Protein AF-0000000079072093 (afdb_homodimer)

Foldseek 3Di:
DKKKKKKFAQDAQLRLCVLLPADSQLWDWDFPVQQVCLQPDALPDDCVVRPVDPPVPPVRVVSCVVQPSDDHHAPWKWFWHDWDRMIMIMIDPDQSSLVRQLSRQLVAKMKMWMADPVLWIKIWIYGNNDTAKIATAPCQVRIDHDGCCVVPVDHHPPPDRRSVSVVVVCCVPVVTDDDPVVNRGIGTMGGHHDPPPD/DKKKKKKFAQDAQLRLCVLLPADSQLWDWDFPVQQVCLQPDALPDDCVVRPVDPPVPPVRVVSCVVQPSDDHHAPWKWFWHDWDRMIMIMIDPDQSSLVRQLSRQLVAKMKMWMADPVLWIKIWIYGNNDTAKIATAPCQVRIDHDGCCVVPVDHHPPPDRRSVSVVVVCCVPVVTDDDPVVNRGIGTMGGHHDPPPD

InterPro domains:
  IPR045592 Protein of unknown function DUF6461 [PF20062] (2-149)

Radius of gyration: 21.22 Å; Cα contacts (8 Å, |Δi|>4): 914; chains: 2; bounding box: 56×59×53 Å

Structure (mmCIF, N/CA/C/O backbone):
data_AF-0000000079072093-model_v1
#
loop_
_entity.id
_entity.type
_entity.pdbx_description
1 polymer 'DUF6461 domain-containing protein'
#
loop_
_atom_site.group_PDB
_atom_site.id
_atom_site.type_symbol
_atom_site.label_atom_id
_atom_site.label_alt_id
_atom_site.label_comp_id
_atom_site.label_asym_id
_atom_site.label_entity_id
_atom_site.label_seq_id
_atom_site.pdbx_PDB_ins_code
_atom_site.Cartn_x
_atom_site.Cartn_y
_atom_site.Cartn_z
_atom_site.occupancy
_atom_site.B_iso_or_equiv
_atom_site.auth_seq_id
_atom_site.auth_comp_id
_atom_site.auth_asym_id
_atom_site.auth_atom_id
_atom_site.pdbx_PDB_model_num
ATOM 1 N N . MET A 1 1 ? -5.574 -4.199 9.773 1 78.12 1 MET A N 1
ATOM 2 C CA . MET A 1 1 ? -4.887 -2.916 9.883 1 78.12 1 MET A CA 1
ATOM 3 C C . MET A 1 1 ? -5.621 -1.832 9.102 1 78.12 1 MET A C 1
ATOM 5 O O . MET A 1 1 ? -6.242 -2.113 8.078 1 78.12 1 MET A O 1
ATOM 9 N N . GLY A 1 2 ? -5.816 -0.678 9.812 1 84.88 2 GLY A N 1
ATOM 10 C CA . GLY A 1 2 ? -6.504 0.453 9.211 1 84.88 2 GLY A CA 1
ATOM 11 C C . GLY A 1 2 ? -5.57 1.419 8.516 1 84.88 2 GLY A C 1
ATOM 12 O O . GLY A 1 2 ? -4.355 1.371 8.719 1 84.88 2 GLY A O 1
ATOM 13 N N . PHE A 1 3 ? -6.059 2.174 7.527 1 92.31 3 PHE A N 1
ATOM 14 C CA . PHE A 1 3 ? -5.285 3.229 6.883 1 92.31 3 PHE A CA 1
ATOM 15 C C . PHE A 1 3 ? -6.145 4.461 6.637 1 92.31 3 PHE A C 1
ATOM 17 O O . PHE A 1 3 ? -7.371 4.395 6.73 1 92.31 3 PHE A O 1
ATOM 24 N N . THR A 1 4 ? -5.457 5.578 6.414 1 97.06 4 THR A N 1
ATOM 25 C CA . THR A 1 4 ? -6.102 6.82 6.008 1 97.06 4 THR A CA 1
ATOM 26 C C . THR A 1 4 ? -5.387 7.438 4.809 1 97.06 4 THR A C 1
ATOM 28 O O . THR A 1 4 ? -4.156 7.492 4.777 1 97.06 4 THR A O 1
ATOM 31 N N . LEU A 1 5 ? -6.125 7.746 3.787 1 98.06 5 LEU A N 1
ATOM 32 C CA . LEU A 1 5 ? -5.652 8.539 2.656 1 98.06 5 LEU A CA 1
ATOM 33 C C . LEU A 1 5 ? -6.359 9.891 2.602 1 98.06 5 LEU A C 1
ATOM 35 O O . LEU A 1 5 ? -7.59 9.945 2.555 1 98.06 5 LEU A O 1
ATOM 39 N N . THR A 1 6 ? -5.629 10.906 2.676 1 98.75 6 THR A N 1
ATOM 40 C CA . THR A 1 6 ? -6.18 12.258 2.615 1 98.75 6 THR A CA 1
ATOM 41 C C . THR A 1 6 ? -5.691 12.984 1.364 1 98.75 6 THR A C 1
ATOM 43 O O . THR A 1 6 ? -4.523 12.859 0.983 1 98.75 6 THR A O 1
ATOM 46 N N . LEU A 1 7 ? -6.547 13.734 0.727 1 98.75 7 LEU A N 1
ATOM 47 C CA . LEU A 1 7 ? -6.242 14.531 -0.456 1 98.75 7 LEU A CA 1
ATOM 48 C C . LEU A 1 7 ? -6.59 16 -0.226 1 98.75 7 LEU A C 1
ATOM 50 O O . LEU A 1 7 ? -7.664 16.312 0.292 1 98.75 7 LEU A O 1
ATOM 54 N N . SER A 1 8 ? -5.715 16.844 -0.529 1 98.81 8 SER A N 1
ATOM 55 C CA . SER A 1 8 ? -5.934 18.281 -0.416 1 98.81 8 SER A CA 1
ATOM 56 C C . SER A 1 8 ? -5.574 19 -1.714 1 98.81 8 SER A C 1
ATOM 58 O O . SER A 1 8 ? -4.449 18.875 -2.203 1 98.81 8 SER A O 1
ATOM 60 N N . GLU A 1 9 ? -6.52 19.734 -2.229 1 98.62 9 GLU A N 1
ATOM 61 C CA . GLU A 1 9 ? -6.352 20.438 -3.492 1 98.62 9 GLU A CA 1
ATOM 62 C C . GLU A 1 9 ? -5.484 21.688 -3.314 1 98.62 9 GLU A C 1
ATOM 64 O O . GLU A 1 9 ? -5.738 22.5 -2.43 1 98.62 9 GLU A O 1
ATOM 69 N N . GLY A 1 10 ? -4.43 21.766 -4.133 1 98 10 GLY A N 1
ATOM 70 C CA . GLY A 1 10 ? -3.688 23 -4.23 1 98 10 GLY A CA 1
ATOM 71 C C . GLY A 1 10 ? -2.582 23.125 -3.201 1 98 10 GLY A C 1
ATOM 72 O O . GLY A 1 10 ? -1.859 24.125 -3.172 1 98 10 GLY A O 1
ATOM 73 N N . LEU A 1 11 ? -2.404 22.188 -2.324 1 98.38 11 LEU A N 1
ATOM 74 C CA . LEU A 1 11 ? -1.326 22.203 -1.343 1 98.38 11 LEU A CA 1
ATOM 75 C C . LEU A 1 11 ? -0.128 21.406 -1.826 1 98.38 11 LEU A C 1
ATOM 77 O O . LEU A 1 11 ? -0.285 20.453 -2.605 1 98.38 11 LEU A O 1
ATOM 81 N N . SER A 1 12 ? 1.025 21.828 -1.411 1 98.38 12 SER A N 1
ATOM 82 C CA . SER A 1 12 ? 2.195 20.953 -1.511 1 98.38 12 SER A CA 1
ATOM 83 C C . SER A 1 12 ? 2.223 19.938 -0.381 1 98.38 12 SER A C 1
ATOM 85 O O . SER A 1 12 ? 1.521 20.094 0.622 1 98.38 12 SER A O 1
ATOM 87 N N . PRO A 1 13 ? 3.002 18.875 -0.515 1 98.69 13 PRO A N 1
ATOM 88 C CA . PRO A 1 13 ? 3.129 17.891 0.558 1 98.69 13 PRO A CA 1
ATOM 89 C C . PRO A 1 13 ? 3.562 18.5 1.884 1 98.69 13 PRO A C 1
ATOM 91 O O . PRO A 1 13 ? 2.988 18.203 2.932 1 98.69 13 PRO A O 1
ATOM 94 N N . ASN A 1 14 ? 4.559 19.406 1.824 1 98.69 14 ASN A N 1
ATOM 95 C CA . ASN A 1 14 ? 5.02 20.047 3.049 1 98.69 14 ASN A CA 1
ATOM 96 C C . ASN A 1 14 ? 3.945 20.953 3.648 1 98.69 14 ASN A C 1
ATOM 98 O O . ASN A 1 14 ? 3.793 21.016 4.867 1 98.69 14 ASN A O 1
ATOM 102 N N . GLU A 1 15 ? 3.221 21.656 2.814 1 98.44 15 GLU A N 1
ATOM 103 C CA . GLU A 1 15 ? 2.115 22.484 3.303 1 98.44 15 GLU A CA 1
ATOM 104 C C . GLU A 1 15 ? 1.047 21.625 3.973 1 98.44 15 GLU A C 1
ATOM 106 O O . GLU A 1 15 ? 0.492 22 5.004 1 98.44 15 GLU A O 1
ATOM 111 N N . LEU A 1 16 ? 0.738 20.484 3.385 1 98.81 16 LEU A N 1
ATOM 112 C CA . LEU A 1 16 ? -0.215 19.562 3.988 1 98.81 16 LEU A CA 1
ATOM 113 C C . LEU A 1 16 ? 0.259 19.109 5.367 1 98.81 16 LEU A C 1
ATOM 115 O O . LEU A 1 16 ? -0.506 19.156 6.336 1 98.81 16 LEU A O 1
ATOM 119 N N . LEU A 1 17 ? 1.549 18.719 5.488 1 98.81 17 LEU A N 1
ATOM 120 C CA . LEU A 1 17 ? 2.09 18.281 6.77 1 98.81 17 LEU A CA 1
ATOM 121 C C . LEU A 1 17 ? 2.025 19.391 7.805 1 98.81 17 LEU A C 1
ATOM 123 O O . LEU A 1 17 ? 1.647 19.156 8.953 1 98.81 17 LEU A O 1
ATOM 127 N N . ARG A 1 18 ? 2.344 20.594 7.402 1 98.44 18 ARG A N 1
ATOM 128 C CA . ARG A 1 18 ? 2.279 21.719 8.32 1 98.44 18 ARG A CA 1
ATOM 129 C C . ARG A 1 18 ? 0.842 22 8.75 1 98.44 18 ARG A C 1
ATOM 131 O O . ARG A 1 18 ? 0.587 22.328 9.914 1 98.44 18 ARG A O 1
ATOM 138 N N . SER A 1 19 ? -0.071 21.859 7.852 1 98.19 19 SER A N 1
ATOM 139 C CA . SER A 1 19 ? -1.48 22.125 8.125 1 98.19 19 SER A CA 1
ATOM 140 C C . SER A 1 19 ? -2.02 21.172 9.188 1 98.19 19 SER A C 1
ATOM 142 O O . SER A 1 19 ? -2.988 21.484 9.875 1 98.19 19 SER A O 1
ATOM 144 N N . VAL A 1 20 ? -1.357 20.016 9.297 1 97.94 20 VAL A N 1
ATOM 145 C CA . VAL A 1 20 ? -1.863 19.062 10.289 1 97.94 20 VAL A CA 1
ATOM 146 C C . VAL A 1 20 ? -0.978 19.094 11.531 1 97.94 20 VAL A C 1
ATOM 148 O O . VAL A 1 20 ? -1.057 18.203 12.383 1 97.94 20 VAL A O 1
ATOM 151 N N . GLY A 1 21 ? -0.077 20.047 11.609 1 97.44 21 GLY A N 1
ATOM 152 C CA . GLY A 1 21 ? 0.593 20.312 12.867 1 97.44 21 GLY A CA 1
ATOM 153 C C . GLY A 1 21 ? 2.072 19.969 12.844 1 97.44 21 GLY A C 1
ATOM 154 O O . GLY A 1 21 ? 2.75 20.062 13.867 1 97.44 21 GLY A O 1
ATOM 155 N N . ALA A 1 22 ? 2.613 19.625 11.758 1 98.06 22 ALA A N 1
ATOM 156 C CA . ALA A 1 22 ? 4.031 19.281 11.688 1 98.06 22 ALA A CA 1
ATOM 157 C C . ALA A 1 22 ? 4.906 20.531 11.703 1 98.06 22 ALA A C 1
ATOM 159 O O . ALA A 1 22 ? 4.547 21.547 11.117 1 98.06 22 ALA A O 1
ATOM 160 N N . GLU A 1 23 ? 6.031 20.422 12.398 1 97.31 23 GLU A N 1
ATOM 161 C CA . GLU A 1 23 ? 7.082 21.422 12.273 1 97.31 23 GLU A CA 1
ATOM 162 C C . GLU A 1 23 ? 8.016 21.125 11.109 1 97.31 23 GLU A C 1
ATOM 164 O O . GLU A 1 23 ? 8.469 19.984 10.953 1 97.31 23 GLU A O 1
ATOM 169 N N . GLU A 1 24 ? 8.312 22.094 10.367 1 96.94 24 GLU A N 1
ATOM 170 C CA . GLU A 1 24 ? 9.094 21.938 9.141 1 96.94 24 GLU A CA 1
ATOM 171 C C . GLU A 1 24 ? 10.422 21.234 9.422 1 96.94 24 GLU A C 1
ATOM 173 O O . GLU A 1 24 ? 10.844 20.359 8.656 1 96.94 24 GLU A O 1
ATOM 178 N N . ARG A 1 25 ? 11.07 21.547 10.508 1 96.62 25 ARG A N 1
ATOM 179 C CA . ARG A 1 25 ? 12.406 21.047 10.82 1 96.62 25 ARG A CA 1
ATOM 180 C C . ARG A 1 25 ? 12.344 19.578 11.234 1 96.62 25 ARG A C 1
ATOM 182 O O . ARG A 1 25 ? 13.375 18.906 11.297 1 96.62 25 ARG A O 1
ATOM 189 N N . HIS A 1 26 ? 11.133 19.109 11.484 1 97.62 26 HIS A N 1
ATOM 190 C CA . HIS A 1 26 ? 10.977 17.734 11.977 1 97.62 26 HIS A CA 1
ATOM 191 C C . HIS A 1 26 ? 10.461 16.812 10.883 1 97.62 26 HIS A C 1
ATOM 193 O O . HIS A 1 26 ? 10.125 15.656 11.148 1 97.62 26 HIS A O 1
ATOM 199 N N . ILE A 1 27 ? 10.375 17.328 9.664 1 98.38 27 ILE A N 1
ATOM 200 C CA . ILE A 1 27 ? 9.953 16.516 8.523 1 98.38 27 ILE A CA 1
ATOM 201 C C . ILE A 1 27 ? 11.141 15.727 7.977 1 98.38 27 ILE A C 1
ATOM 203 O O . ILE A 1 27 ? 12.211 16.297 7.73 1 98.38 27 ILE A O 1
ATOM 207 N N . VAL A 1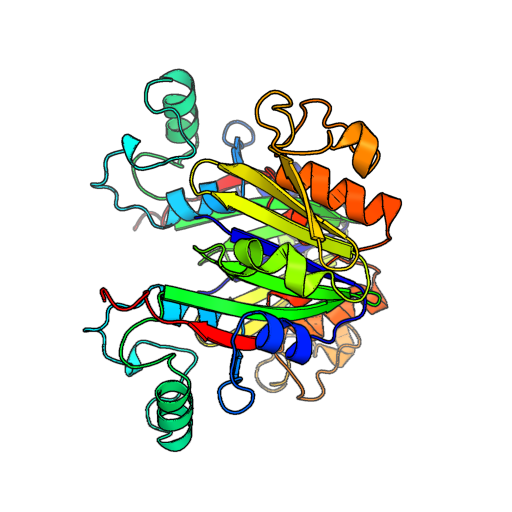 28 ? 11.008 14.43 7.887 1 98 28 VAL A N 1
ATOM 208 C CA . VAL A 1 28 ? 12.07 13.562 7.383 1 98 28 VAL A CA 1
ATOM 209 C C . VAL A 1 28 ? 11.516 12.641 6.301 1 98 28 VAL A C 1
ATOM 211 O O . VAL A 1 28 ? 10.328 12.305 6.305 1 98 28 VAL A O 1
ATOM 214 N N . PRO A 1 29 ? 12.328 12.266 5.352 1 96.81 29 PRO A N 1
ATOM 215 C CA . PRO A 1 29 ? 11.867 11.305 4.34 1 96.81 29 PRO A CA 1
ATOM 216 C C . PRO A 1 29 ? 11.773 9.883 4.879 1 96.81 29 PRO A C 1
ATOM 218 O O . PRO A 1 29 ? 12.711 9.391 5.504 1 96.81 29 PRO A O 1
ATOM 221 N N . LEU A 1 30 ? 10.648 9.234 4.68 1 96.31 30 LEU A N 1
ATOM 222 C CA . LEU A 1 30 ? 10.477 7.844 5.074 1 96.31 30 LEU A CA 1
ATOM 223 C C . LEU A 1 30 ? 9.734 7.062 3.994 1 96.31 30 LEU A C 1
ATOM 225 O O . LEU A 1 30 ? 8.789 7.578 3.393 1 96.31 30 LEU A O 1
ATOM 229 N N . SER A 1 31 ? 10.195 5.883 3.725 1 93.81 31 SER A N 1
ATOM 230 C CA . SER A 1 31 ? 9.398 4.938 2.945 1 93.81 31 SER A CA 1
ATOM 231 C C . SER A 1 31 ? 8.227 4.395 3.76 1 93.81 31 SER A C 1
ATOM 233 O O . SER A 1 31 ? 8.172 4.582 4.977 1 93.81 31 SER A O 1
ATOM 235 N N . ARG A 1 32 ? 7.324 3.762 3.107 1 93.44 32 ARG A N 1
ATOM 236 C CA . ARG A 1 32 ? 6.211 3.143 3.816 1 93.44 32 ARG A CA 1
ATOM 237 C C . ARG A 1 32 ? 6.707 2.117 4.832 1 93.44 32 ARG A C 1
ATOM 239 O O . ARG A 1 32 ? 6.262 2.107 5.98 1 93.44 32 ARG A O 1
ATOM 246 N N . SER A 1 33 ? 7.625 1.246 4.422 1 90.75 33 SER A N 1
ATOM 247 C CA . SER A 1 33 ? 8.141 0.184 5.277 1 90.75 33 SER A CA 1
ATOM 248 C C . SER A 1 33 ? 8.836 0.757 6.512 1 90.75 33 SER A C 1
ATOM 250 O O . SER A 1 33 ? 8.648 0.254 7.621 1 90.75 33 SER A O 1
ATOM 252 N N . ALA A 1 34 ? 9.625 1.799 6.305 1 93.12 34 ALA A N 1
ATOM 253 C CA . ALA A 1 34 ? 10.32 2.434 7.426 1 93.12 34 ALA A CA 1
ATOM 254 C C . ALA A 1 34 ? 9.328 3.027 8.422 1 93.12 34 ALA A C 1
ATOM 256 O O . ALA A 1 34 ? 9.477 2.857 9.633 1 93.12 34 ALA A O 1
ATOM 257 N N . ALA A 1 35 ? 8.312 3.691 7.883 1 95.44 35 ALA A N 1
ATOM 258 C CA . ALA A 1 35 ? 7.285 4.281 8.742 1 95.44 35 ALA A CA 1
ATOM 259 C C . ALA A 1 35 ? 6.555 3.209 9.539 1 95.44 35 ALA A C 1
ATOM 261 O O . ALA A 1 35 ? 6.309 3.377 10.734 1 95.44 35 ALA A O 1
ATOM 262 N N . TYR A 1 36 ? 6.242 2.197 8.906 1 91.81 36 TYR A N 1
ATOM 263 C CA . TYR A 1 36 ? 5.531 1.103 9.555 1 91.81 36 TYR A CA 1
ATOM 264 C C . TYR A 1 36 ? 6.375 0.485 10.664 1 91.81 36 TYR A C 1
ATOM 266 O O . TYR A 1 36 ? 5.875 0.214 11.758 1 91.81 36 TYR A O 1
ATOM 274 N N . ASP A 1 37 ? 7.645 0.255 10.422 1 91.69 37 ASP A N 1
ATOM 275 C CA . ASP A 1 37 ? 8.562 -0.284 11.422 1 91.69 37 ASP A CA 1
ATOM 276 C C . ASP A 1 37 ? 8.625 0.615 12.656 1 91.69 37 ASP A C 1
ATOM 278 O O . ASP A 1 37 ? 8.625 0.126 13.789 1 91.69 37 ASP A O 1
ATOM 282 N N . LEU A 1 38 ? 8.672 1.835 12.383 1 95.06 38 LEU A N 1
ATOM 283 C CA . LEU A 1 38 ? 8.75 2.805 13.469 1 95.06 38 LEU A CA 1
ATOM 284 C C . LEU A 1 38 ? 7.469 2.801 14.297 1 95.06 38 LEU A C 1
ATOM 286 O O . LEU A 1 38 ? 7.512 2.977 15.516 1 95.06 38 LEU A O 1
ATOM 290 N N . LEU A 1 39 ? 6.355 2.578 13.656 1 94.06 39 LEU A N 1
ATOM 291 C CA . LEU A 1 39 ? 5.059 2.613 14.32 1 94.06 39 LEU A CA 1
ATOM 292 C C . LEU A 1 39 ? 4.848 1.368 15.18 1 94.06 39 LEU A C 1
ATOM 294 O O . LEU A 1 39 ? 4.285 1.449 16.266 1 94.06 39 LEU A O 1
ATOM 298 N N . LEU A 1 40 ? 5.32 0.259 14.727 1 89.75 40 LEU A N 1
ATOM 299 C CA . LEU A 1 40 ? 4.961 -1.015 15.344 1 89.75 40 LEU A CA 1
ATOM 300 C C . LEU A 1 40 ? 6.02 -1.444 16.359 1 89.75 40 LEU A C 1
ATOM 302 O O . LEU A 1 40 ? 5.805 -2.393 17.109 1 89.75 40 LEU A O 1
ATOM 306 N N . ARG A 1 41 ? 7.078 -0.749 16.359 1 91.19 41 ARG A N 1
ATOM 307 C CA . ARG A 1 41 ? 8.141 -1.159 17.266 1 91.19 41 ARG A CA 1
ATOM 308 C C . ARG A 1 41 ? 7.73 -0.963 18.719 1 91.19 41 ARG A C 1
ATOM 310 O O . ARG A 1 41 ? 6.879 -0.122 19.016 1 91.19 41 ARG A O 1
ATOM 317 N N . ASP A 1 42 ? 8.336 -1.819 19.625 1 90.31 42 ASP A N 1
ATOM 318 C CA . ASP A 1 42 ? 8.219 -1.602 21.062 1 90.31 42 ASP A CA 1
ATOM 319 C C . ASP A 1 42 ? 9.281 -0.63 21.562 1 90.31 42 ASP A C 1
ATOM 321 O O . ASP A 1 42 ? 10.43 -0.667 21.094 1 90.31 42 ASP A O 1
ATOM 325 N N . GLU A 1 43 ? 8.875 0.175 22.453 1 88.06 43 GLU A N 1
ATOM 326 C CA . GLU A 1 43 ? 9.828 1.137 22.984 1 88.06 43 GLU A CA 1
ATOM 327 C C . GLU A 1 43 ? 11.07 0.436 23.531 1 88.06 43 GLU A C 1
ATOM 329 O O . GLU A 1 43 ? 12.172 0.979 23.484 1 88.06 43 GLU A O 1
ATOM 334 N N . GLY A 1 44 ? 10.875 -0.776 24.062 1 90.38 44 GLY A N 1
ATOM 335 C CA . GLY A 1 44 ? 11.977 -1.521 24.656 1 90.38 44 GLY A CA 1
ATOM 336 C C . GLY A 1 44 ? 12.898 -2.139 23.609 1 90.38 44 GLY A C 1
ATOM 337 O O . GLY A 1 44 ? 13.984 -2.613 23.938 1 90.38 44 GLY A O 1
ATOM 338 N N . ASP A 1 45 ? 12.492 -2.145 22.391 1 91.38 45 ASP A N 1
ATOM 339 C CA . ASP A 1 45 ? 13.305 -2.705 21.328 1 91.38 45 ASP A CA 1
ATOM 340 C C . ASP A 1 45 ? 14.531 -1.832 21.047 1 91.38 45 ASP A C 1
ATOM 342 O O . ASP A 1 45 ? 14.438 -0.603 21.078 1 91.38 45 ASP A O 1
ATOM 346 N N . HIS A 1 46 ? 15.594 -2.457 20.875 1 93.06 46 HIS A N 1
ATOM 347 C CA . HIS A 1 46 ? 16.766 -1.688 20.469 1 93.06 46 HIS A CA 1
ATOM 348 C C . HIS A 1 46 ? 16.594 -1.117 19.078 1 93.06 46 HIS A C 1
ATOM 350 O O . HIS A 1 46 ? 16.031 -1.781 18.188 1 93.06 46 HIS A O 1
ATOM 356 N N . ILE A 1 47 ? 17.062 -0.015 18.812 1 92.44 47 ILE A N 1
ATOM 357 C CA . ILE A 1 47 ? 16.859 0.667 17.531 1 92.44 47 ILE A CA 1
ATOM 358 C C . ILE A 1 47 ? 17.625 -0.06 16.438 1 92.44 47 ILE A C 1
ATOM 360 O O . ILE A 1 47 ? 17.391 0.171 15.25 1 92.44 47 ILE A O 1
ATOM 364 N N . SER A 1 48 ? 18.625 -0.959 16.812 1 91.31 48 SER A N 1
ATOM 365 C CA . SER A 1 48 ? 19.344 -1.783 15.836 1 91.31 48 SER A CA 1
ATOM 366 C C . SER A 1 48 ? 18.391 -2.752 15.133 1 91.31 48 SER A C 1
ATOM 368 O O . SER A 1 48 ? 18.75 -3.338 14.109 1 91.31 48 SER A O 1
ATOM 370 N N . ASP A 1 49 ? 17.172 -2.891 15.734 1 90.69 49 ASP A N 1
ATOM 371 C CA . ASP A 1 49 ? 16.172 -3.775 15.133 1 90.69 49 ASP A CA 1
ATOM 372 C C . ASP A 1 49 ? 15.508 -3.115 13.922 1 90.69 49 ASP A C 1
ATOM 374 O O . ASP A 1 49 ? 14.82 -3.777 13.148 1 90.69 49 ASP A O 1
ATOM 378 N N . LEU A 1 50 ? 15.695 -1.821 13.766 1 91.62 50 LEU A N 1
ATOM 379 C CA . LEU A 1 50 ? 15.172 -1.104 12.609 1 91.62 50 LEU A CA 1
ATOM 380 C C . LEU A 1 50 ? 16.109 -1.259 11.414 1 91.62 50 LEU A C 1
ATOM 382 O O . LEU A 1 50 ? 17.109 -0.564 11.32 1 91.62 50 LEU A O 1
ATOM 386 N N . ASP A 1 51 ? 15.711 -1.999 10.461 1 85.56 51 ASP A N 1
ATOM 387 C CA . ASP A 1 51 ? 16.578 -2.391 9.352 1 85.56 51 ASP A CA 1
ATOM 388 C C . ASP A 1 51 ? 16.906 -1.194 8.461 1 85.56 51 ASP A C 1
ATOM 390 O O . ASP A 1 51 ? 17.984 -1.132 7.867 1 85.56 51 ASP A O 1
ATOM 394 N N . PHE A 1 52 ? 16 -0.218 8.383 1 87.88 52 PHE A N 1
ATOM 395 C CA . PHE A 1 52 ? 16.188 0.904 7.473 1 87.88 52 PHE A CA 1
ATOM 396 C C . PHE A 1 52 ? 17.188 1.907 8.055 1 87.88 52 PHE A C 1
ATOM 398 O O . PHE A 1 52 ? 17.672 2.789 7.34 1 87.88 52 PHE A O 1
ATOM 405 N N . LEU A 1 53 ? 17.484 1.814 9.281 1 91.69 53 LEU A N 1
ATOM 406 C CA . LEU A 1 53 ? 18.312 2.779 9.992 1 91.69 53 LEU A CA 1
ATOM 407 C C . LEU A 1 53 ? 19.688 2.195 10.297 1 91.69 53 LEU A C 1
ATOM 409 O O . LEU A 1 53 ? 19.797 1.102 10.852 1 91.69 53 LEU A O 1
ATOM 413 N N . ASP A 1 54 ? 20.703 2.865 9.812 1 92 54 ASP A N 1
ATOM 414 C CA . ASP A 1 54 ? 22.031 2.578 10.352 1 92 54 ASP A CA 1
ATOM 415 C C . ASP A 1 54 ? 22.188 3.131 11.766 1 92 54 ASP A C 1
ATOM 417 O O . ASP A 1 54 ? 22.5 4.312 11.945 1 92 54 ASP A O 1
ATOM 421 N N . TRP A 1 55 ? 22.016 2.305 12.719 1 91.94 55 TRP A N 1
ATOM 422 C CA . TRP A 1 55 ? 21.953 2.744 14.109 1 91.94 55 TRP A CA 1
ATOM 423 C C . TRP A 1 55 ? 23.297 3.305 14.57 1 91.94 55 TRP A C 1
ATOM 425 O O . TRP A 1 55 ? 23.375 4.004 15.578 1 91.94 55 TRP A O 1
ATOM 435 N N . GLU A 1 56 ? 24.375 3.008 13.867 1 94.69 56 GLU A N 1
ATOM 436 C CA . GLU A 1 56 ? 25.688 3.547 14.203 1 94.69 56 GLU A CA 1
ATOM 437 C C . GLU A 1 56 ? 25.859 4.965 13.672 1 94.69 56 GLU A C 1
ATOM 439 O O . GLU A 1 56 ? 26.797 5.668 14.039 1 94.69 56 GLU A O 1
ATOM 444 N N . ASP A 1 57 ? 25.016 5.371 12.781 1 95.88 57 ASP A N 1
ATOM 445 C CA . ASP A 1 57 ? 24.984 6.75 12.305 1 95.88 57 ASP A CA 1
ATOM 446 C C . ASP A 1 57 ? 24.312 7.672 13.32 1 95.88 57 ASP A C 1
ATOM 448 O O . ASP A 1 57 ? 23.094 7.875 13.266 1 95.88 57 ASP A O 1
ATOM 452 N N . ALA A 1 58 ? 25.047 8.281 14.125 1 96.12 58 ALA A N 1
ATOM 453 C CA . ALA A 1 58 ? 24.547 9.094 15.234 1 96.12 58 ALA A CA 1
ATOM 454 C C . ALA A 1 58 ? 23.703 10.258 14.734 1 96.12 58 ALA A C 1
ATOM 456 O O . ALA A 1 58 ? 22.734 10.648 15.383 1 96.12 58 ALA A O 1
ATOM 457 N N . ALA A 1 59 ? 24.109 10.766 13.648 1 96.75 59 ALA A N 1
ATOM 458 C CA . ALA A 1 59 ? 23.375 11.906 13.094 1 96.75 59 ALA A CA 1
ATOM 459 C C . ALA A 1 59 ? 21.984 11.484 12.641 1 96.75 59 ALA A C 1
ATOM 461 O O . ALA A 1 59 ? 21 12.195 12.875 1 96.75 59 ALA A O 1
ATOM 462 N N . ALA A 1 60 ? 21.906 10.352 12.016 1 95.38 60 ALA A N 1
ATOM 463 C CA . ALA A 1 60 ? 20.625 9.836 11.555 1 95.38 60 ALA A CA 1
ATOM 464 C C . ALA A 1 60 ? 19.703 9.523 12.734 1 95.38 60 ALA A C 1
ATOM 466 O O . ALA A 1 60 ? 18.516 9.852 12.711 1 95.38 60 ALA A O 1
ATOM 467 N N . VAL A 1 61 ? 20.266 8.953 13.734 1 96.44 61 VAL A N 1
ATOM 468 C CA . VAL A 1 61 ? 19.5 8.609 14.93 1 96.44 61 VAL A CA 1
ATOM 469 C C . VAL A 1 61 ? 19.031 9.891 15.617 1 96.44 61 VAL A C 1
ATOM 471 O O . VAL A 1 61 ? 17.859 9.984 16.016 1 96.44 61 VAL A O 1
ATOM 474 N N . ALA A 1 62 ? 19.891 10.852 15.711 1 97.19 62 ALA A N 1
ATOM 475 C CA . ALA A 1 62 ? 19.562 12.117 16.359 1 97.19 62 ALA A CA 1
ATOM 476 C C . ALA A 1 62 ? 18.438 12.836 15.602 1 97.19 62 ALA A C 1
ATOM 478 O O . ALA A 1 62 ? 17.562 13.438 16.219 1 97.19 62 ALA A O 1
ATOM 479 N N . ARG A 1 63 ? 18.5 12.789 14.359 1 97 63 ARG A N 1
ATOM 480 C CA . ARG A 1 63 ? 17.484 13.438 13.531 1 97 63 ARG A CA 1
ATOM 481 C C . ARG A 1 63 ? 16.109 12.836 13.781 1 97 63 ARG A C 1
ATOM 483 O O . ARG A 1 63 ? 15.133 13.562 13.977 1 97 63 ARG A O 1
ATOM 490 N N . LEU A 1 64 ? 16.047 11.516 13.797 1 97.69 64 LEU A N 1
ATOM 491 C CA . LEU A 1 64 ? 14.773 10.836 14.047 1 97.69 64 LEU A CA 1
ATOM 492 C C . LEU A 1 64 ? 14.289 11.094 15.469 1 97.69 64 LEU A C 1
ATOM 494 O O . LEU A 1 64 ? 13.086 11.234 15.703 1 97.69 64 LEU A O 1
ATOM 498 N N . THR A 1 65 ? 15.211 11.156 16.344 1 96.69 65 THR A N 1
ATOM 499 C CA . THR A 1 65 ? 14.875 11.414 17.75 1 96.69 65 THR A CA 1
ATOM 500 C C . THR A 1 65 ? 14.32 12.82 17.922 1 96.69 65 THR A C 1
ATOM 502 O O . THR A 1 65 ? 13.266 13.008 18.516 1 96.69 65 THR A O 1
ATOM 505 N N . SER A 1 66 ? 15.016 13.742 17.344 1 97.19 66 SER A N 1
ATOM 506 C CA . SER A 1 66 ? 14.594 15.133 17.469 1 97.19 66 SER A CA 1
ATOM 507 C C . SER A 1 66 ? 13.258 15.367 16.766 1 97.19 66 SER A C 1
ATOM 509 O O . SER A 1 66 ? 12.484 16.234 17.172 1 97.19 66 SER A O 1
ATOM 511 N N . ALA A 1 67 ? 12.961 14.547 15.805 1 97.94 67 ALA A N 1
ATOM 512 C CA . ALA A 1 67 ? 11.75 14.719 15.008 1 97.94 67 ALA A CA 1
ATOM 513 C C . ALA A 1 67 ? 10.586 13.938 15.609 1 97.94 67 ALA A C 1
ATOM 515 O O . ALA A 1 67 ? 9.469 13.977 15.086 1 97.94 67 ALA A O 1
ATOM 516 N N . GLY A 1 68 ? 10.797 13.195 16.641 1 96.88 68 GLY A N 1
ATOM 517 C CA . GLY A 1 68 ? 9.727 12.562 17.391 1 96.88 68 GLY A CA 1
ATOM 518 C C . GLY A 1 68 ? 9.438 11.148 16.938 1 96.88 68 GLY A C 1
ATOM 519 O O . GLY A 1 68 ? 8.445 10.547 17.359 1 96.88 68 GLY A O 1
ATOM 520 N N . PHE A 1 69 ? 10.336 10.547 16.109 1 97.38 69 PHE A N 1
ATOM 521 C CA . PHE A 1 69 ? 10.148 9.188 15.633 1 97.38 69 PHE A CA 1
ATOM 522 C C . PHE A 1 69 ? 10.734 8.18 16.609 1 97.38 69 PHE A C 1
ATOM 524 O O . PHE A 1 69 ? 10.312 7.02 16.656 1 97.38 69 PHE A O 1
ATOM 531 N N . LEU A 1 70 ? 11.734 8.562 17.328 1 95.12 70 LEU A N 1
ATOM 532 C CA . LEU A 1 70 ? 12.438 7.797 18.344 1 95.12 70 LEU A CA 1
ATOM 533 C C . LEU A 1 70 ? 12.555 8.594 19.641 1 95.12 70 LEU A C 1
ATOM 535 O O . LEU A 1 70 ? 12.398 9.82 19.641 1 95.12 70 LEU A O 1
ATOM 539 N N . PRO A 1 71 ? 12.766 7.895 20.812 1 92.56 71 PRO A N 1
ATOM 540 C CA . PRO A 1 71 ? 12.883 6.445 20.969 1 92.56 71 PRO A CA 1
ATOM 541 C C . PRO A 1 71 ? 11.531 5.746 21.062 1 92.56 71 PRO A C 1
ATOM 543 O O . PRO A 1 71 ? 11.414 4.57 20.719 1 92.56 71 PRO A O 1
ATOM 546 N N . ALA A 1 72 ? 10.523 6.477 21.641 1 93.25 72 ALA A N 1
ATOM 547 C CA . ALA A 1 72 ? 9.188 5.891 21.734 1 93.25 72 ALA A CA 1
ATOM 548 C C . ALA A 1 72 ? 8.461 5.965 20.391 1 93.25 72 ALA A C 1
ATOM 550 O O . ALA A 1 72 ? 8.57 6.969 19.672 1 93.25 72 ALA A O 1
ATOM 551 N N . PRO A 1 73 ? 7.777 4.93 20.062 1 95.06 73 PRO A N 1
ATOM 552 C CA . PRO A 1 73 ? 6.992 5.008 18.828 1 95.06 73 PRO A CA 1
ATOM 553 C C . PRO A 1 73 ? 5.945 6.121 18.859 1 95.06 73 PRO A C 1
ATOM 555 O O . PRO A 1 73 ? 5.289 6.32 19.891 1 95.06 73 PRO A O 1
ATOM 558 N N . PRO A 1 74 ? 5.852 6.902 17.828 1 96.12 74 PRO A N 1
ATOM 559 C CA . PRO A 1 74 ? 4.789 7.906 17.766 1 96.12 74 PRO A CA 1
ATOM 560 C C . PRO A 1 74 ? 3.395 7.289 17.672 1 96.12 74 PRO A C 1
ATOM 562 O O . PRO A 1 74 ? 3.264 6.09 17.406 1 96.12 74 PRO A O 1
ATOM 565 N N . GLU A 1 75 ? 2.379 8.109 18.031 1 95.06 75 GLU A N 1
ATOM 566 C CA . GLU A 1 75 ? 0.995 7.672 17.875 1 95.06 75 GLU A CA 1
ATOM 567 C C . GLU A 1 75 ? 0.662 7.434 16.391 1 95.06 75 GLU A C 1
ATOM 569 O O . GLU A 1 75 ? -0.02 6.465 16.062 1 95.06 75 GLU A O 1
ATOM 574 N N . THR A 1 76 ? 1.127 8.375 15.586 1 96.81 76 THR A N 1
ATOM 575 C CA . THR A 1 76 ? 0.893 8.234 14.156 1 96.81 76 THR A CA 1
ATOM 576 C C . THR A 1 76 ? 2.008 8.906 13.359 1 96.81 76 THR A C 1
ATOM 578 O O . THR A 1 76 ? 2.73 9.75 13.883 1 96.81 76 THR A O 1
ATOM 581 N N . ILE A 1 77 ? 2.248 8.422 12.195 1 98.31 77 ILE A N 1
ATOM 582 C CA . ILE A 1 77 ? 3.141 9.008 11.203 1 98.31 77 ILE A CA 1
ATOM 583 C C . ILE A 1 77 ? 2.35 9.367 9.953 1 98.31 77 ILE A C 1
ATOM 585 O O . ILE A 1 77 ? 1.58 8.555 9.438 1 98.31 77 ILE A O 1
ATOM 589 N N . VAL A 1 78 ? 2.443 10.586 9.539 1 98.75 78 VAL A N 1
ATOM 590 C CA . VAL A 1 78 ? 1.818 11.055 8.305 1 98.75 78 VAL A CA 1
ATOM 591 C C . VAL A 1 78 ? 2.883 11.242 7.227 1 98.75 78 VAL A C 1
ATOM 593 O O . VAL A 1 78 ? 3.852 11.984 7.426 1 98.75 78 VAL A O 1
ATOM 596 N N . ARG A 1 79 ? 2.754 10.531 6.098 1 98.81 79 ARG A N 1
ATOM 597 C CA . ARG A 1 79 ? 3.615 10.688 4.93 1 98.81 79 ARG A CA 1
ATOM 598 C C . ARG A 1 79 ? 2.883 11.406 3.801 1 98.81 79 ARG A C 1
ATOM 600 O O . ARG A 1 79 ? 1.736 11.086 3.49 1 98.81 79 ARG A O 1
ATOM 607 N N . ALA A 1 80 ? 3.52 12.375 3.205 1 98.88 80 ALA A N 1
ATOM 608 C CA . ALA A 1 80 ? 2.787 13.195 2.244 1 98.88 80 ALA A CA 1
ATOM 609 C C . ALA A 1 80 ? 3.486 13.211 0.889 1 98.88 80 ALA A C 1
ATOM 611 O O . ALA A 1 80 ? 4.715 13.258 0.819 1 98.88 80 ALA A O 1
ATOM 612 N N . GLY A 1 81 ? 2.695 13.18 -0.169 1 98.62 81 GLY A N 1
ATOM 613 C CA . GLY A 1 81 ? 3.168 13.281 -1.54 1 98.62 81 GLY A CA 1
ATOM 614 C C . GLY A 1 81 ? 2.277 14.141 -2.416 1 98.62 81 GLY A C 1
ATOM 615 O O . GLY A 1 81 ? 1.375 14.82 -1.918 1 98.62 81 GLY A O 1
ATOM 616 N N . SER A 1 82 ? 2.656 14.188 -3.662 1 98.12 82 SER A N 1
ATOM 617 C CA . SER A 1 82 ? 1.889 14.977 -4.617 1 98.12 82 SER A CA 1
ATOM 618 C C . SER A 1 82 ? 1.354 14.102 -5.75 1 98.12 82 SER A C 1
ATOM 620 O O . SER A 1 82 ? 1.966 13.094 -6.109 1 98.12 82 SER A O 1
ATOM 622 N N . VAL A 1 83 ? 0.143 14.477 -6.23 1 96.75 83 VAL A N 1
ATOM 623 C CA . VAL A 1 83 ? -0.447 13.789 -7.379 1 96.75 83 VAL A CA 1
ATOM 624 C C . VAL A 1 83 ? -1.383 14.742 -8.117 1 96.75 83 VAL A C 1
ATOM 626 O O . VAL A 1 83 ? -2.336 15.266 -7.539 1 96.75 83 VAL A O 1
ATOM 629 N N . ALA A 1 84 ? -1.139 14.969 -9.383 1 93.69 84 ALA A N 1
ATOM 630 C CA . ALA A 1 84 ? -2.037 15.664 -10.297 1 93.69 84 ALA A CA 1
ATOM 631 C C . ALA A 1 84 ? -2.557 16.953 -9.68 1 93.69 84 ALA A C 1
ATOM 633 O O . ALA A 1 84 ? -3.764 17.203 -9.656 1 93.69 84 ALA A O 1
ATOM 634 N N . GLY A 1 85 ? -1.748 17.812 -9.102 1 95.38 85 GLY A N 1
ATOM 635 C CA . GLY A 1 85 ? -2.164 19.094 -8.57 1 95.38 85 GLY A CA 1
ATOM 636 C C . GLY A 1 85 ? -2.682 19.016 -7.145 1 95.38 85 GLY A C 1
ATOM 637 O O . GLY A 1 85 ? -3.1 20.016 -6.566 1 95.38 85 GLY A O 1
ATOM 638 N N . TRP A 1 86 ? -2.762 17.812 -6.543 1 98.06 86 TRP A N 1
ATOM 639 C CA . TRP A 1 86 ? -3.16 17.578 -5.156 1 98.06 86 TRP A CA 1
ATOM 640 C C . TRP A 1 86 ? -1.97 17.141 -4.316 1 98.06 86 TRP A C 1
ATOM 642 O O . TRP A 1 86 ? -1.024 16.531 -4.836 1 98.06 86 TRP A O 1
ATOM 652 N N . ALA A 1 87 ? -1.998 17.438 -3.037 1 98.69 87 ALA A N 1
ATOM 653 C CA . ALA A 1 87 ? -1.187 16.719 -2.059 1 98.69 87 ALA A CA 1
ATOM 654 C C . ALA A 1 87 ? -1.966 15.555 -1.446 1 98.69 87 ALA A C 1
ATOM 656 O O . ALA A 1 87 ? -3.176 15.656 -1.228 1 98.69 87 ALA A O 1
ATOM 657 N N . TYR A 1 88 ? -1.296 14.469 -1.258 1 98.75 88 TYR A N 1
ATOM 658 C CA . TYR A 1 88 ? -1.919 13.375 -0.531 1 98.75 88 TYR A CA 1
ATOM 659 C C . TYR A 1 88 ? -1.138 13.047 0.736 1 98.75 88 TYR A C 1
ATOM 661 O O . TYR A 1 88 ? 0.058 13.328 0.827 1 98.75 88 TYR A O 1
ATOM 669 N N . ALA A 1 89 ? -1.799 12.531 1.722 1 98.81 89 ALA A N 1
ATOM 670 C CA . ALA A 1 89 ? -1.218 12.039 2.967 1 98.81 89 ALA A CA 1
ATOM 671 C C . ALA A 1 89 ? -1.626 10.586 3.225 1 98.81 89 ALA A C 1
ATOM 673 O O . ALA A 1 89 ? -2.775 10.211 2.986 1 98.81 89 ALA A O 1
ATOM 674 N N . LEU A 1 90 ? -0.685 9.828 3.684 1 98.5 90 LEU A N 1
ATOM 675 C CA . LEU A 1 90 ? -0.893 8.422 4.027 1 98.5 90 LEU A CA 1
ATOM 676 C C . LEU A 1 90 ? -0.63 8.18 5.512 1 98.5 90 LEU A C 1
ATOM 678 O O . LEU A 1 90 ? 0.397 8.609 6.039 1 98.5 90 LEU A O 1
ATOM 682 N N . GLU A 1 91 ? -1.568 7.543 6.184 1 97.62 91 GLU A N 1
ATOM 683 C CA . GLU A 1 91 ? -1.435 7.094 7.566 1 97.62 91 GLU A CA 1
ATOM 684 C C . GLU A 1 91 ? -1.763 5.605 7.695 1 97.62 91 GLU A C 1
ATOM 686 O O . GLU A 1 91 ? -2.748 5.133 7.125 1 97.62 91 GLU A O 1
ATOM 691 N N . GLU A 1 92 ? -0.843 4.988 8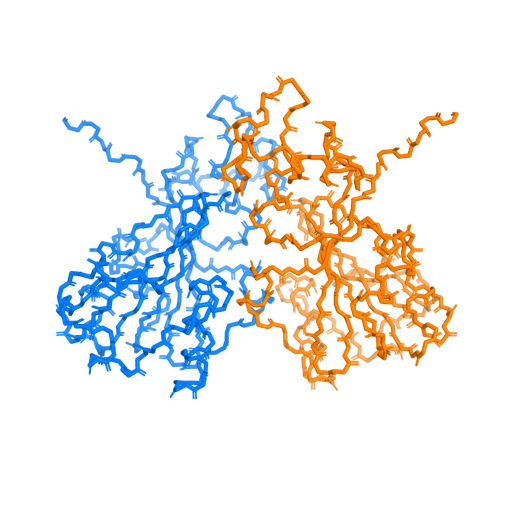.359 1 93.06 92 GLU A N 1
ATOM 692 C CA . GLU A 1 92 ? -1.158 3.631 8.797 1 93.06 92 GLU A CA 1
ATOM 693 C C . GLU A 1 92 ? -1.585 3.613 10.258 1 93.06 92 GLU A C 1
ATOM 695 O O . GLU A 1 92 ? -1.032 4.348 11.086 1 93.06 92 GLU A O 1
ATOM 700 N N . LEU A 1 93 ? -2.568 2.914 10.617 1 88.69 93 LEU A N 1
ATOM 701 C CA . LEU A 1 93 ? -3.014 2.67 11.984 1 88.69 93 LEU A CA 1
ATOM 702 C C . LEU A 1 93 ? -3.6 3.936 12.594 1 88.69 93 LEU A C 1
ATOM 704 O O . LEU A 1 93 ? -3.744 4.027 13.82 1 88.69 93 LEU A O 1
ATOM 708 N N . GLY A 1 94 ? -3.783 5.004 11.836 1 89.88 94 GLY A N 1
ATOM 709 C CA . GLY A 1 94 ? -4.312 6.238 12.398 1 89.88 94 GLY A CA 1
ATOM 710 C C . GLY A 1 94 ? -5.168 7.02 11.422 1 89.88 94 GLY A C 1
ATOM 711 O O . GLY A 1 94 ? -5.383 6.582 10.289 1 89.88 94 GLY A O 1
ATOM 712 N N . CYS A 1 95 ? -5.711 8.18 11.898 1 94.5 95 CYS A N 1
ATOM 713 C CA . CYS A 1 95 ? -6.578 9.039 11.086 1 94.5 95 CYS A CA 1
ATOM 714 C C . CYS A 1 95 ? -6.465 10.492 11.523 1 94.5 95 CYS A C 1
ATOM 716 O O . CYS A 1 95 ? -7.473 11.195 11.609 1 94.5 95 CYS A O 1
ATOM 718 N N . ARG A 1 96 ? -5.352 10.891 11.852 1 95.44 96 ARG A N 1
ATOM 719 C CA . ARG A 1 96 ? -5.133 12.258 12.297 1 95.44 96 ARG A CA 1
ATOM 720 C C . ARG A 1 96 ? -5.625 13.266 11.266 1 95.44 96 ARG A C 1
ATOM 722 O O . ARG A 1 96 ? -6.332 14.219 11.602 1 95.44 96 ARG A O 1
ATOM 729 N N . THR A 1 97 ? -5.266 13.133 10.016 1 97.69 97 THR A N 1
ATOM 730 C CA . THR A 1 97 ? -5.547 14.102 8.961 1 97.69 97 THR A CA 1
ATOM 731 C C . THR A 1 97 ? -7.051 14.312 8.805 1 97.69 97 THR A C 1
ATOM 733 O O . THR A 1 97 ? -7.492 15.383 8.391 1 97.69 97 THR A O 1
ATOM 736 N N . GLY A 1 98 ? -7.855 13.312 9.148 1 96.75 98 GLY A N 1
ATOM 737 C CA . GLY A 1 98 ? -9.305 13.438 9.078 1 96.75 98 GLY A CA 1
ATOM 738 C C . GLY A 1 98 ? -9.836 14.586 9.914 1 96.75 98 GLY A C 1
ATOM 739 O O . GLY A 1 98 ? -10.82 15.227 9.547 1 96.75 98 GLY A O 1
ATOM 740 N N . THR A 1 99 ? -9.188 14.875 11.016 1 96.5 99 THR A N 1
ATOM 741 C CA . THR A 1 99 ? -9.633 15.914 11.93 1 96.5 99 THR A CA 1
ATOM 742 C C . THR A 1 99 ? -9.266 17.297 11.398 1 96.5 99 THR A C 1
ATOM 744 O O . THR A 1 99 ? -9.711 18.312 11.93 1 96.5 99 THR A O 1
ATOM 747 N N . TYR A 1 100 ? -8.555 17.344 10.344 1 98.38 100 TYR A N 1
ATOM 748 C CA . TYR A 1 100 ? -8.055 18.609 9.82 1 98.38 100 TYR A CA 1
ATOM 749 C C . TYR A 1 100 ? -8.625 18.891 8.438 1 98.38 100 TYR A C 1
ATOM 751 O O . TYR A 1 100 ? -8.086 19.719 7.695 1 98.38 100 TYR A O 1
ATOM 759 N N . VAL A 1 101 ? -9.695 18.219 8.055 1 98.5 101 VAL A N 1
ATOM 760 C CA . VAL A 1 101 ? -10.211 18.297 6.695 1 98.5 101 VAL A CA 1
ATOM 761 C C . VAL A 1 101 ? -10.602 19.734 6.371 1 98.5 101 VAL A C 1
ATOM 763 O O . VAL A 1 101 ? -10.422 20.203 5.242 1 98.5 101 VAL A O 1
ATOM 766 N N . ALA A 1 102 ? -11.172 20.5 7.336 1 98.38 102 ALA A N 1
ATOM 767 C CA . ALA A 1 102 ? -11.508 21.906 7.109 1 98.38 102 ALA A CA 1
ATOM 768 C C . ALA A 1 102 ? -10.258 22.719 6.793 1 98.38 102 ALA A C 1
ATOM 770 O O . ALA A 1 102 ? -10.211 23.422 5.781 1 98.38 102 ALA A O 1
ATOM 771 N N . ALA A 1 103 ? -9.242 22.578 7.578 1 98.44 103 ALA A N 1
ATOM 772 C CA . ALA A 1 103 ? -7.996 23.297 7.375 1 98.44 103 ALA A CA 1
ATOM 773 C C . ALA A 1 103 ? -7.336 22.906 6.055 1 98.44 103 ALA A C 1
ATOM 775 O O . ALA A 1 103 ? -6.82 23.766 5.332 1 98.44 103 ALA A O 1
ATOM 776 N N . LEU A 1 104 ? -7.414 21.641 5.688 1 98.75 104 LEU A N 1
ATOM 777 C CA . LEU A 1 104 ? -6.766 21.094 4.496 1 98.75 104 LEU A CA 1
ATOM 778 C C . LEU A 1 104 ? -7.5 21.531 3.232 1 98.75 104 LEU A C 1
ATOM 780 O O . LEU A 1 104 ? -6.969 21.406 2.127 1 98.75 104 LEU A O 1
ATOM 784 N N . SER A 1 105 ? -8.695 22.062 3.387 1 98.75 105 SER A N 1
ATOM 785 C CA . SER A 1 105 ? -9.508 22.422 2.23 1 98.75 105 SER A CA 1
ATOM 786 C C . SER A 1 105 ? -9.5 23.922 1.983 1 98.75 105 SER A C 1
ATOM 788 O O . SER A 1 105 ? -10.266 24.438 1.162 1 98.75 105 SER A O 1
ATOM 790 N N . GLU A 1 106 ? -8.648 24.641 2.676 1 97.62 106 GLU A N 1
ATOM 791 C CA . GLU A 1 106 ? -8.641 26.094 2.6 1 97.62 106 GLU A CA 1
ATOM 792 C C . GLU A 1 106 ? -8.484 26.578 1.158 1 97.62 106 GLU A C 1
ATOM 794 O O . GLU A 1 106 ? -9.055 27.594 0.769 1 97.62 106 GLU A O 1
ATOM 799 N N . ARG A 1 107 ? -7.707 25.922 0.299 1 97.62 107 ARG A N 1
ATOM 800 C CA . ARG A 1 107 ? -7.434 26.375 -1.065 1 97.62 107 ARG A CA 1
ATOM 801 C C . ARG A 1 107 ? -8.398 25.719 -2.053 1 97.62 107 ARG A C 1
ATOM 803 O O . ARG A 1 107 ? -8.336 25.984 -3.256 1 97.62 107 ARG A O 1
ATOM 810 N N . GLY A 1 108 ? -9.289 24.906 -1.579 1 97.75 108 GLY A N 1
ATOM 811 C CA . GLY A 1 108 ? -10.227 24.203 -2.441 1 97.75 108 GLY A CA 1
ATOM 812 C C . GLY A 1 108 ? -10.938 23.062 -1.739 1 97.75 108 GLY A C 1
ATOM 813 O O . GLY A 1 108 ? -11.711 23.297 -0.807 1 97.75 108 GLY A O 1
ATOM 814 N N . ARG A 1 109 ? -10.766 21.938 -2.213 1 98.62 109 ARG A N 1
ATOM 815 C CA . ARG A 1 109 ? -11.422 20.75 -1.671 1 98.62 109 ARG A CA 1
ATOM 816 C C . ARG A 1 109 ? -10.43 19.891 -0.887 1 98.62 109 ARG A C 1
ATOM 818 O O . ARG A 1 109 ? -9.227 19.938 -1.138 1 98.62 109 ARG A O 1
ATOM 825 N N . ALA A 1 110 ? -10.891 19.141 0.068 1 98.88 110 ALA A N 1
ATOM 826 C CA . ALA A 1 110 ? -10.125 18.094 0.747 1 98.88 110 ALA A CA 1
ATOM 827 C C . ALA A 1 110 ? -10.992 16.875 1.022 1 98.88 110 ALA A C 1
ATOM 829 O O . ALA A 1 110 ? -12.18 17 1.312 1 98.88 110 ALA A O 1
ATOM 830 N N . PHE A 1 111 ? -10.461 15.695 0.913 1 98.75 111 PHE A N 1
ATOM 831 C CA . PHE A 1 111 ? -11.086 14.414 1.21 1 98.75 111 PHE A CA 1
ATOM 832 C C . PHE A 1 111 ? -10.227 13.609 2.178 1 98.75 111 PHE A C 1
ATOM 834 O O . PHE A 1 111 ? -9.008 13.547 2.029 1 98.75 111 PHE A O 1
ATOM 841 N N . ALA A 1 112 ? -10.766 13.039 3.188 1 98.56 112 ALA A N 1
ATOM 842 C CA . ALA A 1 112 ? -10.102 12.023 4.008 1 98.56 112 ALA A CA 1
ATOM 843 C C . ALA A 1 112 ? -10.859 10.703 3.965 1 98.56 112 ALA A C 1
ATOM 845 O O . ALA A 1 112 ? -12.023 10.633 4.359 1 98.56 112 ALA A O 1
ATOM 846 N N . VAL A 1 113 ? -10.219 9.688 3.422 1 97.75 113 VAL A N 1
ATOM 847 C CA . VAL A 1 113 ? -10.773 8.336 3.342 1 97.75 113 VAL A CA 1
ATOM 848 C C . VAL A 1 113 ? -10.125 7.453 4.406 1 97.75 113 VAL A C 1
ATOM 850 O O . VAL A 1 113 ? -8.914 7.223 4.379 1 97.75 113 VAL A O 1
ATOM 853 N N . HIS A 1 114 ? -10.898 6.953 5.336 1 96.19 114 HIS A N 1
ATOM 854 C CA . HIS A 1 114 ? -10.398 6.133 6.434 1 96.19 114 HIS A CA 1
ATOM 855 C C . HIS A 1 114 ? -11.023 4.742 6.414 1 96.19 114 HIS A C 1
ATOM 857 O O . HIS A 1 114 ? -12.25 4.609 6.348 1 96.19 114 HIS A O 1
ATOM 863 N N . ARG A 1 115 ? -10.18 3.781 6.383 1 93.44 115 ARG A N 1
ATOM 864 C CA . ARG A 1 115 ? -10.602 2.406 6.625 1 93.44 115 ARG A CA 1
ATOM 865 C C . ARG A 1 115 ? -10.109 1.913 7.984 1 93.44 115 ARG A C 1
ATOM 867 O O . ARG A 1 115 ? -8.922 2.008 8.289 1 93.44 115 ARG A O 1
ATOM 874 N N . ASN A 1 116 ? -11.023 1.389 8.773 1 88.38 116 ASN A N 1
ATOM 875 C CA . ASN A 1 116 ? -10.594 0.84 10.055 1 88.38 116 ASN A CA 1
ATOM 876 C C . ASN A 1 116 ? -10.211 -0.633 9.938 1 88.38 116 ASN A C 1
ATOM 878 O O . ASN A 1 116 ? -10.25 -1.203 8.844 1 88.38 116 ASN A O 1
ATOM 882 N N . ALA A 1 117 ? -9.836 -1.234 11.008 1 80.31 117 ALA A N 1
ATOM 883 C CA . ALA A 1 117 ? -9.312 -2.598 11.016 1 80.31 117 ALA A CA 1
ATOM 884 C C . ALA A 1 117 ? -10.391 -3.604 10.633 1 80.31 117 ALA A C 1
ATOM 886 O O . ALA A 1 117 ? -10.086 -4.676 10.102 1 80.31 117 ALA A O 1
ATOM 887 N N . THR A 1 118 ? -11.664 -3.203 10.875 1 78.5 118 THR A N 1
ATOM 888 C CA . THR A 1 118 ? -12.766 -4.125 10.609 1 78.5 118 THR A CA 1
ATOM 889 C C . THR A 1 118 ? -13.234 -4.008 9.156 1 78.5 118 THR A C 1
ATOM 891 O O . THR A 1 118 ? -14.062 -4.793 8.703 1 78.5 118 THR A O 1
ATOM 894 N N . GLY A 1 119 ? -12.664 -3.051 8.453 1 80.62 119 GLY A N 1
ATOM 895 C CA . GLY A 1 119 ? -13 -2.916 7.043 1 80.62 119 GLY A CA 1
ATOM 896 C C . GLY A 1 119 ? -14.016 -1.827 6.773 1 80.62 119 GLY A C 1
ATOM 897 O 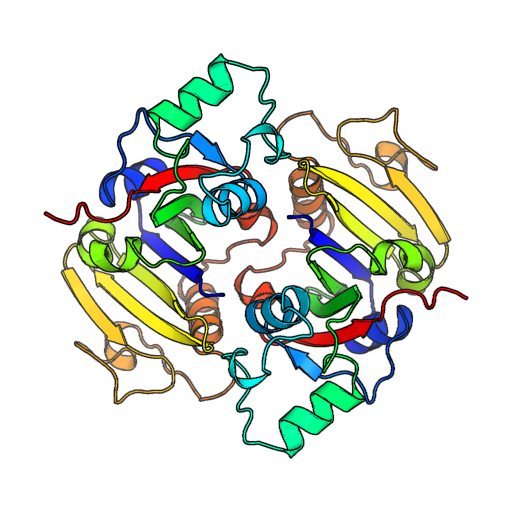O . GLY A 1 119 ? -14.336 -1.543 5.617 1 80.62 119 GLY A O 1
ATOM 898 N N . PHE A 1 120 ? -14.43 -1.188 7.816 1 81.69 120 PHE A N 1
ATOM 899 C CA . PHE A 1 120 ? -15.359 -0.079 7.656 1 81.69 120 PHE A CA 1
ATOM 900 C C . PHE A 1 120 ? -14.633 1.184 7.219 1 81.69 120 PHE A C 1
ATOM 902 O O . PHE A 1 120 ? -13.539 1.475 7.703 1 81.69 120 PHE A O 1
ATOM 909 N N . SER A 1 121 ? -15.289 1.813 6.277 1 92.38 121 SER A N 1
ATOM 910 C CA . SER A 1 121 ? -14.648 3.014 5.754 1 92.38 121 SER A CA 1
ATOM 911 C C . SER A 1 121 ? -15.508 4.254 5.996 1 92.38 121 SER A C 1
ATOM 913 O O . SER A 1 121 ? -16.734 4.168 6.008 1 92.38 121 SER A O 1
ATOM 915 N N . ARG A 1 122 ? -14.93 5.309 6.207 1 95.75 122 ARG A N 1
ATOM 916 C CA . ARG A 1 122 ? -15.523 6.633 6.363 1 95.75 122 ARG A CA 1
ATOM 917 C C . ARG A 1 122 ? -14.82 7.66 5.484 1 95.75 122 ARG A C 1
ATOM 919 O O . ARG A 1 122 ? -13.602 7.59 5.293 1 95.75 122 ARG A O 1
ATOM 926 N N . VAL A 1 123 ? -15.633 8.617 4.949 1 97.81 123 VAL A N 1
ATOM 927 C CA . VAL A 1 123 ? -15.086 9.688 4.129 1 97.81 123 VAL A CA 1
ATOM 928 C C . VAL A 1 123 ? -15.461 11.039 4.73 1 97.81 123 VAL A C 1
ATOM 930 O O . VAL A 1 123 ? -16.625 11.281 5.062 1 97.81 123 VAL A O 1
ATOM 933 N N . ASP A 1 124 ? -14.539 11.844 4.938 1 98.31 124 ASP A N 1
ATOM 934 C CA . ASP A 1 124 ? -14.742 13.242 5.312 1 98.31 124 ASP A CA 1
ATOM 935 C C . ASP A 1 124 ? -14.445 14.172 4.145 1 98.31 124 ASP A C 1
ATOM 937 O O . ASP A 1 124 ? -13.477 13.969 3.41 1 98.31 124 ASP A O 1
ATOM 941 N N . TYR A 1 125 ? -15.305 15.164 3.986 1 98.69 125 TYR A N 1
ATOM 942 C CA . TYR A 1 125 ? -15.18 16.109 2.877 1 98.69 125 TYR A CA 1
ATOM 943 C C . TYR A 1 125 ? -15.195 17.547 3.379 1 98.69 125 TYR A C 1
ATOM 945 O O . TYR A 1 125 ? -16.094 17.938 4.137 1 98.69 125 TYR A O 1
ATOM 953 N N . GLY A 1 126 ? -14.172 18.297 3.004 1 98.75 126 GLY A N 1
ATOM 954 C CA . GLY A 1 126 ? -14.102 19.734 3.26 1 98.75 126 GLY A CA 1
ATOM 955 C C . GLY A 1 126 ? -14.047 20.562 1.99 1 98.75 126 GLY A C 1
ATOM 956 O O . GLY A 1 126 ? -13.562 20.094 0.957 1 98.75 126 GLY A O 1
ATOM 957 N N . LEU A 1 127 ? -14.57 21.75 2.084 1 98.56 127 LEU A N 1
ATOM 958 C CA . LEU A 1 127 ? -14.594 22.703 0.972 1 98.56 127 LEU A CA 1
ATOM 959 C C . LEU A 1 127 ? -14.383 24.125 1.467 1 98.56 127 LEU A C 1
ATOM 961 O O . LEU A 1 127 ? -15.148 24.625 2.301 1 98.56 127 LEU A O 1
ATOM 965 N N . ARG A 1 128 ? -13.305 24.734 0.978 1 98.12 128 ARG A N 1
ATOM 966 C CA . ARG A 1 128 ? -13 26.141 1.22 1 98.12 128 ARG A CA 1
ATOM 967 C C . ARG A 1 128 ? -12.969 26.453 2.713 1 98.12 128 ARG A C 1
ATOM 969 O O . ARG A 1 128 ? -13.641 27.375 3.178 1 98.12 128 ARG A O 1
ATOM 976 N N . GLY 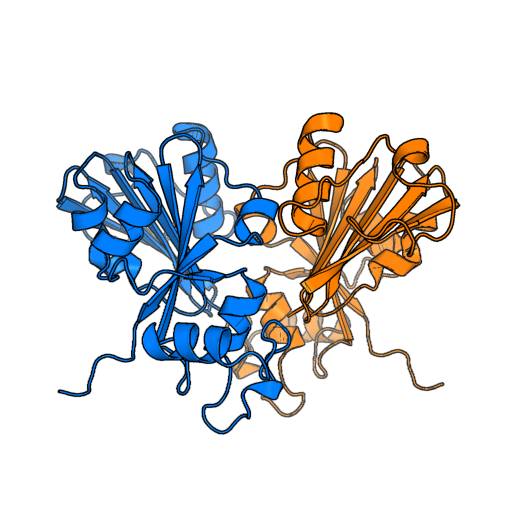A 1 129 ? -12.344 25.578 3.395 1 98.19 129 GLY A N 1
ATOM 977 C CA . GLY A 1 129 ? -12.062 25.844 4.797 1 98.19 129 GLY A CA 1
ATOM 978 C C . GLY A 1 129 ? -13.156 25.344 5.727 1 98.19 129 GLY A C 1
ATOM 979 O O . GLY A 1 129 ? -13.094 25.562 6.938 1 98.19 129 GLY A O 1
ATOM 980 N N . GLU A 1 130 ? -14.188 24.688 5.203 1 98.12 130 GLU A N 1
ATOM 981 C CA . GLU A 1 130 ? -15.289 24.203 6.02 1 98.12 130 GLU A CA 1
ATOM 982 C C . GLU A 1 130 ? -15.492 22.703 5.82 1 98.12 130 GLU A C 1
ATOM 984 O O . GLU A 1 130 ? -15.391 22.188 4.699 1 98.12 130 GLU A O 1
ATOM 989 N N . GLY A 1 131 ? -15.727 22 6.973 1 98.12 131 GLY A N 1
ATOM 990 C CA . GLY A 1 131 ? -16.203 20.641 6.855 1 98.12 131 GLY A CA 1
ATOM 991 C C . GLY A 1 131 ? -17.609 20.531 6.305 1 98.12 131 GLY A C 1
ATOM 992 O O . GLY A 1 131 ? -18.562 21.062 6.895 1 98.12 131 GLY A O 1
ATOM 993 N N . VAL A 1 132 ? -17.781 19.844 5.211 1 98.25 132 VAL A N 1
ATOM 994 C CA . VAL A 1 132 ? -19.062 19.844 4.523 1 98.25 132 VAL A CA 1
ATOM 995 C C . VAL A 1 132 ? -19.859 18.609 4.906 1 98.25 132 VAL A C 1
ATOM 997 O O . VAL A 1 132 ? -21.062 18.688 5.176 1 98.25 132 VAL A O 1
ATOM 1000 N N . THR A 1 133 ? -19.203 17.438 4.895 1 97.56 133 THR A N 1
ATOM 1001 C CA . THR A 1 133 ? -19.938 16.219 5.215 1 97.56 133 THR A CA 1
ATOM 1002 C C . THR A 1 133 ? -18.984 15.109 5.648 1 97.56 133 THR A C 1
ATOM 1004 O O . THR A 1 133 ? -17.781 15.188 5.387 1 97.56 133 THR A O 1
ATOM 1007 N N . SER A 1 134 ? -19.422 14.188 6.406 1 97.56 134 SER A N 1
ATOM 1008 C CA . SER A 1 134 ? -18.812 12.922 6.797 1 97.56 134 SER A CA 1
ATOM 1009 C C . SER A 1 134 ? -19.781 11.758 6.598 1 97.56 134 SER A C 1
ATOM 1011 O O . SER A 1 134 ? -20.906 11.789 7.098 1 97.56 134 SER A O 1
ATOM 1013 N N . PHE A 1 135 ? -19.375 10.719 5.855 1 96.38 135 PHE A N 1
ATOM 1014 C CA . PHE A 1 135 ? -20.312 9.656 5.531 1 96.38 135 PHE A CA 1
ATOM 1015 C C . PHE A 1 135 ? -19.594 8.32 5.395 1 96.38 135 PHE A C 1
ATOM 1017 O O . PHE A 1 135 ? -18.359 8.281 5.293 1 96.38 135 PHE A O 1
ATOM 1024 N N . GLU A 1 136 ? -20.312 7.242 5.512 1 94 136 GLU A N 1
ATOM 1025 C CA . GLU A 1 136 ? -19.859 5.879 5.258 1 94 136 GLU A CA 1
ATOM 1026 C C . GLU A 1 136 ? -20.438 5.336 3.953 1 94 136 GLU A C 1
ATOM 1028 O O . GLU A 1 136 ? -21.641 5.117 3.846 1 94 136 GLU A O 1
ATOM 1033 N N . PRO A 1 137 ? -19.547 5.148 2.965 1 92.81 137 PRO A N 1
ATOM 1034 C CA . PRO A 1 137 ? -20.062 4.645 1.689 1 92.81 137 PRO A CA 1
ATOM 1035 C C . PRO A 1 137 ? -20.906 3.375 1.851 1 92.81 137 PRO A C 1
ATOM 1037 O O . PRO A 1 137 ? -20.453 2.416 2.486 1 92.81 137 PRO A O 1
ATOM 1040 N N . GLY A 1 138 ? -22.062 3.338 1.271 1 85.75 138 GLY A N 1
ATOM 1041 C CA . GLY A 1 138 ? -22.953 2.188 1.33 1 85.75 138 GLY A CA 1
ATOM 1042 C C . GLY A 1 138 ? -23.891 2.221 2.518 1 85.75 138 GLY A C 1
ATOM 1043 O O . GLY A 1 138 ? -24.797 1.392 2.619 1 85.75 138 GLY A O 1
ATOM 1044 N N . LEU A 1 139 ? -23.609 3.162 3.432 1 87.38 139 LEU A N 1
ATOM 1045 C CA . LEU A 1 139 ? -24.469 3.318 4.598 1 87.38 139 LEU A CA 1
ATOM 1046 C C . LEU A 1 139 ? -24.969 4.754 4.711 1 87.38 139 LEU A C 1
ATOM 1048 O O . LEU A 1 139 ? -24.531 5.504 5.586 1 87.38 139 LEU A O 1
ATOM 1052 N N . PRO A 1 140 ? -25.938 5.039 3.945 1 82.44 140 PRO A N 1
ATOM 1053 C CA . PRO A 1 140 ? -26.375 6.43 3.846 1 82.44 140 PRO A CA 1
ATOM 1054 C C . PRO A 1 140 ? -26.906 6.98 5.172 1 82.44 140 PRO A C 1
ATOM 1056 O O . PRO A 1 140 ? -26.859 8.188 5.402 1 82.44 140 PRO A O 1
ATOM 1059 N N . HIS A 1 141 ? -27.328 6.133 6.031 1 85.94 141 HIS A N 1
ATOM 1060 C CA . HIS A 1 141 ? -27.891 6.586 7.293 1 85.94 141 HIS A CA 1
ATOM 1061 C C . HIS A 1 141 ? -26.812 7.062 8.25 1 85.94 141 HIS A C 1
ATOM 1063 O O . HIS A 1 141 ? -27.109 7.73 9.242 1 85.94 141 HIS A O 1
ATOM 1069 N N . LEU A 1 142 ? -25.625 6.73 7.922 1 89.5 142 LEU A N 1
ATOM 1070 C CA . LEU A 1 142 ? -24.5 7.141 8.758 1 89.5 142 LEU A CA 1
ATOM 1071 C C . LEU A 1 142 ? -23.781 8.344 8.148 1 89.5 142 LEU A C 1
ATOM 1073 O O . LEU A 1 142 ? -22.594 8.273 7.855 1 89.5 142 LEU A O 1
ATOM 1077 N N . THR A 1 143 ? -24.547 9.305 7.805 1 92.44 143 THR A N 1
ATOM 1078 C CA . THR A 1 143 ? -24.016 10.531 7.23 1 92.44 143 THR A CA 1
ATOM 1079 C C . THR A 1 143 ? -24.203 11.703 8.188 1 92.44 143 THR A C 1
ATOM 1081 O O . THR A 1 143 ? -25.266 11.852 8.797 1 92.44 143 THR A O 1
ATOM 1084 N N . ASN A 1 144 ? -23.203 12.469 8.391 1 94.69 144 ASN A N 1
ATOM 1085 C CA . ASN A 1 144 ? -23.234 13.742 9.094 1 94.69 144 ASN A CA 1
ATOM 1086 C C . ASN A 1 144 ? -22.953 14.914 8.156 1 94.69 144 ASN A C 1
ATOM 1088 O O . ASN A 1 144 ? -21.844 15.039 7.641 1 94.69 144 ASN A O 1
ATOM 1092 N N . GLY A 1 145 ? -23.953 15.789 7.941 1 96.25 145 GLY A N 1
ATOM 1093 C CA . GLY A 1 145 ? -23.828 16.891 7.004 1 96.25 145 GLY A CA 1
ATOM 1094 C C . GLY A 1 145 ? -24.609 16.688 5.723 1 96.25 145 GLY A C 1
ATOM 1095 O O . GLY A 1 145 ? -25.672 16.047 5.734 1 96.25 145 GLY A O 1
ATOM 1096 N N . VAL A 1 146 ? -24.172 17.297 4.668 1 95.69 146 VAL A N 1
ATOM 1097 C CA . VAL A 1 146 ? -24.828 17.203 3.367 1 95.69 146 VAL A CA 1
ATOM 1098 C C . VAL A 1 146 ? -24.656 15.797 2.795 1 95.69 146 VAL A C 1
ATOM 1100 O O . VAL A 1 146 ? -23.547 15.25 2.812 1 95.69 146 VAL A O 1
ATOM 1103 N N . PRO A 1 147 ? -25.719 15.219 2.314 1 95 147 PRO A N 1
ATOM 1104 C CA . PRO A 1 147 ? -25.578 13.898 1.701 1 95 147 PRO A CA 1
ATOM 1105 C C . PRO A 1 147 ? -24.547 13.875 0.577 1 95 147 PRO A C 1
ATOM 1107 O O . PRO A 1 147 ? -24.453 14.828 -0.201 1 95 147 PRO A O 1
ATOM 1110 N N . ALA A 1 148 ? -23.766 12.781 0.528 1 95 148 ALA A N 1
ATOM 1111 C CA . ALA A 1 148 ? -22.672 12.656 -0.426 1 95 148 ALA A CA 1
ATOM 1112 C C . ALA A 1 148 ? -23.172 12.812 -1.86 1 95 148 ALA A C 1
ATOM 1114 O O . ALA A 1 148 ? -22.484 13.398 -2.701 1 95 148 ALA A O 1
ATOM 1115 N N . GLU A 1 149 ? -24.312 12.203 -2.143 1 94.69 149 GLU A N 1
ATOM 1116 C CA . GLU A 1 149 ? -24.891 12.32 -3.477 1 94.69 149 GLU A CA 1
ATOM 1117 C C . GLU A 1 149 ? -25.109 13.789 -3.859 1 94.69 149 GLU A C 1
ATOM 1119 O O . GLU A 1 149 ? -24.875 14.172 -5.004 1 94.69 149 GLU A O 1
ATOM 1124 N N . GLU A 1 150 ? -25.578 14.539 -2.992 1 95.56 150 GLU A N 1
ATOM 1125 C CA . GLU A 1 150 ? -25.844 15.953 -3.227 1 95.56 150 GLU A CA 1
ATOM 1126 C C . GLU A 1 150 ? -24.547 16.75 -3.254 1 95.56 150 GLU A C 1
ATOM 1128 O O . GLU A 1 150 ? -24.328 17.578 -4.148 1 95.56 150 GLU A O 1
ATOM 1133 N N . ALA A 1 151 ? -23.656 16.5 -2.285 1 95.06 151 ALA A N 1
ATOM 1134 C CA . ALA A 1 151 ? -22.453 17.297 -2.107 1 95.06 151 ALA A CA 1
ATOM 1135 C C . ALA A 1 151 ? -21.422 16.984 -3.189 1 95.06 151 ALA A C 1
ATOM 1137 O O . ALA A 1 151 ? -20.703 17.875 -3.65 1 95.06 151 ALA A O 1
ATOM 1138 N N . LEU A 1 152 ? -21.312 15.703 -3.656 1 96.25 152 LEU A N 1
ATOM 1139 C CA . LEU A 1 152 ? -20.203 15.25 -4.484 1 96.25 152 LEU A CA 1
ATOM 1140 C C . LEU A 1 152 ? -20.703 14.555 -5.742 1 96.25 152 LEU A C 1
ATOM 1142 O O . LEU A 1 152 ? -19.938 14.344 -6.691 1 96.25 152 LEU A O 1
ATOM 1146 N N . GLY A 1 153 ? -21.969 14.148 -5.746 1 95 153 GLY A N 1
ATOM 1147 C CA . GLY A 1 153 ? -22.484 13.305 -6.812 1 95 153 GLY A CA 1
ATOM 1148 C C . GLY A 1 153 ? -22.078 11.852 -6.664 1 95 153 GLY A C 1
ATOM 1149 O O . GLY A 1 153 ? -22.109 11.094 -7.637 1 95 153 GLY A O 1
ATOM 1150 N N . PHE A 1 154 ? -21.672 11.453 -5.438 1 95.81 154 PHE A N 1
ATOM 1151 C CA . PHE A 1 154 ? -21.188 10.094 -5.203 1 95.81 154 PHE A CA 1
ATOM 1152 C C . PHE A 1 154 ? -22.312 9.211 -4.668 1 95.81 154 PHE A C 1
ATOM 1154 O O . PHE A 1 154 ? -22.938 9.539 -3.664 1 95.81 154 PHE A O 1
ATOM 1161 N N . VAL A 1 155 ? -22.516 8.055 -5.371 1 91.06 155 VAL A N 1
ATOM 1162 C CA . VAL A 1 155 ? -23.469 7.027 -4.945 1 91.06 155 VAL A CA 1
ATOM 1163 C C . VAL A 1 155 ? -22.781 5.664 -4.93 1 91.06 155 VAL A C 1
ATOM 1165 O O . VAL A 1 155 ? -22.203 5.242 -5.93 1 91.06 155 VAL A O 1
ATOM 1168 N N . HIS A 1 156 ? -22.781 5.109 -3.727 1 89.25 156 HIS A N 1
ATOM 1169 C CA . HIS A 1 156 ? -22.219 3.764 -3.619 1 89.25 156 HIS A CA 1
ATOM 1170 C C . HIS A 1 156 ? -23.297 2.709 -3.895 1 89.25 156 HIS A C 1
ATOM 1172 O O . HIS A 1 156 ? -24.344 2.695 -3.244 1 89.25 156 HIS A O 1
ATOM 1178 N N . HIS A 1 157 ? -23.062 1.809 -4.809 1 80.94 157 HIS A N 1
ATOM 1179 C CA . HIS A 1 157 ? -24.094 0.867 -5.25 1 80.94 157 HIS A CA 1
ATOM 1180 C C . HIS A 1 157 ? -23.938 -0.482 -4.559 1 80.94 157 HIS A C 1
ATOM 1182 O O . HIS A 1 157 ? -24.578 -1.463 -4.945 1 80.94 157 HIS A O 1
ATOM 1188 N N . GLY A 1 158 ? -23.203 -0.596 -3.516 1 71.44 158 GLY A N 1
ATOM 1189 C CA . GLY A 1 158 ? -23.188 -1.778 -2.67 1 71.44 158 GLY A CA 1
ATOM 1190 C C . GLY A 1 158 ? -22.156 -2.805 -3.09 1 71.44 158 GLY A C 1
ATOM 1191 O O . GLY A 1 158 ? -22 -3.844 -2.443 1 71.44 158 GLY A O 1
ATOM 1192 N N . THR A 1 159 ? -21.531 -2.576 -4.141 1 71.44 159 THR A N 1
ATOM 1193 C CA . THR A 1 159 ? -20.562 -3.594 -4.535 1 71.44 159 THR A CA 1
ATOM 1194 C C . THR A 1 159 ? -19.156 -3.162 -4.164 1 71.44 159 THR A C 1
ATOM 1196 O O . THR A 1 159 ? -18.766 -2.023 -4.422 1 71.44 159 THR A O 1
ATOM 1199 N N . GLY A 1 160 ? -18.469 -4.012 -3.34 1 78.25 160 GLY A N 1
ATOM 1200 C CA . GLY A 1 160 ? -17.062 -3.762 -3.039 1 78.25 160 GLY A CA 1
ATOM 1201 C C . GLY A 1 160 ? -16.875 -2.887 -1.814 1 78.25 160 GLY A C 1
ATOM 1202 O O . GLY A 1 160 ? -17.828 -2.355 -1.261 1 78.25 160 GLY A O 1
ATOM 1203 N N . ALA A 1 161 ? -15.656 -2.682 -1.415 1 86.75 161 ALA A N 1
ATOM 1204 C CA . ALA A 1 161 ? -15.312 -1.872 -0.25 1 86.75 161 ALA A CA 1
ATOM 1205 C C . ALA A 1 161 ? -15.594 -0.394 -0.508 1 86.75 161 ALA A C 1
ATOM 1207 O O . ALA A 1 161 ? -15.305 0.117 -1.594 1 86.75 161 ALA A O 1
ATOM 1208 N N . GLY A 1 162 ? -16.219 0.255 0.427 1 90.69 162 GLY A N 1
ATOM 1209 C CA . GLY A 1 162 ? -16.625 1.646 0.305 1 90.69 162 GLY A CA 1
ATOM 1210 C C . GLY A 1 162 ? -15.477 2.576 -0.037 1 90.69 162 GLY A C 1
ATOM 1211 O O . GLY A 1 162 ? -15.633 3.492 -0.849 1 90.69 162 GLY A O 1
ATOM 1212 N N . ASP A 1 163 ? -14.344 2.381 0.616 1 92.19 163 ASP A N 1
ATOM 1213 C CA . ASP A 1 163 ? -13.18 3.225 0.365 1 92.19 163 ASP A CA 1
ATOM 1214 C C . ASP A 1 163 ? -12.688 3.062 -1.069 1 92.19 163 ASP A C 1
ATOM 1216 O O . ASP A 1 163 ? -12.383 4.051 -1.742 1 92.19 163 ASP A O 1
ATOM 1220 N N . VAL A 1 164 ? -12.664 1.855 -1.592 1 92.88 164 VAL A N 1
ATOM 1221 C CA . VAL A 1 164 ? -12.219 1.572 -2.951 1 92.88 164 VAL A CA 1
ATOM 1222 C C . VAL A 1 164 ? -13.156 2.236 -3.955 1 92.88 164 VAL A C 1
ATOM 1224 O O . VAL A 1 164 ? -12.703 2.9 -4.891 1 92.88 164 VAL A O 1
ATOM 1227 N N . ALA A 1 165 ? -14.445 2.057 -3.742 1 93.5 165 ALA A N 1
ATOM 1228 C CA . ALA A 1 165 ? -15.438 2.672 -4.613 1 93.5 165 ALA A CA 1
ATOM 1229 C C . ALA A 1 165 ? -15.273 4.188 -4.652 1 93.5 165 ALA A C 1
ATOM 1231 O O . ALA A 1 165 ? -15.383 4.805 -5.711 1 93.5 165 ALA A O 1
ATOM 1232 N N . PHE A 1 166 ? -15.039 4.734 -3.52 1 95.75 166 PHE A N 1
ATOM 1233 C CA . PHE A 1 166 ? -14.898 6.184 -3.451 1 95.75 166 PHE A CA 1
ATOM 1234 C C . PHE A 1 166 ? -13.625 6.637 -4.164 1 95.75 166 PHE A C 1
ATOM 1236 O O . PHE A 1 166 ? -13.633 7.641 -4.879 1 95.75 166 PHE A O 1
ATOM 1243 N N . LEU A 1 167 ? -12.547 5.953 -3.994 1 95.31 167 LEU A N 1
ATOM 1244 C CA . LEU A 1 167 ? -11.297 6.309 -4.66 1 95.31 167 LEU A CA 1
ATOM 1245 C C . LEU A 1 167 ? -11.43 6.16 -6.172 1 95.31 167 LEU A C 1
ATOM 1247 O O . LEU A 1 167 ? -10.883 6.969 -6.926 1 95.31 167 LEU A O 1
ATOM 1251 N N . ARG A 1 168 ? -12.125 5.18 -6.641 1 94.56 168 ARG A N 1
ATOM 1252 C CA . ARG A 1 168 ? -12.406 5.039 -8.062 1 94.56 168 ARG A CA 1
ATOM 1253 C C . ARG A 1 168 ? -13.234 6.215 -8.578 1 94.56 168 ARG A C 1
ATOM 1255 O O . ARG A 1 168 ? -13.008 6.695 -9.695 1 94.56 168 ARG A O 1
ATOM 1262 N N . PHE A 1 169 ? -14.18 6.629 -7.766 1 96 169 PHE A N 1
ATOM 1263 C CA . PHE A 1 169 ? -14.992 7.801 -8.094 1 96 169 PHE A CA 1
ATOM 1264 C C . PHE A 1 169 ? -14.109 9.031 -8.273 1 96 169 PHE A C 1
ATOM 1266 O O . PHE A 1 169 ? -14.273 9.781 -9.234 1 96 169 PHE A O 1
ATOM 1273 N N . LEU A 1 170 ? -13.148 9.25 -7.328 1 96.44 170 LEU A N 1
ATOM 1274 C CA . LEU A 1 170 ? -12.25 10.391 -7.422 1 96.44 170 LEU A CA 1
ATOM 1275 C C . LEU A 1 170 ? -11.391 10.305 -8.68 1 96.44 170 LEU A C 1
ATOM 1277 O O . LEU A 1 170 ? -11.109 11.328 -9.312 1 96.44 170 LEU A O 1
ATOM 1281 N N . GLU A 1 171 ? -10.93 9.133 -9.008 1 95.38 171 GLU A N 1
ATOM 1282 C CA . GLU A 1 171 ? -10.164 8.938 -10.234 1 95.38 171 GLU A CA 1
ATOM 1283 C C . GLU A 1 171 ? -10.992 9.305 -11.461 1 95.38 171 GLU A C 1
ATOM 1285 O O . GLU A 1 171 ? -10.523 10.031 -12.336 1 95.38 171 GLU A O 1
ATOM 1290 N N . ASP A 1 172 ? -12.195 8.883 -11.547 1 95.06 172 ASP A N 1
ATOM 1291 C CA . ASP A 1 172 ? -13.078 9.117 -12.688 1 95.06 172 ASP A CA 1
ATOM 1292 C C . ASP A 1 172 ? -13.445 10.594 -12.797 1 95.06 172 ASP A C 1
ATOM 1294 O O . ASP A 1 172 ? -13.438 11.164 -13.891 1 95.06 172 ASP A O 1
ATOM 1298 N N . GLU A 1 173 ? -13.766 11.203 -11.648 1 95.69 173 GLU A N 1
ATOM 1299 C CA . GLU A 1 173 ? -14.344 12.547 -11.656 1 95.69 173 GLU A CA 1
ATOM 1300 C C . GLU A 1 173 ? -13.25 13.617 -11.656 1 95.69 173 GLU A C 1
ATOM 1302 O O . GLU A 1 173 ? -13.422 14.688 -12.234 1 95.69 173 GLU A O 1
ATOM 1307 N N . LEU A 1 174 ? -12.148 13.297 -10.961 1 95.88 174 LEU A N 1
ATOM 1308 C CA . LEU A 1 174 ? -11.148 14.336 -10.75 1 95.88 174 LEU A CA 1
ATOM 1309 C C . LEU A 1 174 ? -9.812 13.945 -11.383 1 95.88 174 LEU A C 1
ATOM 1311 O O . LEU A 1 174 ? -8.859 14.727 -11.367 1 95.88 174 LEU A O 1
ATOM 1315 N N . GLY A 1 175 ? -9.711 12.742 -11.898 1 94.19 175 GLY A N 1
ATOM 1316 C CA . GLY A 1 175 ? -8.484 12.297 -12.523 1 94.19 175 GLY A CA 1
ATOM 1317 C C . GLY A 1 175 ? -7.379 11.984 -11.523 1 94.19 175 GLY A C 1
ATOM 1318 O O . GLY A 1 175 ? -6.199 11.984 -11.875 1 94.19 175 GLY A O 1
ATOM 1319 N N . ILE A 1 176 ? -7.754 11.742 -10.266 1 95.31 176 ILE A N 1
ATOM 1320 C CA . ILE A 1 176 ? -6.77 11.477 -9.227 1 95.31 176 ILE A CA 1
ATOM 1321 C C . ILE A 1 176 ? -6.473 9.977 -9.164 1 95.31 176 ILE A C 1
ATOM 1323 O O . ILE A 1 176 ? -7.312 9.188 -8.719 1 95.31 176 ILE A O 1
ATOM 1327 N N . CYS A 1 177 ? -5.352 9.594 -9.594 1 92.88 177 CYS A N 1
ATOM 1328 C CA . CYS A 1 177 ? -4.871 8.219 -9.508 1 92.88 177 CYS A CA 1
ATOM 1329 C C . CYS A 1 177 ? -3.52 8.156 -8.812 1 92.88 177 CYS A C 1
ATOM 1331 O O . CYS A 1 177 ? -2.545 8.75 -9.273 1 92.88 177 CYS A O 1
ATOM 1333 N N . LEU A 1 178 ? -3.486 7.531 -7.719 1 95.88 178 LEU A N 1
ATOM 1334 C CA . LEU A 1 178 ? -2.246 7.387 -6.965 1 95.88 178 LEU A CA 1
ATOM 1335 C C . LEU A 1 178 ? -1.552 6.074 -7.305 1 95.88 178 LEU A C 1
ATOM 1337 O O . LEU A 1 178 ? -2.043 4.996 -6.953 1 95.88 178 LEU A O 1
ATOM 1341 N N . PRO A 1 179 ? -0.409 6.18 -7.949 1 95.19 179 PRO A N 1
ATOM 1342 C CA . PRO A 1 179 ? 0.309 4.945 -8.281 1 95.19 179 PRO A CA 1
ATOM 1343 C C . PRO A 1 179 ? 0.859 4.234 -7.047 1 95.19 179 PRO A C 1
ATOM 1345 O O . PRO A 1 179 ? 1.338 4.887 -6.113 1 95.19 179 PRO A O 1
ATOM 1348 N N . PHE A 1 180 ? 0.831 2.975 -7.086 1 93.5 180 PHE A N 1
ATOM 1349 C CA . PHE A 1 180 ? 1.304 2.129 -5.996 1 93.5 180 PHE A CA 1
ATOM 1350 C C . PHE A 1 180 ? 2.742 2.475 -5.629 1 93.5 180 PHE A C 1
ATOM 1352 O O . PHE A 1 180 ? 3.07 2.611 -4.449 1 93.5 180 PHE A O 1
ATOM 1359 N N . GLU A 1 181 ? 3.646 2.598 -6.578 1 93.19 181 GLU A N 1
ATOM 1360 C CA . GLU A 1 181 ? 5.066 2.812 -6.32 1 93.19 181 GLU A CA 1
ATOM 1361 C C . GLU A 1 181 ? 5.301 4.117 -5.566 1 93.19 181 GLU A C 1
ATOM 1363 O O . GLU A 1 181 ? 6.234 4.223 -4.77 1 93.19 181 GLU A O 1
ATOM 1368 N N . GLU A 1 182 ? 4.41 5.043 -5.805 1 95.12 182 GLU A N 1
ATOM 1369 C CA . GLU A 1 182 ? 4.559 6.324 -5.125 1 95.12 182 GLU A CA 1
ATOM 1370 C C . GLU A 1 182 ? 4.219 6.207 -3.641 1 95.12 182 GLU A C 1
ATOM 1372 O O . GLU A 1 182 ? 4.777 6.93 -2.811 1 95.12 182 GLU A O 1
ATOM 1377 N N . THR A 1 183 ? 3.297 5.289 -3.326 1 95.5 183 THR A N 1
ATOM 1378 C CA . THR A 1 183 ? 2.922 5.098 -1.93 1 95.5 183 THR A CA 1
ATOM 1379 C C . THR A 1 183 ? 4.012 4.34 -1.177 1 95.5 183 THR A C 1
ATOM 1381 O O . THR A 1 183 ? 4.07 4.387 0.054 1 95.5 183 THR A O 1
ATOM 1384 N N . GLU A 1 184 ? 4.855 3.643 -1.922 1 92.81 184 GLU A N 1
ATOM 1385 C CA . GLU A 1 184 ? 5.941 2.875 -1.323 1 92.81 184 GLU A CA 1
ATOM 1386 C C . GLU A 1 184 ? 7.207 3.719 -1.192 1 92.81 184 GLU A C 1
ATOM 1388 O O . GLU A 1 184 ? 8.086 3.41 -0.384 1 92.81 184 GLU A O 1
ATOM 1393 N N . ALA A 1 185 ? 7.344 4.816 -1.959 1 93.75 185 ALA A N 1
ATOM 1394 C CA . ALA A 1 185 ? 8.547 5.633 -2.07 1 93.75 185 ALA A CA 1
ATOM 1395 C C . ALA A 1 185 ? 8.773 6.453 -0.803 1 93.75 185 ALA A C 1
ATOM 1397 O O . ALA A 1 185 ? 7.902 6.512 0.07 1 93.75 185 ALA A O 1
ATOM 1398 N N . GLU A 1 186 ? 10.016 6.953 -0.688 1 95.12 186 GLU A N 1
ATOM 1399 C CA . GLU A 1 186 ? 10.273 7.922 0.373 1 95.12 186 GLU A CA 1
ATOM 1400 C C . GLU A 1 186 ? 9.477 9.203 0.154 1 95.12 186 GLU A C 1
ATOM 1402 O O . GLU A 1 186 ? 9.469 9.758 -0.95 1 95.12 186 GLU A O 1
ATOM 1407 N N . LEU A 1 187 ? 8.805 9.562 1.178 1 97.69 187 LEU A N 1
ATOM 1408 C CA . LEU A 1 187 ? 8.008 10.789 1.177 1 97.69 187 LEU A CA 1
ATOM 1409 C C . LEU A 1 187 ? 8.312 11.641 2.404 1 97.69 187 LEU A C 1
ATOM 1411 O O . LEU A 1 187 ? 8.703 11.109 3.447 1 97.69 187 LEU A O 1
ATOM 1415 N N . PRO A 1 188 ? 8.164 12.969 2.254 1 98.69 188 PRO A N 1
ATOM 1416 C CA . PRO A 1 188 ? 8.195 13.758 3.486 1 98.69 188 PRO A CA 1
ATOM 1417 C C . PRO A 1 188 ? 7.227 13.234 4.547 1 98.69 188 PRO A C 1
ATOM 1419 O O . PRO A 1 188 ? 6.074 12.93 4.238 1 98.69 188 PRO A O 1
ATOM 1422 N N . SER A 1 189 ? 7.723 13.094 5.809 1 98.81 189 SER A N 1
ATOM 1423 C CA . SER A 1 189 ? 6.945 12.438 6.855 1 98.81 189 SER A CA 1
ATOM 1424 C C . SER A 1 189 ? 7.082 13.172 8.188 1 98.81 189 SER A C 1
ATOM 1426 O O . SER A 1 189 ? 8.133 13.734 8.484 1 98.81 189 SER A O 1
ATOM 1428 N N . ALA A 1 190 ? 6.039 13.18 8.922 1 98.81 190 ALA A N 1
ATOM 1429 C CA . ALA A 1 190 ? 6.027 13.766 10.258 1 98.81 190 ALA A CA 1
ATOM 1430 C C . ALA A 1 190 ? 5.438 12.797 11.281 1 98.81 190 ALA A C 1
ATOM 1432 O O . ALA A 1 190 ? 4.492 12.07 10.977 1 98.81 190 ALA A O 1
ATOM 1433 N N . ALA A 1 191 ? 6.016 12.812 12.469 1 98.56 191 ALA A N 1
ATOM 1434 C CA . ALA A 1 191 ? 5.547 12.008 13.594 1 98.56 191 ALA A CA 1
ATOM 1435 C C . ALA A 1 191 ? 4.727 12.852 14.562 1 98.56 191 ALA A C 1
ATOM 1437 O O . ALA A 1 191 ? 5.051 14.016 14.812 1 98.56 191 ALA A O 1
ATOM 1438 N N . PHE A 1 192 ? 3.691 12.227 15.086 1 97.88 192 PHE A N 1
ATOM 1439 C CA . PHE A 1 192 ? 2.857 12.898 16.078 1 97.88 192 PHE A CA 1
ATOM 1440 C C . PHE A 1 192 ? 2.691 12.023 17.328 1 97.88 192 PHE A C 1
ATOM 1442 O O . PHE A 1 192 ? 2.32 10.852 17.219 1 97.88 192 PHE A O 1
ATOM 1449 N N . PRO A 1 193 ? 2.961 12.516 18.438 1 92.62 193 PRO A N 1
ATOM 1450 C CA . PRO A 1 193 ? 2.914 11.742 19.672 1 92.62 193 PRO A CA 1
ATOM 1451 C C . PRO A 1 193 ? 1.489 11.516 20.188 1 92.62 193 PRO A C 1
ATOM 1453 O O . PRO A 1 193 ? 0.553 12.156 19.703 1 92.62 193 PRO A O 1
ATOM 1456 N N . HIS A 1 194 ? 1.393 10.477 21.047 1 84.31 194 HIS A N 1
ATOM 1457 C CA . HIS A 1 194 ? 0.139 10.258 21.766 1 84.31 194 HIS A CA 1
ATOM 1458 C C . HIS A 1 194 ? -0.265 11.5 22.547 1 84.31 194 HIS A C 1
ATOM 1460 O O . HIS A 1 194 ? 0.594 12.211 23.078 1 84.31 194 HIS A O 1
ATOM 1466 N N . ALA A 1 195 ? -1.514 12.031 22.25 1 65.88 195 ALA A N 1
ATOM 1467 C CA . ALA A 1 195 ? -1.971 13.18 23.031 1 65.88 195 ALA A CA 1
ATOM 1468 C C . ALA A 1 195 ? -1.586 13.031 24.5 1 65.88 195 ALA A C 1
ATOM 1470 O O . ALA A 1 195 ? -1.641 11.93 25.062 1 65.88 195 ALA A O 1
ATOM 1471 N N . ALA A 1 196 ? -0.65 13.969 24.984 1 55.59 196 ALA A N 1
ATOM 1472 C CA . ALA A 1 196 ? -0.316 14 26.406 1 55.59 196 ALA A CA 1
ATOM 1473 C C . ALA A 1 196 ? -1.573 13.898 27.266 1 55.59 196 ALA A C 1
ATOM 1475 O O . ALA A 1 196 ? -2.641 14.375 26.875 1 55.59 196 ALA A O 1
ATOM 1476 N N . ASP A 1 197 ? -1.791 12.641 27.906 1 43.59 197 ASP A N 1
ATOM 1477 C CA . ASP A 1 197 ? -2.744 12.797 29 1 43.59 197 ASP A CA 1
ATOM 1478 C C . ASP A 1 197 ? -2.598 14.164 29.672 1 43.59 197 ASP A C 1
ATOM 1480 O O . ASP A 1 197 ? -1.522 14.508 30.172 1 43.59 197 ASP A O 1
ATOM 1484 N N . GLY A 1 198 ? -2.949 15.219 29.141 1 29.28 198 GLY A N 1
ATOM 1485 C CA . GLY A 1 198 ? -3.1 16.312 30.094 1 29.28 198 GLY A CA 1
ATOM 1486 C C . GLY A 1 198 ? -3.977 15.945 31.281 1 29.28 198 GLY A C 1
ATOM 1487 O O . GLY A 1 198 ? -4.777 15.016 31.203 1 29.28 198 GLY A O 1
ATOM 1488 N N . MET B 1 1 ? 9.352 -3.947 6.824 1 78.19 1 MET B N 1
ATOM 1489 C CA . MET B 1 1 ? 8.539 -4.973 6.172 1 78.19 1 MET B CA 1
ATOM 1490 C C . MET B 1 1 ? 8.805 -5.004 4.672 1 78.19 1 MET B C 1
ATOM 1492 O O . MET B 1 1 ? 9.094 -3.973 4.066 1 78.19 1 MET B O 1
ATOM 1496 N N . GLY B 1 2 ? 9.055 -6.273 4.172 1 84.69 2 GLY B N 1
ATOM 1497 C CA . GLY B 1 2 ? 9.32 -6.48 2.758 1 84.69 2 GLY B CA 1
ATOM 1498 C C . GLY B 1 2 ? 8.07 -6.758 1.946 1 84.69 2 GLY B C 1
ATOM 1499 O O . GLY B 1 2 ? 7.016 -7.062 2.506 1 84.69 2 GLY B O 1
ATOM 1500 N N . PHE B 1 3 ? 8.086 -6.457 0.648 1 92.12 3 PHE B N 1
ATOM 1501 C CA . PH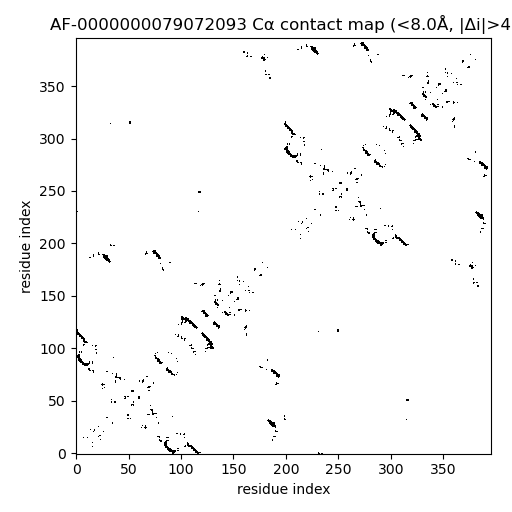E B 1 3 ? 6.988 -6.809 -0.246 1 92.12 3 PHE B CA 1
ATOM 1502 C C . PHE B 1 3 ? 7.52 -7.32 -1.579 1 92.12 3 PHE B C 1
ATOM 1504 O O . PHE B 1 3 ? 8.703 -7.156 -1.888 1 92.12 3 PHE B O 1
ATOM 1511 N N . THR B 1 4 ? 6.633 -8.016 -2.301 1 97 4 THR B N 1
ATOM 1512 C CA . THR B 1 4 ? 6.906 -8.461 -3.664 1 97 4 THR B CA 1
ATOM 1513 C C . THR B 1 4 ? 5.746 -8.109 -4.59 1 97 4 THR B C 1
ATOM 1515 O O . THR B 1 4 ? 4.582 -8.305 -4.238 1 97 4 THR B O 1
ATOM 1518 N N . LEU B 1 5 ? 6.047 -7.457 -5.668 1 98.06 5 LEU B N 1
ATOM 1519 C CA . LEU B 1 5 ? 5.109 -7.234 -6.766 1 98.06 5 LEU B CA 1
ATOM 1520 C C . LEU B 1 5 ? 5.547 -7.992 -8.016 1 98.06 5 LEU B C 1
ATOM 1522 O O . LEU B 1 5 ? 6.668 -7.809 -8.5 1 98.06 5 LEU B O 1
ATOM 1526 N N . THR B 1 6 ? 4.738 -8.844 -8.469 1 98.75 6 THR B N 1
ATOM 1527 C CA . THR B 1 6 ? 5.023 -9.617 -9.672 1 98.75 6 THR B CA 1
ATOM 1528 C C . THR B 1 6 ? 4.039 -9.266 -10.789 1 98.75 6 THR B C 1
ATOM 1530 O O . THR B 1 6 ? 2.846 -9.086 -10.531 1 98.75 6 THR B O 1
ATOM 1533 N N . LEU B 1 7 ? 4.508 -9.164 -12 1 98.75 7 LEU B N 1
ATOM 1534 C CA . LEU B 1 7 ? 3.707 -8.883 -13.188 1 98.75 7 LEU B CA 1
ATOM 1535 C C . LEU B 1 7 ? 3.883 -9.977 -14.234 1 98.75 7 LEU B C 1
ATOM 1537 O O . LEU B 1 7 ? 5.008 -10.406 -14.508 1 98.75 7 LEU B O 1
ATOM 1541 N N . SER B 1 8 ? 2.842 -10.461 -14.734 1 98.81 8 SER B N 1
ATOM 1542 C CA . SER B 1 8 ? 2.861 -11.477 -15.789 1 98.81 8 SER B CA 1
ATOM 1543 C C . SER B 1 8 ? 1.988 -11.062 -16.969 1 98.81 8 SER B C 1
ATOM 1545 O O . SER B 1 8 ? 0.795 -10.797 -16.797 1 98.81 8 SER B O 1
ATOM 1547 N N . GLU B 1 9 ? 2.586 -11.031 -18.125 1 98.56 9 GLU B N 1
ATOM 1548 C CA . GLU B 1 9 ? 1.9 -10.609 -19.344 1 98.56 9 GLU B CA 1
ATOM 1549 C C . GLU B 1 9 ? 0.967 -11.703 -19.859 1 98.56 9 GLU B C 1
ATOM 1551 O O . GLU B 1 9 ? 1.378 -12.859 -20.016 1 98.56 9 GLU B O 1
ATOM 1556 N N . GLY B 1 10 ? -0.304 -11.312 -20.047 1 98 10 GLY B N 1
ATOM 1557 C CA . GLY B 1 10 ? -1.216 -12.188 -20.766 1 98 10 GLY B CA 1
ATOM 1558 C C . GLY B 1 10 ? -1.922 -13.188 -19.875 1 98 10 GLY B C 1
ATOM 1559 O O . GLY B 1 10 ? -2.738 -13.984 -20.344 1 98 10 GLY B O 1
ATOM 1560 N N . LEU B 1 11 ? -1.649 -13.234 -18.609 1 98.38 11 LEU B N 1
ATOM 1561 C CA . LEU B 1 11 ? -2.332 -14.125 -17.672 1 98.38 11 LEU B CA 1
ATOM 1562 C C . LEU B 1 11 ? -3.484 -13.414 -16.984 1 98.38 11 LEU B C 1
ATOM 1564 O O . LEU B 1 11 ? -3.455 -12.188 -16.812 1 98.38 11 LEU B O 1
ATOM 1568 N N . SER B 1 12 ? -4.477 -14.164 -16.641 1 98.38 12 SER B N 1
ATOM 1569 C CA . SER B 1 12 ? -5.465 -13.688 -15.688 1 98.38 12 SER B CA 1
ATOM 1570 C C . SER B 1 12 ? -4.961 -13.836 -14.25 1 98.38 12 SER B C 1
ATOM 1572 O O . SER B 1 12 ? -4 -14.562 -14 1 98.38 12 SER B O 1
ATOM 1574 N N . PRO B 1 13 ? -5.582 -13.148 -13.312 1 98.69 13 PRO B N 1
ATOM 1575 C CA . PRO B 1 13 ? -5.191 -13.289 -11.906 1 98.69 13 PRO B CA 1
ATOM 1576 C C . PRO B 1 13 ? -5.254 -14.734 -11.414 1 98.69 13 PRO B C 1
ATOM 1578 O O . PRO B 1 13 ? -4.324 -15.211 -10.758 1 98.69 13 PRO B O 1
ATOM 1581 N N . ASN B 1 14 ? -6.328 -15.445 -11.773 1 98.69 14 ASN B N 1
ATOM 1582 C CA . ASN B 1 14 ? -6.453 -16.828 -11.359 1 98.69 14 ASN B CA 1
ATOM 1583 C C . ASN B 1 14 ? -5.391 -17.719 -12.008 1 98.69 14 ASN B C 1
ATOM 1585 O O . ASN B 1 14 ? -4.855 -18.625 -11.375 1 98.69 14 ASN B O 1
ATOM 1589 N N . GLU B 1 15 ? -5.098 -17.469 -13.266 1 98.44 15 GLU B N 1
ATOM 1590 C CA . GLU B 1 15 ? -4.031 -18.203 -13.938 1 98.44 15 GLU B CA 1
ATOM 1591 C C . GLU B 1 15 ? -2.686 -17.953 -13.266 1 98.44 15 GLU B C 1
ATOM 1593 O O . GLU B 1 15 ? -1.885 -18.875 -13.109 1 98.44 15 GLU B O 1
ATOM 1598 N N . LEU B 1 16 ? -2.42 -16.719 -12.898 1 98.81 16 LEU B N 1
ATOM 1599 C CA . LEU B 1 16 ? -1.189 -16.406 -12.18 1 98.81 16 LEU B CA 1
ATOM 1600 C C . LEU B 1 16 ? -1.103 -17.188 -10.875 1 98.81 16 LEU B C 1
ATOM 1602 O O . LEU B 1 16 ? -0.075 -17.797 -10.578 1 98.81 16 LEU B O 1
ATOM 1606 N N . LEU B 1 17 ? -2.207 -17.203 -10.086 1 98.81 17 LEU B N 1
ATOM 1607 C CA . LEU B 1 17 ? -2.215 -17.922 -8.812 1 98.81 17 LEU B CA 1
ATOM 1608 C C . LEU B 1 17 ? -1.982 -19.406 -9.031 1 98.81 17 LEU B C 1
ATOM 1610 O O . LEU B 1 17 ? -1.212 -20.031 -8.297 1 98.81 17 LEU B O 1
ATOM 1614 N N . ARG B 1 18 ? -2.596 -19.969 -10.031 1 98.44 18 ARG B N 1
ATOM 1615 C CA . ARG B 1 18 ? -2.402 -21.391 -10.328 1 98.44 18 ARG B CA 1
ATOM 1616 C C . ARG B 1 18 ? -0.963 -21.672 -10.75 1 98.44 18 ARG B C 1
ATOM 1618 O O . ARG B 1 18 ? -0.392 -22.688 -10.383 1 98.44 18 ARG B O 1
ATOM 1625 N N . SER B 1 19 ? -0.395 -20.781 -11.5 1 98.19 19 SER B N 1
ATOM 1626 C CA . SER B 1 19 ? 0.97 -20.938 -11.992 1 98.19 19 SER B CA 1
ATOM 1627 C C . SER B 1 19 ? 1.969 -21 -10.844 1 98.19 19 SER B C 1
ATOM 1629 O O . SER B 1 19 ? 3.047 -21.578 -10.977 1 98.19 19 SER B O 1
ATOM 1631 N N . VAL B 1 20 ? 1.57 -20.391 -9.711 1 97.88 20 VAL B N 1
ATOM 1632 C CA . VAL B 1 20 ? 2.516 -20.406 -8.602 1 97.88 20 VAL B CA 1
ATOM 1633 C C . VAL B 1 20 ? 2.104 -21.469 -7.582 1 97.88 20 VAL B C 1
ATOM 1635 O O . VAL B 1 20 ? 2.598 -21.484 -6.453 1 97.88 20 VAL B O 1
ATOM 1638 N N . GLY B 1 21 ? 1.14 -22.297 -7.934 1 97.38 21 GLY B N 1
ATOM 1639 C CA . GLY B 1 21 ? 0.897 -23.484 -7.152 1 97.38 21 GLY B CA 1
ATOM 1640 C C . GLY B 1 21 ? -0.436 -23.469 -6.43 1 97.38 21 GLY B C 1
ATOM 1641 O O . GLY B 1 21 ? -0.741 -24.391 -5.656 1 97.38 21 GLY B O 1
ATOM 1642 N N . ALA B 1 22 ? -1.255 -22.531 -6.648 1 98 22 ALA B N 1
ATOM 1643 C CA . ALA B 1 22 ? -2.543 -22.469 -5.965 1 98 22 ALA B CA 1
ATOM 1644 C C . ALA B 1 22 ? -3.541 -23.438 -6.574 1 98 22 ALA B C 1
ATOM 1646 O O . ALA B 1 22 ? -3.557 -23.641 -7.789 1 98 22 ALA B O 1
ATOM 1647 N N . GLU B 1 23 ? -4.34 -24.031 -5.699 1 97.38 23 GLU B N 1
ATOM 1648 C CA . GLU B 1 23 ? -5.508 -24.781 -6.152 1 97.38 23 GLU B CA 1
ATOM 1649 C C . GLU B 1 23 ? -6.719 -23.859 -6.324 1 97.38 23 GLU B C 1
ATOM 1651 O O . GLU B 1 23 ? -7.023 -23.062 -5.441 1 97.38 23 GLU B O 1
ATOM 1656 N N . GLU B 1 24 ? -7.387 -24.031 -7.367 1 96.94 24 GLU B N 1
ATOM 1657 C CA . GLU B 1 24 ? -8.5 -23.141 -7.727 1 96.94 24 GLU B CA 1
ATOM 1658 C C . GLU B 1 24 ? -9.539 -23.078 -6.609 1 96.94 24 GLU B C 1
ATOM 1660 O O . GLU B 1 24 ? -10.047 -22.016 -6.289 1 96.94 24 GLU B O 1
ATOM 1665 N N . ARG B 1 25 ? -9.828 -24.188 -5.977 1 96.56 25 ARG B N 1
ATOM 1666 C CA . ARG B 1 25 ? -10.883 -24.281 -4.977 1 96.56 25 ARG B CA 1
ATOM 1667 C C . ARG B 1 25 ? -10.461 -23.594 -3.678 1 96.56 25 ARG B C 1
ATOM 1669 O O . ARG B 1 25 ? -11.297 -23.344 -2.807 1 96.56 25 ARG B O 1
ATOM 1676 N N . HIS B 1 26 ? -9.18 -23.281 -3.588 1 97.62 26 HIS B N 1
ATOM 1677 C CA . HIS B 1 26 ? -8.656 -22.703 -2.352 1 97.62 26 HIS B CA 1
ATOM 1678 C C . HIS B 1 26 ? -8.398 -21.203 -2.504 1 97.62 26 HIS B C 1
ATOM 1680 O O . HIS B 1 26 ? -7.812 -20.578 -1.621 1 97.62 26 HIS B O 1
ATOM 1686 N N . ILE B 1 27 ? -8.812 -20.641 -3.641 1 98.38 27 ILE B N 1
ATOM 1687 C CA . ILE B 1 27 ? -8.672 -19.219 -3.875 1 98.38 27 ILE B CA 1
ATOM 1688 C C . ILE B 1 27 ? -9.844 -18.469 -3.232 1 98.38 27 ILE B C 1
ATOM 1690 O O . ILE B 1 27 ? -11 -18.828 -3.436 1 98.38 27 ILE B O 1
ATOM 1694 N N . VAL B 1 28 ? -9.555 -17.516 -2.383 1 98 28 VAL B N 1
ATOM 1695 C CA . VAL B 1 28 ? -10.578 -16.734 -1.7 1 98 28 VAL B CA 1
ATOM 1696 C C . VAL B 1 28 ? -10.289 -15.242 -1.86 1 98 28 VAL B C 1
ATOM 1698 O O . VAL B 1 28 ? -9.133 -14.844 -2.027 1 98 28 VAL B O 1
ATOM 1701 N N . PRO B 1 29 ? -11.297 -14.422 -1.877 1 96.81 29 PRO B N 1
ATOM 1702 C CA . PRO B 1 29 ? -11.07 -12.977 -1.939 1 96.81 29 PRO B CA 1
ATOM 1703 C C . PRO B 1 29 ? -10.578 -12.398 -0.612 1 96.81 29 PRO B C 1
ATOM 1705 O O . PRO B 1 29 ? -11.172 -12.672 0.437 1 96.81 29 PRO B O 1
ATOM 1708 N N . LEU B 1 30 ? -9.508 -11.648 -0.636 1 96.25 30 LEU B N 1
ATOM 1709 C CA . LEU B 1 30 ? -9.008 -10.977 0.557 1 96.25 30 LEU B CA 1
ATOM 1710 C C . LEU B 1 30 ? -8.555 -9.555 0.23 1 96.25 30 LEU B C 1
ATOM 1712 O O . LEU B 1 30 ? -7.949 -9.32 -0.819 1 96.25 30 LEU B O 1
ATOM 1716 N N . SER B 1 31 ? -8.898 -8.633 1.087 1 93.88 31 SER B N 1
ATOM 1717 C CA . SER B 1 31 ? -8.273 -7.316 1.042 1 93.88 31 SER B CA 1
ATOM 1718 C C . SER B 1 31 ? -6.828 -7.367 1.537 1 93.88 31 SER B C 1
ATOM 1720 O O . SER B 1 31 ? -6.402 -8.367 2.115 1 93.88 31 SER B O 1
ATOM 1722 N N . ARG B 1 32 ? -6.109 -6.34 1.305 1 93.56 32 ARG B N 1
ATOM 1723 C CA . ARG B 1 32 ? -4.742 -6.277 1.808 1 93.56 32 ARG B CA 1
ATOM 1724 C C . ARG B 1 32 ? -4.711 -6.406 3.326 1 93.56 32 ARG B C 1
ATOM 1726 O O . ARG B 1 32 ? -3.914 -7.168 3.875 1 93.56 32 ARG B O 1
ATOM 1733 N N . SER B 1 33 ? -5.562 -5.648 4.023 1 90.81 33 SER B N 1
ATOM 1734 C CA . SER B 1 33 ? -5.594 -5.645 5.48 1 90.81 33 SER B CA 1
ATOM 1735 C C . SER B 1 33 ? -5.918 -7.027 6.031 1 90.81 33 SER B C 1
ATOM 1737 O O . SER B 1 33 ? -5.309 -7.473 7.004 1 90.81 33 SER B O 1
ATOM 1739 N N . ALA B 1 34 ? -6.887 -7.699 5.41 1 93.12 34 ALA B N 1
ATOM 1740 C CA . ALA B 1 34 ? -7.258 -9.039 5.848 1 93.12 34 ALA B CA 1
ATOM 1741 C C . ALA B 1 34 ? -6.09 -10.016 5.684 1 93.12 34 ALA B C 1
ATOM 1743 O O . ALA B 1 34 ? -5.801 -10.805 6.582 1 93.12 34 ALA B O 1
ATOM 1744 N N . ALA B 1 35 ? -5.422 -9.922 4.539 1 95.44 35 ALA B N 1
ATOM 1745 C CA . ALA B 1 35 ? -4.273 -10.789 4.285 1 95.44 35 ALA B CA 1
ATOM 1746 C C . ALA B 1 35 ? -3.166 -10.539 5.301 1 95.44 35 ALA B C 1
ATOM 1748 O O . ALA B 1 35 ? -2.566 -11.484 5.816 1 95.44 35 ALA B O 1
ATOM 1749 N N . TYR B 1 36 ? -2.93 -9.344 5.551 1 91.75 36 TYR B N 1
ATOM 1750 C CA . TYR B 1 36 ? -1.886 -8.977 6.5 1 91.75 36 TYR B CA 1
ATOM 1751 C C . TYR B 1 36 ? -2.209 -9.5 7.895 1 91.75 36 TYR B C 1
ATOM 1753 O O . TYR B 1 36 ? -1.337 -10.039 8.578 1 91.75 36 TYR B O 1
ATOM 1761 N N . ASP B 1 37 ? -3.439 -9.375 8.344 1 91.56 37 ASP B N 1
ATOM 1762 C CA . ASP B 1 37 ? -3.879 -9.875 9.641 1 91.56 37 ASP B CA 1
ATOM 1763 C C . ASP B 1 37 ? -3.66 -11.383 9.742 1 91.56 37 ASP B C 1
ATOM 1765 O O . ASP B 1 37 ? -3.215 -11.883 10.781 1 91.56 37 ASP B O 1
ATOM 1769 N N . LEU B 1 38 ? -3.982 -12 8.703 1 95 38 LEU B N 1
ATOM 1770 C CA . LEU B 1 38 ? -3.842 -13.453 8.68 1 95 38 LEU B CA 1
ATOM 1771 C C . LEU B 1 38 ? -2.373 -13.859 8.75 1 95 38 LEU B C 1
ATOM 1773 O O . LEU B 1 38 ? -2.033 -14.875 9.367 1 95 38 LEU B O 1
ATOM 1777 N N . LEU B 1 39 ? -1.515 -13.086 8.156 1 94 39 LEU B N 1
ATOM 1778 C CA . LEU B 1 39 ? -0.09 -13.391 8.094 1 94 39 LEU B CA 1
ATOM 1779 C C . LEU B 1 39 ? 0.579 -13.148 9.445 1 94 39 LEU B C 1
ATOM 1781 O O . LEU B 1 39 ? 1.457 -13.914 9.852 1 94 39 LEU B O 1
ATOM 1785 N N . LEU B 1 40 ? 0.156 -12.148 10.141 1 89.69 40 LEU B N 1
ATOM 1786 C CA . LEU B 1 40 ? 0.888 -11.695 11.312 1 89.69 40 LEU B CA 1
ATOM 1787 C C . LEU B 1 40 ? 0.311 -12.305 12.586 1 89.69 40 LEU B C 1
ATOM 1789 O O . LEU B 1 40 ? 0.905 -12.188 13.656 1 89.69 40 LEU B O 1
ATOM 1793 N N . ARG B 1 41 ? -0.783 -12.938 12.438 1 91.06 41 ARG B N 1
ATOM 1794 C CA . ARG B 1 41 ? -1.405 -13.484 13.641 1 91.06 41 ARG B CA 1
ATOM 1795 C C . ARG B 1 41 ? -0.564 -14.617 14.227 1 91.06 41 ARG B C 1
ATOM 1797 O O . ARG B 1 41 ? 0.19 -15.273 13.5 1 91.06 41 ARG B O 1
ATOM 1804 N N . ASP B 1 42 ? -0.682 -14.789 15.578 1 90.25 42 ASP B N 1
ATOM 1805 C CA . ASP B 1 42 ? -0.122 -15.969 16.234 1 90.25 42 ASP B CA 1
ATOM 1806 C C . ASP B 1 42 ? -1.098 -17.141 16.188 1 90.25 42 ASP B C 1
ATOM 1808 O O . ASP B 1 42 ? -2.309 -16.953 16.328 1 90.25 42 ASP B O 1
ATOM 1812 N N . GLU B 1 43 ? -0.545 -18.266 15.992 1 88 43 GLU B N 1
ATOM 1813 C CA . GLU B 1 43 ? -1.396 -19.453 15.938 1 88 43 GLU B CA 1
ATOM 1814 C C . GLU B 1 43 ? -2.26 -19.562 17.188 1 88 43 GLU B C 1
ATOM 1816 O O . GLU B 1 43 ? -3.391 -20.047 17.125 1 88 43 GLU B O 1
ATOM 1821 N N . GLY B 1 44 ? -1.719 -19.125 18.328 1 90.31 44 GLY B N 1
ATOM 1822 C CA . GLY B 1 44 ? -2.439 -19.219 19.594 1 90.31 44 GLY B CA 1
ATOM 1823 C C . GLY B 1 44 ? -3.545 -18.203 19.734 1 90.31 44 GLY B C 1
ATOM 1824 O O . GLY B 1 44 ? -4.375 -18.281 20.641 1 90.31 44 GLY B O 1
ATOM 1825 N N . ASP B 1 45 ? -3.578 -17.234 18.875 1 91.31 45 ASP B N 1
ATOM 1826 C CA . ASP B 1 45 ? -4.609 -16.219 18.906 1 91.31 45 ASP B CA 1
ATOM 1827 C C . ASP B 1 45 ? -5.973 -16.781 18.516 1 91.31 45 ASP B C 1
ATOM 1829 O O . ASP B 1 45 ? -6.066 -17.609 17.609 1 91.31 45 ASP B O 1
ATOM 1833 N N . HIS B 1 46 ? -6.93 -16.406 19.25 1 93 46 HIS B N 1
ATOM 1834 C CA . HIS B 1 46 ? -8.273 -16.797 18.828 1 93 46 HIS B CA 1
ATOM 1835 C C . HIS B 1 46 ? -8.656 -16.141 17.516 1 93 46 HIS B C 1
ATOM 1837 O O . HIS B 1 46 ? -8.336 -14.961 17.281 1 93 46 HIS B O 1
ATOM 1843 N N . ILE B 1 47 ? -9.359 -16.75 16.719 1 92.38 47 ILE B N 1
ATOM 1844 C CA . ILE B 1 47 ? -9.703 -16.25 15.391 1 92.38 47 ILE B CA 1
ATOM 1845 C C . ILE B 1 47 ? -10.672 -15.078 15.508 1 92.38 47 ILE B C 1
ATOM 1847 O O . ILE B 1 47 ? -10.875 -14.328 14.547 1 92.38 47 ILE B O 1
ATOM 1851 N N . SER B 1 48 ? -11.344 -14.898 16.703 1 91.25 48 SER B N 1
ATOM 1852 C CA . SER B 1 48 ? -12.203 -13.75 16.969 1 91.25 48 SER B CA 1
ATOM 1853 C C . SER B 1 48 ? -11.414 -12.445 16.938 1 91.25 48 SER B C 1
ATOM 1855 O O . SER B 1 48 ? -11.992 -11.359 16.859 1 91.25 48 SER B O 1
ATOM 1857 N N . ASP B 1 49 ? -10.039 -12.602 16.984 1 90.62 49 ASP B N 1
ATOM 1858 C CA . ASP B 1 49 ? -9.188 -11.422 16.938 1 90.62 49 ASP B CA 1
ATOM 1859 C C . ASP B 1 49 ? -9.062 -10.883 15.523 1 90.62 49 ASP B C 1
ATOM 1861 O O . ASP B 1 49 ? -8.578 -9.766 15.312 1 90.62 49 ASP B O 1
ATOM 1865 N N . LEU B 1 50 ? -9.484 -11.656 14.547 1 91.62 50 LEU B N 1
ATOM 1866 C CA . LEU B 1 50 ? -9.492 -11.211 13.156 1 91.62 50 LEU B CA 1
ATOM 1867 C C . LEU B 1 50 ? -10.727 -10.375 12.859 1 91.62 50 LEU B C 1
ATOM 1869 O O . LEU B 1 50 ? -11.812 -10.922 12.633 1 91.62 50 LEU B O 1
ATOM 1873 N N . ASP B 1 51 ? -10.562 -9.125 12.703 1 85.5 51 ASP B N 1
ATOM 1874 C CA . ASP B 1 51 ? -11.672 -8.18 12.609 1 85.5 51 ASP B CA 1
ATOM 1875 C C . ASP B 1 51 ? -12.461 -8.375 11.32 1 85.5 51 ASP B C 1
ATOM 1877 O O . ASP B 1 51 ? -13.672 -8.141 11.273 1 85.5 51 ASP B O 1
ATOM 1881 N N . PHE B 1 52 ? -11.805 -8.844 10.258 1 87.75 52 PHE B N 1
ATOM 1882 C CA . PHE B 1 52 ? -12.461 -8.953 8.961 1 87.75 52 PHE B CA 1
ATOM 1883 C C . PHE B 1 52 ? -13.344 -10.195 8.906 1 87.75 52 PHE B C 1
ATOM 1885 O O . PHE B 1 52 ? -14.164 -10.336 8 1 87.75 52 PHE B O 1
ATOM 1892 N N . LEU B 1 53 ? -13.195 -11.078 9.812 1 91.75 53 LEU B N 1
ATOM 1893 C CA . LEU B 1 53 ? -13.875 -12.367 9.812 1 91.75 53 LEU B CA 1
ATOM 1894 C C . LEU B 1 53 ? -14.969 -12.398 10.875 1 91.75 53 LEU B C 1
ATOM 1896 O O . LEU B 1 53 ? -14.719 -12.094 12.039 1 91.75 53 LEU B O 1
ATOM 1900 N N . ASP B 1 54 ? -16.172 -12.656 10.438 1 92.06 54 ASP B N 1
ATOM 1901 C CA . ASP B 1 54 ? -17.188 -13.062 11.414 1 92.06 54 ASP B CA 1
ATOM 1902 C C . ASP B 1 54 ? -16.938 -14.492 11.898 1 92.06 54 ASP B C 1
ATOM 1904 O O . ASP B 1 54 ? -17.344 -15.453 11.25 1 92.06 54 ASP B O 1
ATOM 1908 N N . TRP B 1 55 ? -16.344 -14.602 13.016 1 92 55 TRP B N 1
ATOM 1909 C CA . TRP B 1 55 ? -15.891 -15.898 13.5 1 92 55 TRP B CA 1
ATOM 1910 C C . TRP B 1 55 ? -17.078 -16.812 13.812 1 92 55 TRP B C 1
ATOM 1912 O O . TRP B 1 55 ? -16.906 -18.031 13.938 1 92 55 TRP B O 1
ATOM 1922 N N . GLU B 1 56 ? -18.266 -16.266 13.961 1 94.69 56 GLU B N 1
ATOM 1923 C CA . GLU B 1 56 ? -19.453 -17.062 14.211 1 94.69 56 GLU B CA 1
ATOM 1924 C C . GLU B 1 56 ? -20.016 -17.656 12.906 1 94.69 56 GLU B C 1
ATOM 1926 O O . GLU B 1 56 ? -20.875 -18.531 12.938 1 94.69 56 GLU B O 1
ATOM 1931 N N . ASP B 1 57 ? -19.578 -17.141 11.797 1 95.88 57 ASP B N 1
ATOM 1932 C CA . ASP B 1 57 ? -19.922 -17.719 10.5 1 95.88 57 ASP B CA 1
ATOM 1933 C C . ASP B 1 57 ? -19.109 -18.969 10.211 1 95.88 57 ASP B C 1
ATOM 1935 O O . ASP B 1 57 ? -18.016 -18.891 9.625 1 95.88 57 ASP B O 1
ATOM 1939 N N . ALA B 1 58 ? -19.609 -20.062 10.492 1 96.12 58 ALA B N 1
ATOM 1940 C CA . ALA B 1 58 ? -18.906 -21.344 10.398 1 96.12 58 ALA B CA 1
ATOM 1941 C C . ALA B 1 58 ? -18.453 -21.625 8.969 1 96.12 58 ALA B C 1
ATOM 1943 O O . ALA B 1 58 ? -17.391 -22.219 8.75 1 96.12 58 ALA B O 1
ATOM 1944 N N . ALA B 1 59 ? -19.266 -21.25 8.086 1 96.75 59 ALA B N 1
ATOM 1945 C CA . ALA B 1 59 ? -18.953 -21.5 6.68 1 96.75 59 ALA B CA 1
ATOM 1946 C C . ALA B 1 59 ? -17.734 -20.672 6.25 1 96.75 59 ALA B C 1
ATOM 1948 O O . ALA B 1 59 ? -16.859 -21.172 5.543 1 96.75 59 ALA B O 1
ATOM 1949 N N . ALA B 1 60 ? -17.703 -19.453 6.684 1 95.38 60 ALA B N 1
ATOM 1950 C CA . ALA B 1 60 ? -16.578 -18.578 6.359 1 95.38 60 ALA B CA 1
ATOM 1951 C C . ALA B 1 60 ? -15.289 -19.094 6.984 1 95.38 60 ALA B C 1
ATOM 1953 O O . ALA B 1 60 ? -14.242 -19.109 6.332 1 95.38 60 ALA B O 1
ATOM 1954 N N . VAL B 1 61 ? -15.398 -19.516 8.188 1 96.5 61 VAL B N 1
ATOM 1955 C CA . VAL B 1 61 ? -14.234 -20.047 8.898 1 96.5 61 VAL B CA 1
ATOM 1956 C C . VAL B 1 61 ? -13.758 -21.328 8.219 1 96.5 61 VAL B C 1
ATOM 1958 O O . VAL B 1 61 ? -12.555 -21.5 7.996 1 96.5 61 VAL B O 1
ATOM 1961 N N . ALA B 1 62 ? -14.68 -22.172 7.863 1 97.12 62 ALA B N 1
ATOM 1962 C CA . ALA B 1 62 ? -14.344 -23.438 7.215 1 97.12 62 ALA B CA 1
ATOM 1963 C C . ALA B 1 62 ? -13.664 -23.203 5.871 1 97.12 62 ALA B C 1
ATOM 1965 O O . ALA B 1 62 ? -12.727 -23.922 5.512 1 97.12 62 ALA B O 1
ATOM 1966 N N . ARG B 1 63 ? -14.117 -22.266 5.188 1 97 63 ARG B N 1
ATOM 1967 C CA . ARG B 1 63 ? -13.547 -21.953 3.881 1 97 63 ARG B CA 1
ATOM 1968 C C . ARG B 1 63 ? -12.094 -21.516 4.008 1 97 63 ARG B C 1
ATOM 1970 O O . ARG B 1 63 ? -11.227 -22 3.271 1 97 63 ARG B O 1
ATOM 1977 N N . LEU B 1 64 ? -11.82 -20.641 4.953 1 97.69 64 LEU B N 1
ATOM 1978 C CA . LEU B 1 64 ? -10.461 -20.172 5.18 1 97.69 64 LEU B CA 1
ATOM 1979 C C . LEU B 1 64 ? -9.57 -21.297 5.68 1 97.69 64 LEU B C 1
ATOM 1981 O O . LEU B 1 64 ? -8.398 -21.375 5.312 1 97.69 64 LEU B O 1
ATOM 1985 N N . THR B 1 65 ? -10.156 -22.125 6.465 1 96.62 65 THR B N 1
ATOM 1986 C CA . THR B 1 65 ? -9.414 -23.266 7 1 96.62 65 THR B CA 1
ATOM 1987 C C . THR B 1 65 ? -9.055 -24.25 5.895 1 96.62 65 THR B C 1
ATOM 1989 O O . THR B 1 65 ? -7.898 -24.656 5.762 1 96.62 65 THR B O 1
ATOM 1992 N N . SER B 1 66 ? -10.031 -24.547 5.113 1 97.12 66 SER B N 1
ATOM 1993 C CA . SER B 1 66 ? -9.812 -25.5 4.027 1 97.12 66 SER B CA 1
ATOM 1994 C C . SER B 1 66 ? -8.844 -24.953 2.994 1 97.12 66 SER B C 1
ATOM 1996 O O . SER B 1 66 ? -8.109 -25.703 2.35 1 97.12 66 SER B O 1
ATOM 1998 N N . ALA B 1 67 ? -8.758 -23.656 2.914 1 97.94 67 ALA B N 1
ATOM 1999 C CA . ALA B 1 67 ? -7.922 -23 1.91 1 97.94 67 ALA B CA 1
ATOM 2000 C C . ALA B 1 67 ? -6.52 -22.75 2.451 1 97.94 67 ALA B C 1
ATOM 2002 O O . ALA B 1 67 ? -5.66 -22.219 1.738 1 97.94 67 ALA B O 1
ATOM 2003 N N . GLY B 1 68 ? -6.262 -23.031 3.686 1 96.81 68 GLY B N 1
ATOM 2004 C CA . GLY B 1 68 ? -4.918 -23 4.238 1 96.81 68 GLY B CA 1
ATOM 2005 C C . GLY B 1 68 ? -4.582 -21.672 4.906 1 96.81 68 GLY B C 1
ATOM 2006 O O . GLY B 1 68 ? -3.43 -21.438 5.273 1 96.81 68 GLY B O 1
ATOM 2007 N N . PHE B 1 69 ? -5.602 -20.812 5.148 1 97.31 69 PHE B N 1
ATOM 2008 C CA . PHE B 1 69 ? -5.379 -19.531 5.793 1 97.31 69 PHE B CA 1
ATOM 2009 C C . PHE B 1 69 ? -5.449 -19.656 7.309 1 97.31 69 PHE B C 1
ATOM 2011 O O . PHE B 1 69 ? -4.875 -18.844 8.039 1 97.31 69 PHE B O 1
ATOM 2018 N N . LEU B 1 70 ? -6.188 -20.594 7.793 1 95.06 70 LEU B N 1
ATOM 2019 C CA . LEU B 1 70 ? -6.391 -20.938 9.195 1 95.06 70 LEU B CA 1
ATOM 2020 C C . LEU B 1 70 ? -6.191 -22.422 9.43 1 95.06 70 LEU B C 1
ATOM 2022 O O . LEU B 1 70 ? -6.227 -23.219 8.477 1 95.06 70 LEU B O 1
ATOM 2026 N N . PRO B 1 71 ? -5.887 -22.828 10.711 1 92.5 71 PRO B N 1
ATOM 2027 C CA . PRO B 1 71 ? -5.719 -22 11.906 1 92.5 71 PRO B CA 1
ATOM 2028 C C . PRO B 1 71 ? -4.32 -21.406 12.016 1 92.5 71 PRO B C 1
ATOM 2030 O O . PRO B 1 71 ? -4.145 -20.344 12.625 1 92.5 71 PRO B O 1
ATOM 2033 N N . ALA B 1 72 ? -3.311 -22.141 11.477 1 93.25 72 ALA B N 1
ATOM 2034 C CA . ALA B 1 72 ? -1.947 -21.625 11.516 1 93.25 72 ALA B CA 1
ATOM 2035 C C . ALA B 1 72 ? -1.73 -20.578 10.414 1 93.25 72 ALA B C 1
ATOM 2037 O O . ALA B 1 72 ? -2.217 -20.734 9.297 1 93.25 72 ALA B O 1
ATOM 2038 N N . PRO B 1 73 ? -1.059 -19.547 10.75 1 94.94 73 PRO B N 1
ATOM 2039 C CA . PRO B 1 73 ? -0.748 -18.578 9.695 1 94.94 73 PRO B CA 1
ATOM 2040 C C . PRO B 1 73 ? 0.073 -19.188 8.562 1 94.94 73 PRO B C 1
ATOM 2042 O O . PRO B 1 73 ? 0.992 -19.969 8.812 1 94.94 73 PRO B O 1
ATOM 2045 N N . PRO B 1 74 ? -0.306 -18.938 7.332 1 96.06 74 PRO B N 1
ATOM 2046 C CA . PRO B 1 74 ? 0.511 -19.391 6.211 1 96.06 74 PRO B CA 1
ATOM 2047 C C . PRO B 1 74 ? 1.871 -18.703 6.145 1 96.06 74 PRO B C 1
ATOM 2049 O O . PRO B 1 74 ? 2.084 -17.688 6.805 1 96.06 74 PRO B O 1
ATOM 2052 N N . GLU B 1 75 ? 2.814 -19.359 5.426 1 94.94 75 GLU B N 1
ATOM 2053 C CA . GLU B 1 75 ? 4.113 -18.75 5.188 1 94.94 75 GLU B CA 1
ATOM 2054 C C . GLU B 1 75 ? 3.971 -17.469 4.371 1 94.94 75 GLU B C 1
ATOM 2056 O O . GLU B 1 75 ? 4.641 -16.469 4.648 1 94.94 75 GLU B O 1
ATOM 2061 N N . THR B 1 76 ? 3.125 -17.578 3.354 1 96.69 76 THR B N 1
ATOM 2062 C CA . THR B 1 76 ? 2.889 -16.406 2.521 1 96.69 76 THR B CA 1
ATOM 2063 C C . THR B 1 76 ? 1.484 -16.438 1.926 1 96.69 76 THR B C 1
ATOM 2065 O O . THR B 1 76 ? 0.857 -17.484 1.861 1 96.69 76 THR B O 1
ATOM 2068 N N . ILE B 1 77 ? 0.945 -15.305 1.671 1 98.31 77 ILE B N 1
ATOM 2069 C CA . ILE B 1 77 ? -0.305 -15.102 0.945 1 98.31 77 ILE B CA 1
ATOM 2070 C C . ILE B 1 77 ? -0.039 -14.312 -0.333 1 98.31 77 ILE B C 1
ATOM 2072 O O . ILE B 1 77 ? 0.627 -13.273 -0.3 1 98.31 77 ILE B O 1
ATOM 2076 N N . VAL B 1 78 ? -0.448 -14.844 -1.44 1 98.75 78 VAL B N 1
ATOM 2077 C CA . VAL B 1 78 ? -0.346 -14.156 -2.727 1 98.75 78 VAL B CA 1
ATOM 2078 C C . VAL B 1 78 ? -1.724 -13.664 -3.16 1 98.75 78 VAL B C 1
ATOM 2080 O O . VAL B 1 78 ? -2.67 -14.445 -3.264 1 98.75 78 VAL B O 1
ATOM 2083 N N . ARG B 1 79 ? -1.876 -12.352 -3.361 1 98.81 79 ARG B N 1
ATOM 2084 C CA . ARG B 1 79 ? -3.09 -11.734 -3.887 1 98.81 79 ARG B CA 1
ATOM 2085 C C . ARG B 1 79 ? -2.895 -11.281 -5.328 1 98.81 79 ARG B C 1
ATOM 2087 O O . ARG B 1 79 ? -1.878 -10.664 -5.66 1 98.81 79 ARG B O 1
ATOM 2094 N N . ALA B 1 80 ? -3.826 -11.578 -6.168 1 98.88 80 ALA B N 1
ATOM 2095 C CA . ALA B 1 80 ? -3.588 -11.32 -7.586 1 98.88 80 ALA B CA 1
ATOM 2096 C C . ALA B 1 80 ? -4.691 -10.445 -8.18 1 98.88 80 ALA B C 1
ATOM 2098 O O . ALA B 1 80 ? -5.867 -10.609 -7.844 1 98.88 80 ALA B O 1
ATOM 2099 N N . GLY B 1 81 ? -4.305 -9.539 -9.062 1 98.62 81 GLY B N 1
ATOM 2100 C CA . GLY B 1 81 ? -5.215 -8.68 -9.797 1 98.62 81 GLY B CA 1
ATOM 2101 C C . GLY B 1 81 ? -4.809 -8.484 -11.25 1 98.62 81 GLY B C 1
ATOM 2102 O O . GLY B 1 81 ? -3.908 -9.164 -11.742 1 98.62 81 GLY B O 1
ATOM 2103 N N . SER B 1 82 ? -5.586 -7.668 -11.891 1 98.12 82 SER B N 1
ATOM 2104 C CA . SER B 1 82 ? -5.312 -7.387 -13.297 1 98.12 82 SER B CA 1
ATOM 2105 C C . SER B 1 82 ? -5.059 -5.898 -13.523 1 98.12 82 SER B C 1
ATOM 2107 O O . SER B 1 82 ? -5.59 -5.055 -12.797 1 98.12 82 SER B O 1
ATOM 2109 N N . VAL B 1 83 ? -4.148 -5.617 -14.484 1 96.69 83 VAL B N 1
ATOM 2110 C CA . VAL B 1 83 ? -3.875 -4.234 -14.867 1 96.69 83 VAL B CA 1
ATOM 2111 C C . VAL B 1 83 ? -3.393 -4.191 -16.312 1 96.69 83 VAL B C 1
ATOM 2113 O O . VAL B 1 83 ? -2.393 -4.824 -16.656 1 96.69 83 VAL B O 1
ATOM 2116 N N . ALA B 1 84 ? -4.062 -3.451 -17.156 1 93.75 84 ALA B N 1
ATOM 2117 C CA . ALA B 1 84 ? -3.633 -3.115 -18.516 1 93.75 84 ALA B CA 1
ATOM 2118 C C . ALA B 1 84 ? -3.146 -4.355 -19.266 1 93.75 84 ALA B C 1
ATOM 2120 O O . ALA B 1 84 ? -2.051 -4.359 -19.828 1 93.75 84 ALA B O 1
ATOM 2121 N N . GLY B 1 85 ? -3.844 -5.465 -19.266 1 95.44 85 GLY B N 1
ATOM 2122 C CA . GLY B 1 85 ? -3.479 -6.656 -20.016 1 95.44 85 GLY B CA 1
ATOM 2123 C C . GLY B 1 85 ? -2.512 -7.559 -19.266 1 95.44 85 GLY B C 1
ATOM 2124 O O . GLY B 1 85 ? -2.082 -8.586 -19.797 1 95.44 85 GLY B O 1
ATOM 2125 N N . TRP B 1 86 ? -2.053 -7.188 -18.062 1 98.06 86 TRP B N 1
ATOM 2126 C CA . TRP B 1 86 ? -1.186 -7.977 -17.203 1 98.06 86 TRP B CA 1
ATOM 2127 C C . TRP B 1 86 ? -1.944 -8.461 -15.969 1 98.06 86 TRP B C 1
ATOM 2129 O O . TRP B 1 86 ? -2.9 -7.82 -15.531 1 98.06 86 TRP B O 1
ATOM 2139 N N . ALA B 1 87 ? -1.54 -9.602 -15.438 1 98.69 87 ALA B N 1
ATOM 2140 C CA . ALA B 1 87 ? -1.861 -9.953 -14.062 1 98.69 87 ALA B CA 1
ATOM 2141 C C . ALA B 1 87 ? -0.756 -9.508 -13.109 1 98.69 87 ALA B C 1
ATOM 2143 O O . ALA B 1 87 ? 0.427 -9.555 -13.453 1 98.69 87 ALA B O 1
ATOM 2144 N N . TYR B 1 88 ? -1.15 -9.023 -11.977 1 98.75 88 TYR B N 1
ATOM 2145 C CA . TYR B 1 88 ? -0.161 -8.719 -10.945 1 98.75 88 TYR B CA 1
ATOM 2146 C C . TYR B 1 88 ? -0.419 -9.539 -9.688 1 98.75 88 TYR B C 1
ATOM 2148 O O . TYR B 1 88 ? -1.546 -9.977 -9.445 1 98.75 88 TYR B O 1
ATOM 2156 N N . ALA B 1 89 ? 0.599 -9.812 -8.945 1 98.81 89 ALA B N 1
ATOM 2157 C CA . ALA B 1 89 ? 0.547 -10.469 -7.648 1 98.81 89 ALA B CA 1
ATOM 2158 C C . ALA B 1 89 ? 1.231 -9.625 -6.574 1 98.81 89 ALA B C 1
ATOM 2160 O O . ALA B 1 89 ? 2.277 -9.023 -6.824 1 98.81 89 ALA B O 1
ATOM 2161 N N . LEU B 1 90 ? 0.628 -9.594 -5.434 1 98.5 90 LEU B N 1
ATOM 2162 C CA . LEU B 1 90 ? 1.148 -8.875 -4.277 1 98.5 90 LEU B CA 1
ATOM 2163 C C . LEU B 1 90 ? 1.437 -9.828 -3.125 1 98.5 90 LEU B C 1
ATOM 2165 O O . LEU B 1 90 ? 0.592 -10.656 -2.773 1 98.5 90 LEU B O 1
ATOM 2169 N N . GLU B 1 91 ? 2.633 -9.758 -2.57 1 97.56 91 GLU B N 1
ATOM 2170 C CA . GLU B 1 91 ? 3.039 -10.484 -1.37 1 97.56 91 GLU B CA 1
ATOM 2171 C C . GLU B 1 91 ? 3.617 -9.539 -0.321 1 97.56 91 GLU B C 1
ATOM 2173 O O . GLU B 1 91 ? 4.422 -8.664 -0.645 1 97.56 91 GLU B O 1
ATOM 2178 N N . GLU B 1 92 ? 3.078 -9.75 0.834 1 93 92 GLU B N 1
ATOM 2179 C CA . GLU B 1 92 ? 3.721 -9.109 1.979 1 93 92 GLU B CA 1
ATOM 2180 C C . GLU B 1 92 ? 4.613 -10.094 2.73 1 93 92 GLU B C 1
ATOM 2182 O O . GLU B 1 92 ? 4.266 -11.273 2.873 1 93 92 GLU B O 1
ATOM 2187 N N . LEU B 1 93 ? 5.746 -9.727 3.113 1 88.56 93 LEU B N 1
ATOM 2188 C CA . LEU B 1 93 ? 6.652 -10.492 3.963 1 88.56 93 LEU B CA 1
ATOM 2189 C C . LEU B 1 93 ? 7.207 -11.703 3.217 1 88.56 93 LEU B C 1
ATOM 2191 O O . LEU B 1 93 ? 7.742 -12.625 3.832 1 88.56 93 LEU B O 1
ATOM 2195 N N . GLY B 1 94 ? 6.961 -11.836 1.925 1 89.69 94 GLY B N 1
ATOM 2196 C CA . GLY B 1 94 ? 7.449 -12.992 1.188 1 89.69 94 GLY B CA 1
ATOM 2197 C C . GLY B 1 94 ? 7.805 -12.672 -0.253 1 89.69 94 GLY B C 1
ATOM 2198 O O . GLY B 1 94 ? 7.695 -11.523 -0.686 1 89.69 94 GLY B O 1
ATOM 2199 N N . CYS B 1 95 ? 8.289 -13.711 -0.999 1 94.31 95 CYS B N 1
ATOM 2200 C CA . CYS B 1 95 ? 8.703 -13.562 -2.391 1 94.31 95 CYS B CA 1
ATOM 2201 C C . CYS B 1 95 ? 8.516 -14.867 -3.154 1 94.31 95 CYS B C 1
ATOM 2203 O O . CYS B 1 95 ? 9.367 -15.242 -3.963 1 94.31 95 CYS B O 1
ATOM 2205 N N . ARG B 1 96 ? 7.527 -15.547 -2.873 1 95.31 96 ARG B N 1
ATOM 2206 C CA . ARG B 1 96 ? 7.27 -16.828 -3.529 1 95.31 96 ARG B CA 1
ATOM 2207 C C . ARG B 1 96 ? 7.227 -16.656 -5.047 1 95.31 96 ARG B C 1
ATOM 2209 O O . ARG B 1 96 ? 7.852 -17.438 -5.773 1 95.31 96 ARG B O 1
ATOM 2216 N N . THR B 1 97 ? 6.492 -15.719 -5.574 1 97.62 97 THR B N 1
ATOM 2217 C CA . THR B 1 97 ? 6.258 -15.562 -7.004 1 97.62 97 THR B CA 1
ATOM 2218 C C . THR B 1 97 ? 7.574 -15.359 -7.75 1 97.62 97 THR B C 1
ATOM 2220 O O . THR B 1 97 ? 7.684 -15.703 -8.93 1 97.62 97 THR B O 1
ATOM 2223 N N . GLY B 1 98 ? 8.586 -14.812 -7.082 1 96.62 98 GLY B N 1
ATOM 2224 C CA . GLY B 1 98 ? 9.891 -14.625 -7.699 1 96.62 98 GLY B CA 1
ATOM 2225 C C . GLY B 1 98 ? 10.5 -15.922 -8.211 1 96.62 98 GLY B C 1
ATOM 2226 O O . GLY B 1 98 ? 11.195 -15.93 -9.227 1 96.62 98 GLY B O 1
ATOM 2227 N N . THR B 1 99 ? 10.219 -17.016 -7.539 1 96.38 99 THR B N 1
ATOM 2228 C CA . THR B 1 99 ? 10.781 -18.312 -7.898 1 96.38 99 THR B CA 1
ATOM 2229 C C . THR B 1 99 ? 10.055 -18.906 -9.102 1 96.38 99 THR B C 1
ATOM 2231 O O . THR B 1 99 ? 10.492 -19.906 -9.664 1 96.38 99 THR B O 1
ATOM 2234 N N . TYR B 1 100 ? 9.023 -18.266 -9.531 1 98.38 100 TYR B N 1
ATOM 2235 C CA . TYR B 1 100 ? 8.203 -18.812 -10.602 1 98.38 100 TYR B CA 1
ATOM 2236 C C . TYR B 1 100 ? 8.227 -17.906 -11.828 1 98.38 100 TYR B C 1
ATOM 2238 O O . TYR B 1 100 ? 7.352 -18 -12.695 1 98.38 100 TYR B O 1
ATOM 2246 N N . VAL B 1 101 ? 9.188 -17.031 -11.922 1 98.5 101 VAL B N 1
ATOM 2247 C CA . VAL B 1 101 ? 9.195 -16 -12.969 1 98.5 101 VAL B CA 1
ATOM 2248 C C . VAL B 1 101 ? 9.234 -16.672 -14.344 1 98.5 101 VAL B C 1
ATOM 2250 O O . VAL B 1 101 ? 8.625 -16.188 -15.289 1 98.5 101 VAL B O 1
ATOM 2253 N N . ALA B 1 102 ? 9.984 -17.797 -14.5 1 98.31 102 ALA B N 1
ATOM 2254 C CA . ALA B 1 102 ? 10.016 -18.516 -15.766 1 98.31 102 ALA B CA 1
ATOM 2255 C C . ALA B 1 102 ? 8.617 -19.031 -16.141 1 98.31 102 ALA B C 1
ATOM 2257 O O . ALA B 1 102 ? 8.133 -18.766 -17.234 1 98.31 102 ALA B O 1
ATOM 2258 N N . ALA B 1 103 ? 7.957 -19.656 -15.234 1 98.44 103 ALA B N 1
ATOM 2259 C CA . ALA B 1 103 ? 6.617 -20.188 -15.469 1 98.44 103 ALA B CA 1
ATOM 2260 C C . ALA B 1 103 ? 5.625 -19.062 -15.75 1 98.44 103 ALA B C 1
ATOM 2262 O O . ALA B 1 103 ? 4.773 -19.188 -16.625 1 98.44 103 ALA B O 1
ATOM 2263 N N . LEU B 1 104 ? 5.766 -17.922 -15.07 1 98.75 104 LEU B N 1
ATOM 2264 C CA . LEU B 1 104 ? 4.844 -16.797 -15.172 1 98.75 104 LEU B CA 1
ATOM 2265 C C . LEU B 1 104 ? 5.047 -16.062 -16.484 1 98.75 104 LEU B C 1
ATOM 2267 O O . LEU B 1 104 ? 4.203 -15.25 -16.891 1 98.75 104 LEU B O 1
ATOM 2271 N N . SER B 1 105 ? 6.133 -16.344 -17.188 1 98.75 105 SER B N 1
ATOM 2272 C CA . SER B 1 105 ? 6.453 -15.617 -18.406 1 98.75 105 SER B CA 1
ATOM 2273 C C . SER B 1 105 ? 6.133 -16.453 -19.641 1 98.75 105 SER B C 1
ATOM 2275 O O . SER B 1 105 ? 6.5 -16.078 -20.766 1 98.75 105 SER B O 1
ATOM 2277 N N . GLU B 1 106 ? 5.461 -17.578 -19.469 1 97.62 106 GLU B N 1
ATOM 2278 C CA . GLU B 1 106 ? 5.215 -18.5 -20.562 1 97.62 106 GLU B CA 1
ATOM 2279 C C . GLU B 1 106 ? 4.508 -17.797 -21.719 1 97.62 106 GLU B C 1
ATOM 2281 O O . GLU B 1 106 ? 4.762 -18.109 -22.891 1 97.62 106 GLU B O 1
ATOM 2286 N N . ARG B 1 107 ? 3.594 -16.844 -21.516 1 97.62 107 ARG B N 1
ATOM 2287 C CA . ARG B 1 107 ? 2.818 -16.188 -22.562 1 97.62 107 ARG B CA 1
ATOM 2288 C C . ARG B 1 107 ? 3.48 -14.891 -23 1 97.62 107 ARG B C 1
ATOM 2290 O O . ARG B 1 107 ? 2.984 -14.211 -23.906 1 97.62 107 ARG B O 1
ATOM 2297 N N . GLY B 1 108 ? 4.586 -14.555 -22.422 1 97.81 108 GLY B N 1
ATOM 2298 C CA . GLY B 1 108 ? 5.27 -13.312 -22.719 1 97.81 108 GLY B CA 1
ATOM 2299 C C . GLY B 1 108 ? 6.344 -12.953 -21.719 1 97.81 108 GLY B C 1
ATOM 2300 O O . GLY B 1 108 ? 7.332 -13.68 -21.562 1 97.81 108 GLY B O 1
ATOM 2301 N N . ARG B 1 109 ? 6.203 -11.867 -21.141 1 98.56 109 ARG B N 1
ATOM 2302 C CA . ARG B 1 109 ? 7.172 -11.375 -20.156 1 98.56 109 ARG B CA 1
ATOM 2303 C C . ARG B 1 109 ? 6.645 -11.523 -18.734 1 98.56 109 ARG B C 1
ATOM 2305 O O . ARG B 1 109 ? 5.43 -11.562 -18.516 1 98.56 109 ARG B O 1
ATOM 2312 N N . ALA B 1 110 ? 7.504 -11.641 -17.781 1 98.88 110 ALA B N 1
ATOM 2313 C CA . ALA B 1 110 ? 7.176 -11.555 -16.359 1 98.88 110 ALA B CA 1
ATOM 2314 C C . ALA B 1 110 ? 8.258 -10.805 -15.586 1 98.88 110 ALA B C 1
ATOM 2316 O O . ALA B 1 110 ? 9.445 -10.922 -15.906 1 98.88 110 ALA B O 1
ATOM 2317 N N . PHE B 1 111 ? 7.906 -10.031 -14.625 1 98.75 111 PHE B N 1
ATOM 2318 C CA . PHE B 1 111 ? 8.781 -9.297 -13.727 1 98.75 111 PHE B CA 1
ATOM 2319 C C . PHE B 1 111 ? 8.43 -9.586 -12.273 1 98.75 111 PHE B C 1
ATOM 2321 O O . PHE B 1 111 ? 7.254 -9.633 -11.906 1 98.75 111 PHE B O 1
ATOM 2328 N N . ALA B 1 112 ? 9.359 -9.852 -11.43 1 98.56 112 ALA B N 1
ATOM 2329 C CA . ALA B 1 112 ? 9.172 -9.875 -9.984 1 98.56 112 ALA B CA 1
ATOM 2330 C C . ALA B 1 112 ? 10.062 -8.844 -9.297 1 98.56 112 ALA B C 1
ATOM 2332 O O . ALA B 1 112 ? 11.289 -8.914 -9.398 1 98.56 112 ALA B O 1
ATOM 2333 N N . VAL B 1 113 ? 9.445 -7.859 -8.672 1 97.69 113 VAL B N 1
ATOM 2334 C CA . VAL B 1 113 ? 10.133 -6.816 -7.918 1 97.69 113 VAL B CA 1
ATOM 2335 C C . VAL B 1 113 ? 10.023 -7.098 -6.422 1 97.69 113 VAL B C 1
ATOM 2337 O O . VAL B 1 113 ? 8.922 -7.105 -5.867 1 97.69 113 VAL B O 1
ATOM 2340 N N . HIS B 1 114 ? 11.125 -7.332 -5.758 1 96.06 114 HIS B N 1
ATOM 2341 C CA . HIS B 1 114 ? 11.156 -7.66 -4.336 1 96.06 114 HIS B CA 1
ATOM 2342 C C . HIS B 1 114 ? 11.945 -6.621 -3.547 1 96.06 114 HIS B C 1
ATOM 2344 O O . HIS B 1 114 ? 13.078 -6.305 -3.896 1 96.06 114 HIS B O 1
ATOM 2350 N N . ARG B 1 115 ? 11.281 -6.082 -2.58 1 93.38 115 ARG B N 1
ATOM 2351 C CA . ARG B 1 115 ? 11.969 -5.273 -1.577 1 93.38 115 ARG B CA 1
ATOM 2352 C C . ARG B 1 115 ? 12.039 -6.004 -0.241 1 93.38 115 ARG B C 1
ATOM 2354 O O . ARG B 1 115 ? 11.016 -6.469 0.274 1 93.38 115 ARG B O 1
ATOM 2361 N N . ASN B 1 116 ? 13.234 -6.09 0.309 1 88.31 116 ASN B N 1
ATOM 2362 C CA . ASN B 1 116 ? 13.344 -6.723 1.619 1 88.31 116 ASN B CA 1
ATOM 2363 C C . ASN B 1 116 ? 13.172 -5.707 2.748 1 88.31 116 ASN B C 1
ATOM 2365 O O . ASN B 1 116 ? 12.945 -4.523 2.494 1 88.31 116 ASN B O 1
ATOM 2369 N N . ALA B 1 117 ? 13.266 -6.145 3.941 1 80.44 117 ALA B N 1
ATOM 2370 C CA . ALA B 1 117 ? 12.992 -5.324 5.117 1 80.44 117 ALA B CA 1
ATOM 2371 C C . ALA B 1 117 ? 14.023 -4.207 5.258 1 80.44 117 ALA B C 1
ATOM 2373 O O . ALA B 1 117 ? 13.734 -3.148 5.82 1 80.44 117 ALA B O 1
ATOM 2374 N N . THR B 1 118 ? 15.219 -4.445 4.688 1 78.31 118 THR B N 1
ATOM 2375 C CA . THR B 1 118 ? 16.297 -3.473 4.832 1 78.31 118 THR B CA 1
ATOM 2376 C C . THR B 1 118 ? 16.234 -2.426 3.721 1 78.31 118 THR B C 1
ATOM 2378 O O . THR B 1 11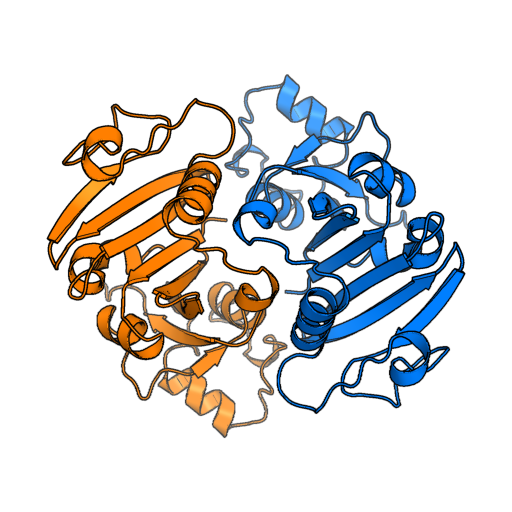8 ? 16.984 -1.444 3.742 1 78.31 118 THR B O 1
ATOM 2381 N N . GLY B 1 119 ? 15.32 -2.639 2.791 1 80.44 119 GLY B N 1
ATOM 2382 C CA . GLY B 1 119 ? 15.141 -1.651 1.737 1 80.44 119 GLY B CA 1
ATOM 2383 C C . GLY B 1 119 ? 15.836 -2.029 0.442 1 80.44 119 GLY B C 1
ATOM 2384 O O . GLY B 1 119 ? 15.703 -1.326 -0.563 1 80.44 119 GLY B O 1
ATOM 2385 N N . PHE B 1 120 ? 16.469 -3.152 0.462 1 81.19 120 PHE B N 1
ATOM 2386 C CA . PHE B 1 120 ? 17.109 -3.635 -0.753 1 81.19 120 PHE B CA 1
ATOM 2387 C C . PHE B 1 120 ? 16.094 -4.273 -1.689 1 81.19 120 PHE B C 1
ATOM 2389 O O . PHE B 1 120 ? 15.195 -4.992 -1.242 1 81.19 120 PHE B O 1
ATOM 2396 N N . SER B 1 121 ? 16.297 -3.91 -2.926 1 92.25 121 SER B N 1
ATOM 2397 C CA . SER B 1 121 ? 15.344 -4.434 -3.895 1 92.25 121 SER B CA 1
ATOM 2398 C C . SER B 1 121 ? 16.031 -5.305 -4.938 1 92.25 121 SER B C 1
ATOM 2400 O O . SER B 1 121 ? 17.188 -5.07 -5.281 1 92.25 121 SER B O 1
ATOM 2402 N N . ARG B 1 122 ? 15.414 -6.262 -5.383 1 95.75 122 ARG B N 1
ATOM 2403 C CA . ARG B 1 122 ? 15.82 -7.172 -6.449 1 95.75 122 ARG B CA 1
ATOM 2404 C C . ARG B 1 122 ? 14.711 -7.32 -7.488 1 95.75 122 ARG B C 1
ATOM 2406 O O . ARG B 1 122 ? 13.523 -7.309 -7.145 1 95.75 122 ARG B O 1
ATOM 2413 N N . VAL B 1 123 ? 15.141 -7.449 -8.773 1 97.75 123 VAL B N 1
ATOM 2414 C CA . VAL B 1 123 ? 14.195 -7.648 -9.875 1 97.75 123 VAL B CA 1
ATOM 2415 C C . VAL B 1 123 ? 14.539 -8.93 -10.625 1 97.75 123 VAL B C 1
ATOM 2417 O O . VAL B 1 123 ? 15.703 -9.156 -10.984 1 97.75 123 VAL B O 1
ATOM 2420 N N . ASP B 1 124 ? 13.625 -9.758 -10.773 1 98.25 124 ASP B N 1
ATOM 2421 C CA . ASP B 1 124 ? 13.734 -10.93 -11.633 1 98.25 124 ASP B CA 1
ATOM 2422 C C . ASP B 1 124 ? 12.93 -10.75 -12.922 1 98.25 124 ASP B C 1
ATOM 2424 O O . ASP B 1 124 ? 11.812 -10.227 -12.891 1 98.25 124 ASP B O 1
ATOM 2428 N N . TYR B 1 125 ? 13.523 -11.172 -14.016 1 98.69 125 TYR B N 1
ATOM 2429 C CA . TYR B 1 125 ? 12.898 -11.008 -15.328 1 98.69 125 TYR B CA 1
ATOM 2430 C C . TYR B 1 125 ? 12.859 -12.336 -16.078 1 98.69 125 TYR B C 1
ATOM 2432 O O . TYR B 1 125 ? 13.883 -13.016 -16.203 1 98.69 125 TYR B O 1
ATOM 2440 N N . GLY B 1 126 ? 11.664 -12.734 -16.516 1 98.75 126 GLY B N 1
ATOM 2441 C CA . GLY B 1 126 ? 11.469 -13.883 -17.375 1 98.75 126 GLY B CA 1
ATOM 2442 C C . GLY B 1 126 ? 10.875 -13.523 -18.719 1 98.75 126 GLY B C 1
ATOM 2443 O O . GLY B 1 126 ? 10.148 -12.539 -18.844 1 98.75 126 GLY B O 1
ATOM 2444 N N . LEU B 1 127 ? 11.203 -14.312 -19.719 1 98.56 127 LEU B N 1
ATOM 2445 C CA . LEU B 1 127 ? 10.711 -14.133 -21.078 1 98.56 127 LEU B CA 1
ATOM 2446 C C . LEU B 1 127 ? 10.461 -15.477 -21.734 1 98.56 127 LEU B C 1
ATOM 2448 O O . LEU B 1 127 ? 11.375 -16.297 -21.859 1 98.56 127 LEU B O 1
ATOM 2452 N N . ARG B 1 128 ? 9.203 -15.688 -22.125 1 98.12 128 ARG B N 1
ATOM 2453 C CA . ARG B 1 128 ? 8.789 -16.844 -22.906 1 98.12 128 ARG B CA 1
ATOM 2454 C C . ARG B 1 128 ? 9.211 -18.141 -22.219 1 98.12 128 ARG B C 1
ATOM 2456 O O . ARG B 1 128 ? 9.852 -19 -22.828 1 98.12 128 ARG B O 1
ATOM 2463 N N . GLY B 1 129 ? 8.984 -18.156 -20.953 1 98.19 129 GLY B N 1
ATOM 2464 C CA . GLY B 1 129 ? 9.148 -19.391 -20.219 1 98.19 129 GLY B CA 1
ATOM 2465 C C . GLY B 1 129 ? 10.555 -19.562 -19.672 1 98.19 129 GLY B C 1
ATOM 2466 O O . GLY B 1 129 ? 10.867 -20.609 -19.078 1 98.19 129 GLY B O 1
ATOM 2467 N N . GLU B 1 130 ? 11.438 -18.594 -19.844 1 98.12 130 GLU B N 1
ATOM 2468 C CA . GLU B 1 130 ? 12.812 -18.688 -19.359 1 98.12 130 GLU B CA 1
ATOM 2469 C C . GLU B 1 130 ? 13.164 -17.516 -18.453 1 98.12 130 GLU B C 1
ATOM 2471 O O . GLU B 1 130 ? 12.766 -16.375 -18.734 1 98.12 130 GLU B O 1
ATOM 2476 N N . GLY B 1 131 ? 13.875 -17.844 -17.344 1 98.06 131 GLY B N 1
ATOM 2477 C CA . GLY B 1 131 ? 14.492 -16.781 -16.578 1 98.06 131 GLY B CA 1
ATOM 2478 C C . GLY B 1 131 ? 15.633 -16.094 -17.312 1 98.06 131 GLY B C 1
ATOM 2479 O O . GLY B 1 131 ? 16.625 -16.734 -17.641 1 98.06 131 GLY B O 1
ATOM 2480 N N . VAL B 1 132 ? 15.516 -14.812 -17.516 1 98.19 132 VAL B N 1
ATOM 2481 C CA . VAL B 1 132 ? 16.484 -14.117 -18.359 1 98.19 132 VAL B CA 1
ATOM 2482 C C . VAL B 1 132 ? 17.547 -13.445 -17.484 1 98.19 132 VAL B C 1
ATOM 2484 O O . VAL B 1 132 ? 18.734 -13.516 -17.781 1 98.19 132 VAL B O 1
ATOM 2487 N N . THR B 1 133 ? 17.109 -12.758 -16.422 1 97.5 133 THR B N 1
ATOM 2488 C CA . THR B 1 133 ? 18.078 -12.062 -15.594 1 97.5 133 THR B CA 1
ATOM 2489 C C 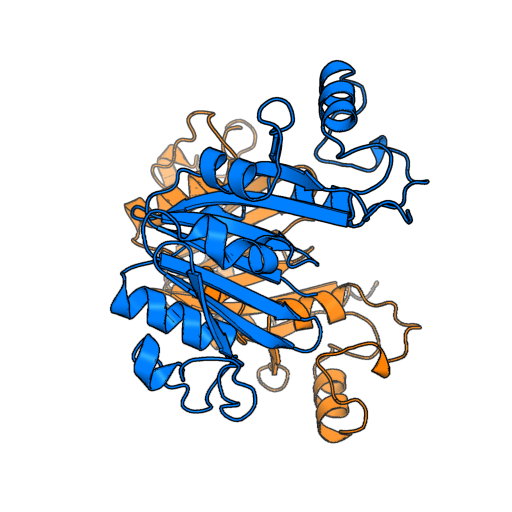. THR B 1 133 ? 17.5 -11.781 -14.211 1 97.5 133 THR B C 1
ATOM 2491 O O . THR B 1 133 ? 16.281 -11.828 -14.016 1 97.5 133 THR B O 1
ATOM 2494 N N . SER B 1 134 ? 18.297 -11.656 -13.227 1 97.5 134 SER B N 1
ATOM 2495 C CA . SER B 1 134 ? 18.062 -11.195 -11.867 1 97.5 134 SER B CA 1
ATOM 2496 C C . SER B 1 134 ? 19.078 -10.125 -11.461 1 97.5 134 SER B C 1
ATOM 2498 O O . SER B 1 134 ? 20.281 -10.336 -11.555 1 97.5 134 SER B O 1
ATOM 2500 N N . PHE B 1 135 ? 18.609 -8.938 -11.016 1 96.25 135 PHE B N 1
ATOM 2501 C CA . PHE B 1 135 ? 19.531 -7.844 -10.75 1 96.25 135 PHE B CA 1
ATOM 2502 C C . PHE B 1 135 ? 19.031 -6.961 -9.617 1 96.25 135 PHE B C 1
ATOM 2504 O O . PHE B 1 135 ? 17.859 -7.043 -9.242 1 96.25 135 PHE B O 1
ATOM 2511 N N . GLU B 1 136 ? 19.891 -6.23 -9.016 1 94 136 GLU B N 1
ATOM 2512 C CA . GLU B 1 136 ? 19.578 -5.207 -8.023 1 94 136 GLU B CA 1
ATOM 2513 C C . GLU B 1 136 ? 19.766 -3.807 -8.602 1 94 136 GLU B C 1
ATOM 2515 O O . GLU B 1 136 ? 20.891 -3.396 -8.914 1 94 136 GLU B O 1
ATOM 2520 N N . PRO B 1 137 ? 18.656 -3.084 -8.75 1 92.81 137 PRO B N 1
ATOM 2521 C CA . PRO B 1 137 ? 18.781 -1.74 -9.32 1 92.81 137 PRO B CA 1
ATOM 2522 C C . PRO B 1 137 ? 19.812 -0.883 -8.578 1 92.81 137 PRO B C 1
ATOM 2524 O O . PRO B 1 137 ? 19.766 -0.771 -7.355 1 92.81 137 PRO B O 1
ATOM 2527 N N . GLY B 1 138 ? 20.703 -0.267 -9.297 1 85.69 138 GLY B N 1
ATOM 2528 C CA . GLY B 1 138 ? 21.719 0.597 -8.727 1 85.69 138 GLY B CA 1
ATOM 2529 C C . GLY B 1 138 ? 22.984 -0.146 -8.352 1 85.69 138 GLY B C 1
ATOM 2530 O O . GLY B 1 138 ? 23.984 0.472 -7.992 1 85.69 138 GLY B O 1
ATOM 2531 N N . LEU B 1 139 ? 22.875 -1.481 -8.391 1 87.38 139 LEU B N 1
ATOM 2532 C CA . LEU B 1 139 ? 24.047 -2.303 -8.094 1 87.38 139 LEU B CA 1
ATOM 2533 C C . LEU B 1 139 ? 24.328 -3.275 -9.234 1 87.38 139 LEU B C 1
ATOM 2535 O O . LEU B 1 139 ? 24.094 -4.477 -9.102 1 87.38 139 LEU B O 1
ATOM 2539 N N . PRO B 1 140 ? 24.906 -2.748 -10.227 1 81.94 140 PRO B N 1
ATOM 2540 C CA . PRO B 1 140 ? 25.078 -3.545 -11.445 1 81.94 140 PRO B CA 1
ATOM 2541 C C . PRO B 1 140 ? 25.922 -4.793 -11.219 1 81.94 140 PRO B C 1
ATOM 2543 O O . PRO B 1 140 ? 25.781 -5.781 -11.945 1 81.94 140 PRO B O 1
ATOM 2546 N N . HIS B 1 141 ? 26.75 -4.789 -10.234 1 85.81 141 HIS B N 1
ATOM 2547 C CA . HIS B 1 141 ? 27.641 -5.918 -9.992 1 85.81 141 HIS B CA 1
ATOM 2548 C C . HIS B 1 141 ? 26.875 -7.102 -9.406 1 85.81 141 HIS B C 1
ATOM 2550 O O . HIS B 1 141 ? 27.391 -8.227 -9.383 1 85.81 141 HIS B O 1
ATOM 2556 N N . LEU B 1 142 ? 25.719 -6.824 -8.977 1 89.31 142 LEU B N 1
ATOM 2557 C CA . LEU B 1 142 ? 24.891 -7.879 -8.398 1 89.31 142 LEU B CA 1
ATOM 2558 C C . LEU B 1 142 ? 23.828 -8.352 -9.398 1 89.31 142 LEU B C 1
ATOM 2560 O O . LEU B 1 142 ? 22.625 -8.258 -9.133 1 89.31 142 LEU B O 1
ATOM 2564 N N . THR B 1 143 ? 24.281 -8.625 -10.547 1 92.31 143 THR B N 1
ATOM 2565 C CA . THR B 1 143 ? 23.406 -9.109 -11.609 1 92.31 143 THR B CA 1
ATOM 2566 C C . THR B 1 143 ? 23.734 -10.562 -11.953 1 92.31 143 THR B C 1
ATOM 2568 O O . THR B 1 143 ? 24.906 -10.938 -12.055 1 92.31 143 THR B O 1
ATOM 2571 N N . ASN B 1 144 ? 22.75 -11.367 -12.062 1 94.62 144 ASN B N 1
ATOM 2572 C CA . ASN B 1 144 ? 22.828 -12.727 -12.586 1 94.62 144 ASN B CA 1
ATOM 2573 C C . ASN B 1 144 ? 22.078 -12.867 -13.898 1 94.62 144 ASN B C 1
ATOM 2575 O O . ASN B 1 144 ? 20.844 -12.742 -13.93 1 94.62 144 ASN B O 1
ATOM 2579 N N . GLY B 1 145 ? 22.797 -13.148 -15.008 1 96.19 145 GLY B N 1
ATOM 2580 C CA . GLY B 1 145 ? 22.203 -13.227 -16.328 1 96.19 145 GLY B CA 1
ATOM 2581 C C . GLY B 1 145 ? 22.531 -12.031 -17.203 1 96.19 145 GLY B C 1
ATOM 2582 O O . GLY B 1 145 ? 23.609 -11.461 -17.094 1 96.19 145 GLY B O 1
ATOM 2583 N N . VAL B 1 146 ? 21.672 -11.734 -18.141 1 95.62 146 VAL B N 1
ATOM 2584 C CA . VAL B 1 146 ? 21.859 -10.625 -19.062 1 95.62 146 VAL B CA 1
ATOM 2585 C C . VAL B 1 146 ? 21.719 -9.305 -18.328 1 95.62 146 VAL B C 1
ATOM 2587 O O . VAL B 1 146 ? 20.781 -9.117 -17.547 1 95.62 146 VAL B O 1
ATOM 2590 N N . PRO B 1 147 ? 22.641 -8.406 -18.547 1 95 147 PRO B N 1
ATOM 2591 C CA . PRO B 1 147 ? 22.5 -7.094 -17.906 1 95 147 PRO B CA 1
ATOM 2592 C C . PRO B 1 147 ? 21.172 -6.422 -18.219 1 95 147 PRO B C 1
ATOM 2594 O O . PRO B 1 147 ? 20.672 -6.508 -19.344 1 95 147 PRO B O 1
ATOM 2597 N N . ALA B 1 148 ? 20.594 -5.77 -17.188 1 94.88 148 ALA B N 1
ATOM 2598 C CA . ALA B 1 148 ? 19.266 -5.156 -17.297 1 94.88 148 ALA B CA 1
ATOM 2599 C C . ALA B 1 148 ? 19.234 -4.145 -18.438 1 94.88 148 ALA B C 1
ATOM 2601 O O . ALA B 1 148 ? 18.219 -4.027 -19.141 1 94.88 148 ALA B O 1
ATOM 2602 N N . GLU B 1 149 ? 20.297 -3.363 -18.547 1 94.69 149 GLU B N 1
ATOM 2603 C CA . GLU B 1 149 ? 20.375 -2.383 -19.625 1 94.69 149 GLU B CA 1
ATOM 2604 C C . GLU B 1 149 ? 20.219 -3.049 -21 1 94.69 149 GLU B C 1
ATOM 2606 O O . GLU B 1 149 ? 19.547 -2.512 -21.875 1 94.69 149 GLU B O 1
ATOM 2611 N N . GLU B 1 150 ? 20.828 -4.109 -21.172 1 95.56 150 GLU B N 1
ATOM 2612 C CA . GLU B 1 150 ? 20.781 -4.844 -22.438 1 95.56 150 GLU B CA 1
ATOM 2613 C C . GLU B 1 150 ? 19.438 -5.559 -22.609 1 95.56 150 GLU B C 1
ATOM 2615 O O . GLU B 1 150 ? 18.828 -5.492 -23.672 1 95.56 150 GLU B O 1
ATOM 2620 N N . ALA B 1 151 ? 18.984 -6.238 -21.547 1 95 151 ALA B N 1
ATOM 2621 C CA . ALA B 1 151 ? 17.797 -7.082 -21.609 1 95 151 ALA B CA 1
ATOM 2622 C C . ALA B 1 151 ? 16.531 -6.238 -21.688 1 95 151 ALA B C 1
ATOM 2624 O O . ALA B 1 151 ? 15.562 -6.605 -22.359 1 95 151 ALA B O 1
ATOM 2625 N N . LEU B 1 152 ? 16.469 -5.051 -21 1 96.25 152 LEU B N 1
ATOM 2626 C CA . LEU B 1 152 ? 15.219 -4.316 -20.797 1 96.25 152 LEU B CA 1
ATOM 2627 C C . LEU B 1 152 ? 15.375 -2.857 -21.203 1 96.25 152 LEU B C 1
ATOM 2629 O O . LEU B 1 152 ? 14.375 -2.145 -21.359 1 96.25 152 LEU B O 1
ATOM 2633 N N . GLY B 1 153 ? 16.609 -2.398 -21.328 1 94.94 153 GLY B N 1
ATOM 2634 C CA . GLY B 1 153 ? 16.859 -0.978 -21.531 1 94.94 153 GLY B CA 1
ATOM 2635 C C . GLY B 1 153 ? 16.75 -0.177 -20.25 1 94.94 153 GLY B C 1
ATOM 2636 O O . GLY B 1 153 ? 16.562 1.04 -20.281 1 94.94 153 GLY B O 1
ATOM 2637 N N . PHE B 1 154 ? 16.844 -0.864 -19.078 1 95.75 154 PHE B N 1
ATOM 2638 C CA . PHE B 1 154 ? 16.688 -0.202 -17.781 1 95.75 154 PHE B CA 1
ATOM 2639 C C . PHE B 1 154 ? 18.047 0.171 -17.203 1 95.75 154 PHE B C 1
ATOM 2641 O O . PHE B 1 154 ? 18.922 -0.686 -17.047 1 95.75 154 PHE B O 1
ATOM 2648 N N . VAL B 1 155 ? 18.188 1.497 -16.844 1 91.06 155 VAL B N 1
ATOM 2649 C CA . VAL B 1 155 ? 19.375 2.016 -16.156 1 91.06 155 VAL B CA 1
ATOM 2650 C C . VAL B 1 155 ? 18.938 2.812 -14.93 1 91.06 155 VAL B C 1
ATOM 2652 O O . VAL B 1 155 ? 18.125 3.734 -15.031 1 91.06 155 VAL B O 1
ATOM 2655 N N . HIS B 1 156 ? 19.422 2.312 -13.805 1 89.19 156 HIS B N 1
ATOM 2656 C CA . HIS B 1 156 ? 19.156 3.055 -12.578 1 89.19 156 HIS B CA 1
ATOM 2657 C C . HIS B 1 156 ? 20.203 4.125 -12.336 1 89.19 156 HIS B C 1
ATOM 2659 O O . HIS B 1 156 ? 21.406 3.824 -12.281 1 89.19 156 HIS B O 1
ATOM 2665 N N . HIS B 1 157 ? 19.828 5.352 -12.164 1 81.25 157 HIS B N 1
ATOM 2666 C CA . HIS B 1 157 ? 20.766 6.461 -12.094 1 81.25 157 HIS B CA 1
ATOM 2667 C C . HIS B 1 157 ? 21.062 6.848 -10.648 1 81.25 157 HIS B C 1
ATOM 2669 O O . HIS B 1 157 ? 21.641 7.898 -10.383 1 81.25 157 HIS B O 1
ATOM 2675 N N . GLY B 1 158 ? 20.75 6.066 -9.695 1 71.5 158 GLY B N 1
ATOM 2676 C CA . GLY B 1 158 ? 21.203 6.25 -8.328 1 71.5 158 GLY B CA 1
ATOM 2677 C C . GLY B 1 158 ? 20.25 7.082 -7.492 1 71.5 158 GLY B C 1
ATOM 2678 O O . GLY B 1 158 ? 20.484 7.301 -6.301 1 71.5 158 GLY B O 1
ATOM 2679 N N . THR B 1 159 ? 19.281 7.57 -8.078 1 71.69 159 THR B N 1
ATOM 2680 C CA . THR B 1 159 ? 18.391 8.391 -7.254 1 71.69 159 THR B CA 1
ATOM 2681 C C . THR B 1 159 ? 17.141 7.609 -6.875 1 71.69 159 THR B C 1
ATOM 2683 O O . THR B 1 159 ? 16.516 6.977 -7.727 1 71.69 159 THR B O 1
ATOM 2686 N N . GLY B 1 160 ? 16.922 7.473 -5.527 1 78.44 160 GLY B N 1
ATOM 2687 C CA . GLY B 1 160 ? 15.68 6.867 -5.055 1 78.44 160 GLY B CA 1
ATOM 2688 C C . GLY B 1 160 ? 15.773 5.363 -4.887 1 78.44 160 GLY B C 1
ATOM 2689 O O . GLY B 1 160 ? 16.781 4.754 -5.258 1 78.44 160 GLY B O 1
ATOM 2690 N N . ALA B 1 161 ? 14.75 4.758 -4.387 1 86.81 161 ALA B N 1
ATOM 2691 C CA . ALA B 1 161 ? 14.703 3.314 -4.16 1 86.81 161 ALA B CA 1
ATOM 2692 C C . ALA B 1 161 ? 14.648 2.553 -5.48 1 86.81 161 ALA B C 1
ATOM 2694 O O . ALA B 1 161 ? 13.953 2.959 -6.41 1 86.81 161 ALA B O 1
ATOM 2695 N N . GLY B 1 162 ? 15.445 1.521 -5.602 1 90.69 162 GLY B N 1
ATOM 2696 C CA . GLY B 1 162 ? 15.57 0.739 -6.82 1 90.69 162 GLY B CA 1
ATOM 2697 C C . GLY B 1 162 ? 14.25 0.192 -7.316 1 90.69 162 GLY B C 1
ATOM 2698 O O . GLY B 1 162 ? 13.984 0.197 -8.523 1 90.69 162 GLY B O 1
ATOM 2699 N N . ASP B 1 163 ? 13.445 -0.323 -6.414 1 92.19 163 ASP B N 1
ATOM 2700 C CA . ASP B 1 163 ? 12.148 -0.881 -6.789 1 92.19 163 ASP B CA 1
ATOM 2701 C C . ASP B 1 163 ? 11.234 0.197 -7.363 1 92.19 163 ASP B C 1
ATOM 2703 O O . ASP B 1 163 ? 10.578 -0.019 -8.383 1 92.19 163 ASP B O 1
ATOM 2707 N N . VAL B 1 164 ? 11.227 1.382 -6.793 1 92.75 164 VAL B N 1
ATOM 2708 C CA . VAL B 1 164 ? 10.398 2.492 -7.25 1 92.75 164 VAL B CA 1
ATOM 2709 C C . VAL B 1 164 ? 10.836 2.922 -8.648 1 92.75 164 VAL B C 1
ATOM 2711 O O . VAL B 1 164 ? 10.008 3.092 -9.539 1 92.75 164 VAL B O 1
ATOM 2714 N N . ALA B 1 165 ? 12.133 3.086 -8.82 1 93.5 165 ALA B N 1
ATOM 2715 C CA . ALA B 1 165 ? 12.68 3.459 -10.125 1 93.5 165 ALA B CA 1
ATOM 2716 C C . ALA B 1 165 ? 12.273 2.445 -11.195 1 93.5 165 ALA B C 1
ATOM 2718 O O . ALA B 1 165 ? 11.93 2.824 -12.312 1 93.5 165 ALA B O 1
ATOM 2719 N N . PHE B 1 166 ? 12.359 1.21 -10.836 1 95.75 166 PHE B N 1
ATOM 2720 C CA . PHE B 1 166 ? 12.031 0.172 -11.805 1 95.75 166 PHE B CA 1
ATOM 2721 C C . PHE B 1 166 ? 10.539 0.195 -12.133 1 95.75 166 PHE B C 1
ATOM 2723 O O . PHE B 1 166 ? 10.156 0.048 -13.297 1 95.75 166 PHE B O 1
ATOM 2730 N N . LEU B 1 167 ? 9.695 0.372 -11.18 1 95.25 167 LEU B N 1
ATOM 2731 C CA . LEU B 1 167 ? 8.258 0.432 -11.414 1 95.25 167 LEU B CA 1
ATOM 2732 C C . LEU B 1 167 ? 7.895 1.651 -12.258 1 95.25 167 LEU B C 1
ATOM 2734 O O . LEU B 1 167 ? 7.016 1.579 -13.117 1 95.25 167 LEU B O 1
ATOM 2738 N N . ARG B 1 168 ? 8.531 2.762 -12.055 1 94.5 168 ARG B N 1
ATOM 2739 C CA . ARG B 1 168 ? 8.344 3.936 -12.898 1 94.5 168 ARG B CA 1
ATOM 2740 C C . ARG B 1 168 ? 8.758 3.648 -14.336 1 94.5 168 ARG B C 1
ATOM 2742 O O . ARG B 1 168 ? 8.102 4.105 -15.281 1 94.5 168 ARG B O 1
ATOM 2749 N N . PHE B 1 169 ? 9.852 2.914 -14.469 1 96 169 PHE B N 1
ATOM 2750 C CA . PHE B 1 169 ? 10.312 2.49 -15.781 1 96 169 PHE B CA 1
ATOM 2751 C C . PHE B 1 169 ? 9.25 1.67 -16.5 1 96 169 PHE B C 1
ATOM 2753 O O . PHE B 1 169 ? 8.969 1.896 -17.672 1 96 169 PHE B O 1
ATOM 2760 N N . LEU B 1 170 ? 8.633 0.692 -15.766 1 96.38 170 LEU B N 1
ATOM 2761 C CA . LEU B 1 170 ? 7.59 -0.139 -16.359 1 96.38 170 LEU B CA 1
ATOM 2762 C C . LEU B 1 170 ? 6.387 0.707 -16.75 1 96.38 170 LEU B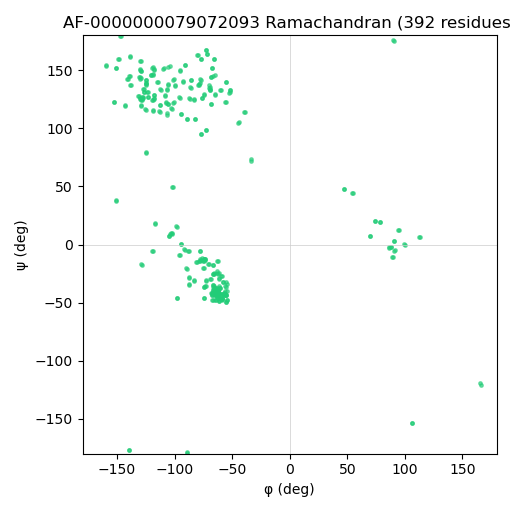 C 1
ATOM 2764 O O . LEU B 1 170 ? 5.754 0.446 -17.781 1 96.38 170 LEU B O 1
ATOM 2768 N N . GLU B 1 171 ? 6.027 1.659 -15.938 1 95.25 171 GLU B N 1
ATOM 2769 C CA . GLU B 1 171 ? 4.938 2.572 -16.281 1 95.25 171 GLU B CA 1
ATOM 2770 C C . GLU B 1 171 ? 5.242 3.342 -17.562 1 95.25 171 GLU B C 1
ATOM 2772 O O . GLU B 1 171 ? 4.402 3.42 -18.453 1 95.25 171 GLU B O 1
ATOM 2777 N N . ASP B 1 172 ? 6.402 3.871 -17.703 1 95.06 172 ASP B N 1
ATOM 2778 C CA . ASP B 1 172 ? 6.801 4.676 -18.859 1 95.06 172 ASP B CA 1
ATOM 2779 C C . ASP B 1 172 ? 6.887 3.826 -20.125 1 95.06 172 ASP B C 1
ATOM 2781 O O . ASP B 1 172 ? 6.426 4.238 -21.188 1 95.06 172 ASP B O 1
ATOM 2785 N N . GLU B 1 173 ? 7.477 2.627 -19.984 1 95.69 173 GLU B N 1
ATOM 2786 C CA . GLU B 1 173 ? 7.805 1.815 -21.156 1 95.69 173 GLU B CA 1
ATOM 2787 C C . GLU B 1 173 ? 6.625 0.938 -21.562 1 95.69 173 GLU B C 1
ATOM 2789 O O . GLU B 1 173 ? 6.43 0.669 -22.75 1 95.69 173 GLU B O 1
ATOM 2794 N N . LEU B 1 174 ? 5.875 0.487 -20.562 1 95.81 174 LEU B N 1
ATOM 2795 C CA . LEU B 1 174 ? 4.855 -0.515 -20.859 1 95.81 174 LEU B CA 1
ATOM 2796 C C . LEU B 1 174 ? 3.465 0.005 -20.5 1 95.81 174 LEU B C 1
ATOM 2798 O O . LEU B 1 174 ? 2.465 -0.669 -20.75 1 95.81 174 LEU B O 1
ATOM 2802 N N . GLY B 1 175 ? 3.381 1.169 -19.891 1 94.06 175 GLY B N 1
ATOM 2803 C CA . GLY B 1 175 ? 2.092 1.735 -19.531 1 94.06 175 GLY B CA 1
ATOM 2804 C C . GLY B 1 175 ? 1.449 1.046 -18.344 1 94.06 175 GLY B C 1
ATOM 2805 O O . GLY B 1 175 ? 0.234 1.129 -18.156 1 94.06 175 GLY B O 1
ATOM 2806 N N . ILE B 1 176 ? 2.256 0.349 -17.547 1 95.25 176 ILE B N 1
ATOM 2807 C CA . ILE B 1 176 ? 1.729 -0.382 -16.391 1 95.25 176 ILE B CA 1
ATOM 2808 C C . ILE B 1 176 ? 1.71 0.527 -15.172 1 95.25 176 ILE B C 1
ATOM 2810 O O . ILE B 1 176 ? 2.762 0.858 -14.617 1 95.25 176 ILE B O 1
ATOM 2814 N N . CYS B 1 177 ? 0.591 0.929 -14.766 1 92.81 177 CYS B N 1
ATOM 2815 C CA . CYS B 1 177 ? 0.39 1.713 -13.555 1 92.81 177 CYS B CA 1
ATOM 2816 C C . CYS B 1 177 ? -0.629 1.047 -12.641 1 92.81 177 CYS B C 1
ATOM 2818 O O . CYS B 1 177 ? -1.783 0.852 -13.023 1 92.81 177 CYS B O 1
ATOM 2820 N N . LEU B 1 178 ? -0.204 0.667 -11.523 1 95.88 178 LEU B N 1
ATOM 2821 C CA . LEU B 1 178 ? -1.088 0.031 -10.555 1 95.88 178 LEU B CA 1
ATOM 2822 C C . LEU B 1 178 ? -1.647 1.056 -9.57 1 95.88 178 LEU B C 1
ATOM 2824 O O . LEU B 1 178 ? -0.912 1.591 -8.734 1 95.88 178 LEU B O 1
ATOM 2828 N N . PRO B 1 179 ? -2.939 1.282 -9.656 1 95.19 179 PRO B N 1
ATOM 2829 C CA . PRO B 1 179 ? -3.531 2.24 -8.719 1 95.19 179 PRO B CA 1
ATOM 2830 C C . PRO B 1 179 ? -3.531 1.736 -7.277 1 95.19 179 PRO B C 1
ATOM 2832 O O . PRO B 1 179 ? -3.766 0.549 -7.035 1 95.19 179 PRO B O 1
ATOM 2835 N N . PHE B 1 180 ? -3.334 2.604 -6.391 1 93.62 180 PHE B N 1
ATOM 2836 C CA . PHE B 1 180 ? -3.285 2.307 -4.965 1 93.62 180 PHE B CA 1
ATOM 2837 C C . PHE B 1 180 ? -4.551 1.586 -4.516 1 93.62 180 PHE B C 1
ATOM 2839 O O . PHE B 1 180 ? -4.484 0.586 -3.799 1 93.62 180 PHE B O 1
ATOM 2846 N N . GLU B 1 181 ? -5.73 2.059 -4.879 1 93.19 181 GLU B N 1
ATOM 2847 C CA . GLU B 1 181 ? -7 1.509 -4.41 1 93.19 181 GLU B CA 1
ATOM 2848 C C . GLU B 1 181 ? -7.16 0.052 -4.836 1 93.19 181 GLU B C 1
ATOM 2850 O O . GLU B 1 181 ? -7.781 -0.743 -4.125 1 93.19 181 GLU B O 1
ATOM 2855 N N . GLU B 1 182 ? -6.543 -0.249 -5.941 1 95.25 182 GLU B N 1
ATOM 2856 C CA . GLU B 1 182 ? -6.648 -1.624 -6.422 1 95.25 182 GLU B CA 1
ATOM 2857 C C . GLU B 1 182 ? -5.82 -2.572 -5.559 1 95.25 182 GLU B C 1
ATOM 2859 O O . GLU B 1 182 ? -6.164 -3.746 -5.41 1 95.25 182 GLU B O 1
ATOM 2864 N N . THR B 1 183 ? -4.723 -2.055 -5.016 1 95.56 183 THR B N 1
ATOM 2865 C CA . THR B 1 183 ? -3.877 -2.887 -4.164 1 95.56 183 THR B CA 1
ATOM 2866 C C . THR B 1 183 ? -4.527 -3.094 -2.797 1 95.56 183 THR B C 1
ATOM 2868 O O . THR B 1 183 ? -4.18 -4.035 -2.078 1 95.56 183 THR B O 1
ATOM 2871 N N . GLU B 1 184 ? -5.445 -2.213 -2.459 1 92.81 184 GLU B N 1
ATOM 2872 C CA . GLU B 1 184 ? -6.145 -2.303 -1.179 1 92.81 184 GLU B CA 1
ATOM 2873 C C . GLU B 1 184 ? -7.402 -3.154 -1.296 1 92.81 184 GLU B C 1
ATOM 2875 O O . GLU B 1 184 ? -7.898 -3.682 -0.297 1 92.81 184 GLU B O 1
ATOM 2880 N N . ALA B 1 185 ? -7.957 -3.342 -2.496 1 93.81 185 ALA B N 1
ATOM 2881 C CA . ALA B 1 185 ? -9.242 -3.988 -2.76 1 93.81 185 ALA B CA 1
ATOM 2882 C C . ALA B 1 185 ? -9.156 -5.492 -2.525 1 93.81 185 ALA B C 1
ATOM 2884 O O . ALA B 1 185 ? -8.062 -6.039 -2.334 1 93.81 185 ALA B O 1
ATOM 2885 N N . GLU B 1 186 ? -10.352 -6.105 -2.408 1 95.19 186 GLU B N 1
ATOM 2886 C CA . GLU B 1 186 ? -10.383 -7.562 -2.389 1 95.19 186 GLU B CA 1
ATOM 2887 C C . GLU B 1 186 ? -9.914 -8.141 -3.719 1 95.19 186 GLU B C 1
ATOM 2889 O O . GLU B 1 186 ? -10.359 -7.711 -4.785 1 95.19 186 GLU B O 1
ATOM 2894 N N . LEU B 1 187 ? -9.008 -9.031 -3.588 1 97.69 187 LEU B N 1
ATOM 2895 C CA . LEU B 1 187 ? -8.445 -9.727 -4.742 1 97.69 187 LEU B CA 1
ATOM 2896 C C . LEU B 1 187 ? -8.453 -11.234 -4.52 1 97.69 187 LEU B C 1
ATOM 2898 O O . LEU B 1 187 ? -8.391 -11.703 -3.381 1 97.69 187 LEU B O 1
ATOM 2902 N N . PRO B 1 188 ? -8.562 -11.992 -5.629 1 98.69 188 PRO B N 1
ATOM 2903 C CA . PRO B 1 188 ? -8.305 -13.422 -5.457 1 98.69 188 PRO B CA 1
ATOM 2904 C C . PRO B 1 188 ? -6.969 -13.703 -4.758 1 98.69 188 PRO B C 1
ATOM 2906 O O . PRO B 1 188 ? -5.953 -13.094 -5.102 1 98.69 188 PRO B O 1
ATOM 2909 N N . SER B 1 189 ? -6.984 -14.602 -3.742 1 98.81 189 SER B N 1
ATOM 2910 C CA . SER B 1 189 ? -5.816 -14.805 -2.895 1 98.81 189 SER B CA 1
ATOM 2911 C C . SER B 1 189 ? -5.609 -16.281 -2.586 1 98.81 189 SER B C 1
ATOM 2913 O O . SER B 1 189 ? -6.578 -17.047 -2.463 1 98.81 189 SER B O 1
ATOM 2915 N N . ALA B 1 190 ? -4.395 -16.672 -2.502 1 98.81 190 ALA B N 1
ATOM 2916 C CA . ALA B 1 190 ? -4.027 -18.047 -2.137 1 98.81 190 ALA B CA 1
ATOM 2917 C C . ALA B 1 190 ? -2.996 -18.047 -1.012 1 98.81 190 ALA B C 1
ATOM 2919 O O . ALA B 1 190 ? -2.107 -17.188 -0.973 1 98.81 190 ALA B O 1
ATOM 2920 N N . ALA B 1 191 ? -3.135 -19.016 -0.121 1 98.5 191 ALA B N 1
ATOM 2921 C CA . ALA B 1 191 ? -2.203 -19.219 0.984 1 98.5 191 ALA B CA 1
ATOM 2922 C C . ALA B 1 191 ? -1.244 -20.359 0.681 1 98.5 191 ALA B C 1
ATOM 2924 O O . ALA B 1 191 ? -1.638 -21.375 0.087 1 98.5 191 ALA B O 1
ATOM 2925 N N . PHE B 1 192 ? -0.006 -20.172 1.093 1 97.81 192 PHE B N 1
ATOM 2926 C CA . PHE B 1 192 ? 1.001 -21.219 0.927 1 97.81 192 PHE B CA 1
ATOM 2927 C C . PHE B 1 192 ? 1.701 -21.516 2.248 1 97.81 192 PHE B C 1
ATOM 2929 O O . PHE B 1 192 ? 2.191 -20.594 2.912 1 97.81 192 PHE B O 1
ATOM 2936 N N . PRO B 1 193 ? 1.748 -22.688 2.652 1 92.62 193 PRO B N 1
ATOM 2937 C CA . PRO B 1 193 ? 2.326 -23.062 3.943 1 92.62 193 PRO B CA 1
ATOM 2938 C C . PRO B 1 193 ? 3.854 -23.078 3.928 1 92.62 193 PRO B C 1
ATOM 2940 O O . PRO B 1 193 ? 4.465 -23.016 2.857 1 92.62 193 PRO B O 1
ATOM 2943 N N . HIS B 1 194 ? 4.391 -22.984 5.164 1 84.44 194 HIS B N 1
ATOM 2944 C CA . HIS B 1 194 ? 5.828 -23.172 5.328 1 84.44 194 HIS B CA 1
ATOM 2945 C C . HIS B 1 194 ? 6.277 -24.516 4.762 1 84.44 194 HIS B C 1
ATOM 2947 O O . HIS B 1 194 ? 5.543 -25.516 4.84 1 84.44 194 HIS B O 1
ATOM 2953 N N . ALA B 1 195 ? 7.258 -24.453 3.768 1 65.81 195 ALA B N 1
ATOM 2954 C CA . ALA B 1 195 ? 7.766 -25.719 3.242 1 65.81 195 ALA B CA 1
ATOM 2955 C C . ALA B 1 195 ? 7.926 -26.75 4.355 1 65.81 195 ALA B C 1
ATOM 2957 O O . ALA B 1 195 ? 8.336 -26.422 5.469 1 65.81 195 ALA B O 1
ATOM 2958 N N . ALA B 1 196 ? 7.078 -27.859 4.27 1 55.31 196 ALA B N 1
ATOM 2959 C CA . ALA B 1 196 ? 7.242 -28.969 5.211 1 55.31 196 ALA B CA 1
ATOM 2960 C C . ALA B 1 196 ? 8.719 -29.344 5.371 1 55.31 196 ALA B C 1
ATOM 2962 O O . ALA B 1 196 ? 9.5 -29.203 4.426 1 55.31 196 ALA B O 1
ATOM 2963 N N . ASP B 1 197 ? 9.344 -28.922 6.598 1 43.28 197 ASP B N 1
ATOM 2964 C CA . ASP B 1 197 ? 10.57 -29.688 6.812 1 43.28 197 ASP B CA 1
ATOM 2965 C C . ASP B 1 197 ? 10.43 -31.109 6.277 1 43.28 197 ASP B C 1
ATOM 2967 O O . ASP B 1 197 ? 9.539 -31.859 6.691 1 43.28 197 ASP B O 1
ATOM 2971 N N . GLY B 1 198 ? 10.438 -31.391 5.078 1 29.23 198 GLY B N 1
ATOM 2972 C CA . GLY B 1 198 ? 10.734 -32.781 4.816 1 29.23 198 GLY B CA 1
ATOM 2973 C C . GLY B 1 198 ? 11.992 -33.281 5.512 1 29.23 198 GLY B C 1
ATOM 2974 O O . GLY B 1 198 ? 12.852 -32.469 5.879 1 29.23 198 GLY B O 1
#

Nearest PDB structures (foldseek):
  6k60-assembly1_A  TM=4.891E-01  e=1.477E+00  Homo sapiens
  5nyf-assembly1_A-2  TM=2.307E-01  e=5.547E-01  Hyphomicrobium sp. MC1
  5b0u-assembly2_B  TM=4.439E-01  e=4.725E+00  Oplophorus gracilirostris
  6k60-assembly1_A  TM=4.891E-01  e=1.477E+00  Homo sapiens
  5nyf-assembly1_A-2  TM=2.306E-01  e=5.547E-01  Hyphomicrobium sp. MC1

Solvent-accessible surface area (backbone atoms only — not comparable to full-atom values): 20264 Å² total; per-residue (Å²): 83,23,35,21,45,31,40,21,33,70,38,49,29,68,53,50,44,41,69,69,68,42,55,79,91,33,50,42,74,36,28,42,41,52,48,50,49,43,52,69,45,55,61,85,52,60,65,75,74,39,56,68,49,63,65,84,39,58,65,62,49,48,51,37,34,75,23,40,47,34,77,51,42,26,56,32,48,45,33,23,40,73,49,92,69,22,14,34,36,42,24,61,71,35,60,69,65,55,80,34,28,20,69,45,0,52,76,32,40,15,42,24,39,34,33,40,52,57,65,54,33,40,38,38,36,11,47,60,45,33,71,50,28,35,34,25,59,68,36,77,87,56,50,49,68,54,54,53,48,77,74,73,64,51,79,63,86,69,71,74,56,38,55,40,51,50,48,51,47,41,26,74,74,70,62,51,70,52,47,42,54,66,65,51,34,70,23,52,24,35,44,39,66,60,76,70,83,119,84,23,35,21,45,32,39,21,33,72,39,49,30,68,54,49,45,41,68,68,67,43,54,77,91,34,50,42,75,36,30,43,40,52,48,49,49,41,51,70,45,56,58,85,52,61,66,74,72,39,58,69,48,61,64,84,40,58,67,62,50,48,50,38,34,74,24,40,48,34,77,51,41,26,56,32,48,45,32,24,39,74,50,90,70,22,13,34,36,42,23,62,69,34,59,70,66,56,80,32,29,21,70,46,0,52,77,32,41,15,40,24,39,34,33,41,53,58,65,51,33,38,37,38,35,12,47,62,45,33,71,50,27,36,33,26,60,68,37,78,87,54,51,50,68,54,55,52,48,78,74,72,65,51,79,63,86,71,71,74,56,39,56,40,52,49,48,52,47,41,26,74,76,68,62,51,69,53,46,40,54,66,63,50,33,70,22,52,23,35,44,38,66,63,76,72,83,118

pLDDT: mean 93.51, std 8.39, range [29.23, 98.88]

Sequence (396 aa):
MGFTLTLSEGLSPNELLRSVGAEERHIVPLSRSAAYDLLLRDEGDHISDLDFLDWEDAAAVARLTSAGFLPAPPETIVRAGSVAGWAYALEELGCRTGTYVAALSERGRAFAVHRNATGFSRVDYGLRGEGVTSFEPGLPHLTNGVPAEEALGFVHHGTGAGDVAFLRFLEDELGICLPFEETEAELPSAAFPHAADGMGFTLTLSEGLSPNELLRSVGAEERHIVPLSRSAAYDLLLRDEGDHISDLDFLDWEDAAAVARLTSAGFLPAPPETIVRAGSVAGWAYALEELGCRTGTYVAALSERGRAFAVHRNATGFSRVDYGLRGEGVTSFEPGLPHLTNGVPAEEALGFVHHGTGAGDVAFLRFLEDELGICLPFEETEAELPSAAFPHAADG

Organism: Streptomyces microflavus (NCBI:txid1919)

Secondary structure (DSSP, 8-state):
--EEEEEEET--HHHHHHHTT--GGG-EEE-HHHHHHHHH--TTS-GGG-TTS-TT-HHHHHHHHHTT-SSSPPSEEEEEEEETTEEEEEEES--GGGGGHHHHTTTSEEEEEEE-TTS-EEEEEEETTEEEEEEETTEEEEEEES-HHHHH-----S-S-HHHHHHHHHHHHH----BHHHHHS-EEEEEE------/--EEEEEEET--HHHHHHHTT--GGG-EEE-HHHHHHHHH--TTS-GGG-TTS-TT-HHHHHHHHHTT-SSSPPSEEEEEEEETTEEEEEEES--GGGGGHHHHTTTSEEEEEEE-TTS-EEEEEEETTEEEEEEETTEEEEEEES-HHHHH-----S-S-HHHHHHHHHHHHH----BHHHHHS-EEEEEE------